Protein AF-A0A3Q3E4K5-F1 (afdb_monomer_lite)

Radius of gyration: 120.47 Å; chains: 1; bounding box: 247×140×348 Å

Sequence (757 aa):
MLLWFKDLPDFLISVVENVTEVPLPHFSDLNASEDTEDHDPLQEEEEFIVLDPEHPLVRRQQAALSRQLSNELERINERLKQKVEKTDDKHKLEVAVELFRVQEQLARLQSRLEERHQNKAQAEAKHRQIQDQLGVVKSQYSSTTNQNKKLQSEIDNLMQHLVFAQGVSEDLRSHVKALKNAKHKAGAEKTQAEEQKLKQDIYVERLMKDLERLTQQVAMYETQASAQAEETQAAKEALAEAEMEVESLAMARRQLMQQWSSSLMGMRRRDEAFSAMQDGILLDREIEGYKKSVAEEQEQNETLTMQLNWSQMDGNTSKKQISQKQAQQEALHAHYTTCLRTLRETERTLSRLTKVLRGHNVLLKHLEKESAVRLELEDKIMTNMQQKLTHNKAAKYSERLTSKIALLKKEKVSQLWQLENNIAVVELERSKVIQHLESLAVIQEALDEEISKKNKITTTIQANISSFVTLIAQKQSSIANYDKKIGQIVASTGRDDLSPMQIKIEALMSQSAEVTATMESVKKLWMKRQEILEEQSQEIEANSKDMFKLQKEYTGMQKERICLESQVEVEHRDKMELEKNAKTLRGDLLKLNTLISKNGQLSVALEQDNELMETDFLHRLKEAERDSIKMQMKHEKTQEEKERLLNSLLEAQSQIMLWEKKIQLVKETRSAVDIDLGQGDFQMMKTEIHRMEVRLNQLMKQQERLLRESEATVARRETIVLRREAMVHTSIKQNTKGELNRAIQCLQRKIQDTHKV

Foldseek 3Di:
DDDDDDDDDDYDDDDDDDDDDDDDDDDDDDDDDDDDDDDDDDDDDDDDDDDDDDDPPCVVVVVVVVVVVVVVVVVVVVVVVVPDDDDDPPPVVVVVVVVVVVVVVVVVVVVVVVVVVVVVVVVVVVVVVVVVVVVVVVVVVVVVVVVVVVVVVVVVVVVVVVVVVVVVVVVVVVVVVVVVVVVVVVVVVVVVVVVVVVVVVVVVVVVVVVVVVVVVVVVVVVVVVVVVVVVVVVVVVVVVVVVVVVVVVVVVVVVVVVVVVVVVVVVVVVVVVVVVVVVVVVVVVVVVVVVVVVVVVVVVVVVVVVVVVVVVVVVVVVVVVVVVVVVVVVVVVVVVVVVVVVVVVVCVVVVPDDDDDYYDDDDDDDDDDDDPDPPPPPVVVPPVPPDPPDDDVVCVVVVVVVVVVVVVVVVVVVVVVVVVVVVVVVVVVVVVVVVVVVVVVVVVVVVVVVVVVVVVVVVVVVVVVVVVVVVVVVVVVVVVVVVVVVVVVVVPDDDDDDDVVVVVVVVVVVVVVVVVVVVVVVVVVVVVVVVVVVVVVVVVVVVVVVVVVVVVVVVVVVVVVVVVVVVVVVVVVVVVVVVVVVVVVVVVVVVVVVVVVVVVVVVVVVVVVVVVVVVVVVVVVVVVVVVVVVVVVVVVVVVVVVVVVVVVVVVVVVVVVVVVVVVVVVVVVVCVVVPPPCPVVVVVVVVVVVVVVVVVVVVVVVVVVVVVVVVVVVVVVVVVVVVVPPDDDDDDDDDDDDPVVVVVVVPVVPPPVDDDD

InterPro domains:
  IPR037386 Coiled-coil domain-containing protein 40 [PTHR16275] (34-756)

Secondary structure (DSSP, 8-state):
-------------------------------------------------------TTTHHHHHHHHHHHHHHHHHHHHHHTTTSSS--TTHHHHHHHHHHHHHHHHHHHHHHHHHHHHHHHHHHHHHHHHHHHHHHHHHHHHHHHHHHHHHHHHHHHHHHHHHHHHHHHHHHHHHHHHHHHHHHHHHHHHHHHHHHHHHHHHHHHHHHHHHHHHHHHHHHHHHHHHHHHHHHHHHHHHHHHHHHHHHHHHHHHHHHHHHHHHHHHHHHHHHHHHHHHHHHHHHHHHHHHHHHHHHHHHHHHHHHHHHHHHHHHHHHHHHHHHHHHHHHHHHHHHHHHHHHHHHHHHHHHH-S-------------------STTSTTSHHHHGGGGSS----HHHHHHHHHHHHHHHHHHHHHHHHHHHHHHHHHHHHHHHHHHHHHHHHHHHHHHHHHHHHHHHHHHHHHHHHHHHHHHHHHHHHHHHHHHHHHHHHHHTT--PPP--HHHHHHHHHHHHHHHHHHHHHHHHHHHHHHHHHHHHHHHHHHHHHHHHHHHHHHHHHHHHHHHHHHHHHHHHHHHHHHHHHHHHHHHHHHHHHHHHHHHHHHHHHHHHHHHHHHHHHHHHHHHHHHHHHHHHHHHHHHHHHHHHHHHHHHHHHHHHHHHHHHHHHHHHHHHHHHHSSTTHHHHHHHHHHHHHHHHHHHHHHHHHHHHHHHHHHHHHHHHHHHTTTSS-SS--------STHHHHHHHHHTTTSSSS--

pLDDT: mean 76.87, std 20.94, range [28.16, 98.19]

Structure (mmCIF, N/CA/C/O backbone):
data_AF-A0A3Q3E4K5-F1
#
_entry.id   AF-A0A3Q3E4K5-F1
#
loop_
_atom_site.group_PDB
_atom_site.id
_atom_site.type_symbol
_atom_site.label_atom_id
_atom_site.label_alt_id
_atom_site.label_comp_id
_atom_site.label_asym_id
_atom_site.label_entity_id
_atom_site.label_seq_id
_atom_site.pdbx_PDB_ins_code
_atom_site.Cartn_x
_atom_site.Cartn_y
_atom_site.Cartn_z
_atom_site.occupancy
_atom_site.B_iso_or_equiv
_atom_site.auth_seq_id
_atom_site.auth_comp_id
_atom_site.auth_asym_id
_atom_site.auth_atom_id
_atom_site.pdbx_PDB_model_num
ATOM 1 N N . MET A 1 1 ? -2.848 30.850 -77.743 1.00 35.16 1 MET A N 1
ATOM 2 C CA . MET A 1 1 ? -1.514 31.373 -77.378 1.00 35.16 1 MET A CA 1
ATOM 3 C C . MET A 1 1 ? -0.620 30.143 -77.237 1.00 35.16 1 MET A C 1
ATOM 5 O O . MET A 1 1 ? -0.765 29.444 -76.252 1.00 35.16 1 MET A O 1
ATOM 9 N N . LEU A 1 2 ? -0.093 29.588 -78.332 1.00 35.44 2 LEU A N 1
ATOM 10 C CA . LEU A 1 2 ? 1.022 30.040 -79.192 1.00 35.44 2 LEU A CA 1
ATOM 11 C C . LEU A 1 2 ? 2.351 29.375 -78.756 1.00 35.44 2 LEU A C 1
ATOM 13 O O . LEU A 1 2 ? 2.910 29.826 -77.771 1.00 35.44 2 LEU A O 1
ATOM 17 N N . LEU A 1 3 ? 2.780 28.352 -79.529 1.00 40.25 3 LEU A N 1
ATOM 18 C CA . LEU A 1 3 ? 4.152 27.992 -79.997 1.00 40.25 3 LEU A CA 1
ATOM 19 C C . LEU A 1 3 ? 5.307 27.938 -78.953 1.00 40.25 3 LEU A C 1
ATOM 21 O O . LEU A 1 3 ? 5.426 28.849 -78.151 1.00 40.25 3 LEU A O 1
ATOM 25 N N . TRP A 1 4 ? 6.300 27.030 -78.926 1.00 33.78 4 TRP A N 1
ATOM 26 C CA . TRP A 1 4 ? 6.775 25.818 -79.660 1.00 33.78 4 TRP A CA 1
ATOM 27 C C . TRP A 1 4 ? 8.024 25.291 -78.855 1.00 33.78 4 TRP A C 1
ATOM 29 O O . TRP A 1 4 ? 8.402 25.974 -77.907 1.00 33.78 4 TRP A O 1
ATOM 39 N N . PHE A 1 5 ? 8.787 24.197 -79.061 1.00 32.47 5 PHE A N 1
ATOM 40 C CA . PHE A 1 5 ? 8.905 22.971 -79.905 1.00 32.47 5 PHE A CA 1
ATOM 41 C C . PHE A 1 5 ? 9.969 22.044 -79.187 1.00 32.47 5 PHE A C 1
ATOM 43 O O . PHE A 1 5 ? 10.516 22.487 -78.181 1.00 32.47 5 PHE A O 1
ATOM 50 N N . LYS A 1 6 ? 10.383 20.811 -79.564 1.00 32.38 6 LYS A N 1
ATOM 51 C CA . LYS A 1 6 ? 10.059 19.865 -80.660 1.00 32.38 6 LYS A CA 1
ATOM 52 C C . LYS A 1 6 ? 10.299 18.384 -80.247 1.00 32.38 6 LYS A C 1
ATOM 54 O O . LYS A 1 6 ? 11.229 18.085 -79.510 1.00 32.38 6 LYS A O 1
ATOM 59 N N . ASP A 1 7 ? 9.489 17.504 -80.830 1.00 30.19 7 ASP A N 1
ATOM 60 C CA . ASP A 1 7 ? 9.619 16.079 -81.231 1.00 30.19 7 ASP A CA 1
ATOM 61 C C . ASP A 1 7 ? 11.058 15.458 -81.306 1.00 30.19 7 ASP A C 1
ATOM 63 O O . ASP A 1 7 ? 11.921 16.101 -81.901 1.00 30.19 7 ASP A O 1
ATOM 67 N N . LEU A 1 8 ? 11.416 14.292 -80.699 1.00 30.91 8 LEU A N 1
ATOM 68 C CA . LEU A 1 8 ? 11.038 12.843 -80.903 1.00 30.91 8 LEU A CA 1
ATOM 69 C C . LEU A 1 8 ? 11.953 12.084 -81.939 1.00 30.91 8 LEU A C 1
ATOM 71 O O . LEU A 1 8 ? 12.612 12.767 -82.719 1.00 30.91 8 LEU A O 1
ATOM 75 N N . PRO A 1 9 ? 11.959 10.724 -82.069 1.00 50.19 9 PRO A N 1
ATOM 76 C CA . PRO A 1 9 ? 12.135 9.687 -81.027 1.00 50.19 9 PRO A CA 1
ATOM 77 C C . PRO A 1 9 ? 12.955 8.413 -81.455 1.00 50.19 9 PRO A C 1
ATOM 79 O O . PRO A 1 9 ? 13.570 8.345 -82.513 1.00 50.19 9 PRO A O 1
ATOM 82 N N . ASP A 1 10 ? 12.880 7.403 -80.580 1.00 31.73 10 ASP A N 1
ATOM 83 C CA . ASP A 1 10 ? 13.222 5.962 -80.576 1.00 31.73 10 ASP A CA 1
ATOM 84 C C . ASP A 1 10 ? 13.213 5.023 -81.828 1.00 31.73 10 ASP A C 1
ATOM 86 O O . ASP A 1 10 ? 12.411 5.151 -82.746 1.00 31.73 10 ASP A O 1
ATOM 90 N N . PHE A 1 11 ? 13.991 3.928 -81.661 1.00 30.45 11 PHE A N 1
ATOM 91 C CA . PHE A 1 11 ? 13.722 2.485 -81.949 1.00 30.45 11 PHE A CA 1
ATOM 92 C C . PHE A 1 11 ? 13.899 1.789 -83.339 1.00 30.45 11 PHE A C 1
ATOM 94 O O . PHE A 1 11 ? 13.257 2.098 -84.330 1.00 30.45 11 PHE A O 1
ATOM 101 N N . LEU A 1 12 ? 14.690 0.695 -83.280 1.00 29.06 12 LEU A N 1
ATOM 102 C CA . LEU A 1 12 ? 14.559 -0.679 -83.844 1.00 29.06 12 LEU A CA 1
ATOM 103 C C . LEU A 1 12 ? 14.239 -1.014 -85.337 1.00 29.06 12 LEU A C 1
ATOM 105 O O . LEU A 1 12 ? 13.172 -0.729 -85.857 1.00 29.06 12 LEU A O 1
ATOM 109 N N . ILE A 1 13 ? 15.092 -1.914 -85.872 1.00 31.22 13 ILE A N 1
ATOM 110 C CA . ILE A 1 13 ? 14.786 -3.160 -86.638 1.00 31.22 13 ILE A CA 1
ATOM 111 C C . ILE A 1 13 ? 14.254 -3.075 -88.101 1.00 31.22 13 ILE A C 1
ATOM 113 O O . ILE A 1 13 ? 13.061 -3.023 -88.356 1.00 31.22 13 ILE A O 1
ATOM 117 N N . SER A 1 14 ? 15.206 -3.253 -89.038 1.00 28.22 14 SER A N 1
ATOM 118 C CA . SER A 1 14 ? 15.252 -4.190 -90.200 1.00 28.22 14 SER A CA 1
ATOM 119 C C . SER A 1 14 ? 14.168 -4.269 -91.305 1.00 28.22 14 SER A C 1
ATOM 121 O O . SER A 1 14 ? 12.987 -4.324 -90.996 1.00 28.22 14 SER A O 1
ATOM 123 N N . VAL A 1 15 ? 14.635 -4.622 -92.529 1.00 28.92 15 VAL A N 1
ATOM 124 C CA . VAL A 1 15 ? 13.952 -5.477 -93.556 1.00 28.92 15 VAL A CA 1
ATOM 125 C C . VAL A 1 15 ? 12.758 -4.828 -94.306 1.00 28.92 15 VAL A C 1
ATOM 127 O O . VAL A 1 15 ? 11.894 -4.240 -93.677 1.00 28.92 15 VAL A O 1
ATOM 130 N N . VAL A 1 16 ? 12.590 -4.916 -95.641 1.00 30.16 16 VAL A N 1
ATOM 131 C CA . VAL A 1 16 ? 13.448 -5.338 -96.785 1.00 30.16 16 VAL A CA 1
ATOM 132 C C . VAL A 1 16 ? 12.782 -4.880 -98.116 1.00 30.16 16 VAL A C 1
ATOM 134 O O . VAL A 1 16 ? 11.579 -4.642 -98.093 1.00 30.16 16 VAL A O 1
ATOM 137 N N . GLU A 1 17 ? 13.515 -4.831 -99.251 1.00 31.00 17 GLU A N 1
ATOM 138 C CA . GLU A 1 17 ? 12.985 -4.646 -100.644 1.00 31.00 17 GLU A CA 1
ATOM 139 C C . GLU A 1 17 ? 12.268 -3.289 -100.947 1.00 31.00 17 GLU A C 1
ATOM 141 O O . GLU A 1 17 ? 11.921 -2.561 -100.026 1.00 31.00 17 GLU A O 1
ATOM 146 N N . ASN A 1 18 ? 12.018 -2.789 -102.177 1.00 30.41 18 ASN A N 1
ATOM 147 C CA . ASN A 1 18 ? 12.411 -3.033 -103.595 1.00 30.41 18 ASN A CA 1
ATOM 148 C C . ASN A 1 18 ? 11.989 -1.760 -104.416 1.00 30.41 18 ASN A C 1
ATOM 150 O O . ASN A 1 18 ? 11.144 -1.019 -103.920 1.00 30.41 18 ASN A O 1
ATOM 154 N N . VAL A 1 19 ? 12.391 -1.414 -105.658 1.00 32.19 19 VAL A N 1
ATOM 155 C CA . VAL A 1 19 ? 13.492 -1.751 -106.608 1.00 32.19 19 VAL A CA 1
ATOM 156 C C . VAL A 1 19 ? 13.419 -0.766 -107.823 1.00 32.19 19 VAL A C 1
ATOM 158 O O . VAL A 1 19 ? 12.430 -0.044 -107.922 1.00 32.19 19 VAL A O 1
ATOM 161 N N . THR A 1 20 ? 14.386 -0.781 -108.769 1.00 30.88 20 THR A N 1
ATOM 162 C CA . THR A 1 20 ? 14.404 -0.104 -110.119 1.00 30.88 20 THR A CA 1
ATOM 163 C C . THR A 1 20 ? 14.381 1.443 -110.161 1.00 30.88 20 THR A C 1
ATOM 165 O O . THR A 1 20 ? 13.785 2.064 -109.294 1.00 30.88 20 THR A O 1
ATOM 168 N N . GLU A 1 21 ? 15.008 2.185 -111.094 1.00 30.86 21 GLU A N 1
ATOM 169 C CA . GLU A 1 21 ? 15.858 1.973 -112.306 1.00 30.86 21 GLU A CA 1
ATOM 170 C C . GLU A 1 21 ? 17.127 2.889 -112.173 1.00 30.86 21 GLU A C 1
ATOM 172 O O . GLU A 1 21 ? 17.044 3.912 -111.501 1.00 30.86 21 GLU A O 1
ATOM 177 N N . VAL A 1 22 ? 18.376 2.569 -112.579 1.00 32.94 22 VAL A N 1
ATOM 178 C CA . VAL A 1 22 ? 18.962 2.240 -113.917 1.00 32.94 22 VAL A CA 1
ATOM 179 C C . VAL A 1 22 ? 18.991 3.479 -114.855 1.00 32.94 22 VAL A C 1
ATOM 181 O O . VAL A 1 22 ? 17.949 4.119 -114.958 1.00 32.94 22 VAL A O 1
ATOM 184 N N . PRO A 1 23 ? 20.117 3.864 -115.535 1.00 38.91 23 PRO A N 1
ATOM 185 C CA . PRO A 1 23 ? 21.222 3.019 -116.039 1.00 38.91 23 PRO A CA 1
ATOM 186 C C . PRO A 1 23 ? 22.703 3.419 -115.742 1.00 38.91 23 PRO A C 1
ATOM 188 O O . PRO A 1 23 ? 23.022 4.472 -115.200 1.00 38.91 23 PRO A O 1
ATOM 191 N N . LEU A 1 24 ? 23.584 2.490 -116.156 1.00 33.59 24 LEU A N 1
ATOM 192 C CA . LEU A 1 24 ? 25.071 2.434 -116.238 1.00 33.59 24 LEU A CA 1
ATOM 193 C C . LEU A 1 24 ? 25.611 3.092 -117.557 1.00 33.59 24 LEU A C 1
ATOM 195 O O . LEU A 1 24 ? 24.755 3.668 -118.234 1.00 33.59 24 LEU A O 1
ATOM 199 N N . PRO A 1 25 ? 26.916 3.069 -118.002 1.00 43.78 25 PRO A N 1
ATOM 200 C CA . PRO A 1 25 ? 28.100 2.186 -117.741 1.00 43.78 25 PRO A CA 1
ATOM 201 C C . PRO A 1 25 ? 29.389 2.898 -117.219 1.00 43.78 25 PRO A C 1
ATOM 203 O O . PRO A 1 25 ? 29.445 4.122 -117.209 1.00 43.78 25 PRO A O 1
ATOM 206 N N . HIS A 1 26 ? 30.402 2.243 -116.610 1.00 31.12 26 HIS A N 1
ATOM 207 C CA . HIS A 1 26 ? 31.350 1.170 -117.051 1.00 31.12 26 HIS A CA 1
ATOM 208 C C . HIS A 1 26 ? 32.362 1.620 -118.146 1.00 31.12 26 HIS A C 1
ATOM 210 O O . HIS A 1 26 ? 32.061 2.527 -118.910 1.00 31.12 26 HIS A O 1
ATOM 216 N N . PHE A 1 27 ? 33.611 1.121 -118.236 1.00 32.09 27 PHE A N 1
ATOM 217 C CA . PHE A 1 27 ? 34.092 -0.273 -118.105 1.00 32.09 27 PHE A CA 1
ATOM 218 C C . PHE A 1 27 ? 35.524 -0.464 -117.557 1.00 32.09 27 PHE A C 1
ATOM 220 O O . PHE A 1 27 ? 36.391 0.395 -117.703 1.00 32.09 27 PHE A O 1
ATOM 227 N N . SER A 1 28 ? 35.786 -1.675 -117.049 1.00 32.91 28 SER A N 1
ATOM 228 C CA . SER A 1 28 ? 37.040 -2.446 -117.182 1.00 32.91 28 SER A CA 1
ATOM 229 C C . SER A 1 28 ? 36.719 -3.894 -116.796 1.00 32.91 28 SER A C 1
ATOM 231 O O . SER A 1 28 ? 36.177 -4.090 -115.713 1.00 32.91 28 SER A O 1
ATOM 233 N N . ASP A 1 29 ? 36.984 -4.880 -117.661 1.00 28.97 29 ASP A N 1
ATOM 234 C CA . ASP A 1 29 ? 36.494 -6.258 -117.461 1.00 28.97 29 ASP A CA 1
ATOM 235 C C . ASP A 1 29 ? 37.407 -7.344 -118.073 1.00 28.97 29 ASP A C 1
ATOM 237 O O . ASP A 1 29 ? 38.402 -7.027 -118.731 1.00 28.97 29 ASP A O 1
ATOM 241 N N . LEU A 1 30 ? 37.091 -8.618 -117.812 1.00 34.75 30 LEU A N 1
ATOM 242 C CA . LEU A 1 30 ? 37.973 -9.784 -117.988 1.00 34.75 30 LEU A CA 1
ATOM 243 C C . LEU A 1 30 ? 37.449 -10.874 -118.955 1.00 34.75 30 LEU A C 1
ATOM 245 O O . LEU A 1 30 ? 36.268 -10.949 -119.268 1.00 34.75 30 LEU A O 1
ATOM 249 N N . ASN A 1 31 ? 38.363 -11.802 -119.277 1.00 32.06 31 ASN A N 1
ATOM 250 C CA . ASN A 1 31 ? 38.152 -13.209 -119.671 1.00 32.06 31 ASN A CA 1
ATOM 251 C C . ASN A 1 31 ? 37.693 -13.593 -121.100 1.00 32.06 31 ASN A C 1
ATOM 253 O O . ASN A 1 31 ? 36.525 -13.532 -121.458 1.00 32.06 31 ASN A O 1
ATOM 257 N N . ALA A 1 32 ? 38.655 -14.215 -121.796 1.00 32.22 32 ALA A N 1
ATOM 258 C CA . ALA A 1 32 ? 38.641 -15.619 -122.243 1.00 32.22 32 ALA A CA 1
ATOM 259 C C . ALA A 1 32 ? 37.686 -16.114 -123.353 1.00 32.22 32 ALA A C 1
ATOM 261 O O . ALA A 1 32 ? 36.464 -16.101 -123.247 1.00 32.22 32 ALA A O 1
ATOM 262 N N . SER A 1 33 ? 38.305 -16.766 -124.337 1.00 29.72 33 SER A N 1
ATOM 263 C CA . SER A 1 33 ? 37.846 -18.024 -124.943 1.00 29.72 33 SER A CA 1
ATOM 264 C C . SER A 1 33 ? 39.081 -18.896 -125.203 1.00 29.72 33 SER A C 1
ATOM 266 O O . SER A 1 33 ? 40.172 -18.368 -125.427 1.00 29.72 33 SER A O 1
ATOM 268 N N . GLU A 1 34 ? 38.921 -20.213 -125.115 1.00 34.34 34 GLU A N 1
ATOM 269 C CA . GLU A 1 34 ? 39.901 -21.193 -125.594 1.00 34.34 34 GLU A CA 1
ATOM 270 C C . GLU A 1 34 ? 39.545 -21.562 -127.038 1.00 34.34 34 GLU A C 1
ATOM 272 O O . GLU A 1 34 ? 38.364 -21.625 -127.363 1.00 34.34 34 GLU A O 1
ATOM 277 N N . ASP A 1 35 ? 40.548 -21.837 -127.870 1.00 30.98 35 ASP A N 1
ATOM 278 C CA . ASP A 1 35 ? 40.487 -22.904 -128.876 1.00 30.98 35 ASP A CA 1
ATOM 279 C C . ASP A 1 35 ? 41.914 -23.237 -129.345 1.00 30.98 35 ASP A C 1
ATOM 281 O O . ASP A 1 35 ? 42.823 -22.402 -129.291 1.00 30.98 35 ASP A O 1
ATOM 285 N N . THR A 1 36 ? 42.125 -24.485 -129.756 1.00 31.83 36 THR A N 1
ATOM 286 C CA . THR A 1 36 ? 43.424 -25.041 -130.171 1.00 31.83 36 THR A CA 1
ATOM 287 C C . THR A 1 36 ? 43.444 -25.349 -131.662 1.00 31.83 36 THR A C 1
ATOM 289 O O . THR A 1 36 ? 42.452 -25.874 -132.152 1.00 31.83 36 THR A O 1
ATOM 292 N N . GLU A 1 37 ? 44.584 -25.161 -132.336 1.00 31.88 37 GLU A N 1
ATOM 293 C CA . GLU A 1 37 ? 45.289 -26.234 -133.075 1.00 31.88 37 GLU A CA 1
ATOM 294 C C . GLU A 1 37 ? 46.598 -25.737 -133.725 1.00 31.88 37 GLU A C 1
ATOM 296 O O . GLU A 1 37 ? 46.904 -24.542 -133.730 1.00 31.88 37 GLU A O 1
ATOM 301 N N . ASP A 1 38 ? 47.416 -26.689 -134.179 1.00 29.39 38 ASP A N 1
ATOM 302 C CA . ASP A 1 38 ? 48.770 -26.491 -134.704 1.00 29.39 38 ASP A CA 1
ATOM 303 C C . ASP A 1 38 ? 48.816 -25.787 -136.076 1.00 29.39 38 ASP A C 1
ATOM 305 O O . ASP A 1 38 ? 47.921 -25.955 -136.901 1.00 29.39 38 ASP A O 1
ATOM 309 N N . HIS A 1 39 ? 49.923 -25.092 -136.377 1.00 29.11 39 HIS A N 1
ATOM 310 C CA . HIS A 1 39 ? 50.858 -25.536 -137.430 1.00 29.11 39 HIS A CA 1
ATOM 311 C C . HIS A 1 39 ? 52.099 -24.630 -137.573 1.00 29.11 39 HIS A C 1
ATOM 313 O O . HIS A 1 39 ? 52.021 -23.406 -137.551 1.00 29.11 39 HIS A O 1
ATOM 319 N N . ASP A 1 40 ? 53.241 -25.278 -137.797 1.00 29.41 40 ASP A N 1
ATOM 320 C CA . ASP A 1 40 ? 54.574 -24.735 -138.095 1.00 29.41 40 ASP A CA 1
ATOM 321 C C . ASP A 1 40 ? 55.251 -25.727 -139.074 1.00 29.41 40 ASP A C 1
ATOM 323 O O . ASP A 1 40 ? 54.867 -26.906 -139.064 1.00 29.41 40 ASP A O 1
ATOM 327 N N . PRO A 1 41 ? 56.293 -25.375 -139.852 1.00 46.97 41 PRO A N 1
ATOM 328 C CA . PRO A 1 41 ? 56.575 -24.155 -140.624 1.00 46.97 41 PRO A CA 1
ATOM 329 C C . PRO A 1 41 ? 56.595 -24.464 -142.150 1.00 46.97 41 PRO A C 1
ATOM 331 O O . PRO A 1 41 ? 56.253 -25.570 -142.564 1.00 46.97 41 PRO A O 1
ATOM 334 N N . LEU A 1 42 ? 57.098 -23.549 -142.999 1.00 30.39 42 LEU A N 1
ATOM 335 C CA . LEU A 1 42 ? 57.885 -23.919 -144.198 1.00 30.39 42 LEU A CA 1
ATOM 336 C C . LEU A 1 42 ? 58.802 -22.771 -144.685 1.00 30.39 42 LEU A C 1
ATOM 338 O O . LEU A 1 42 ? 58.665 -21.631 -144.244 1.00 30.39 42 LEU A O 1
ATOM 342 N N . GLN A 1 43 ? 59.772 -23.102 -145.546 1.00 31.27 43 GLN A N 1
ATOM 343 C CA . GLN A 1 43 ? 60.826 -22.218 -146.082 1.00 31.27 43 GLN A CA 1
ATOM 344 C C . GLN A 1 43 ? 60.634 -21.959 -147.598 1.00 31.27 43 GLN A C 1
ATOM 346 O O . GLN A 1 43 ? 59.573 -22.281 -148.122 1.00 31.27 43 GLN A O 1
ATOM 351 N N . GLU A 1 44 ? 61.689 -21.447 -148.262 1.00 30.33 44 GLU A N 1
ATOM 352 C CA . GLU A 1 44 ? 61.869 -21.193 -149.715 1.00 30.33 44 GLU A CA 1
ATOM 353 C C . GLU A 1 44 ? 61.419 -19.789 -150.200 1.00 30.33 44 GLU A C 1
ATOM 355 O O . GLU A 1 44 ? 60.403 -19.269 -149.751 1.00 30.33 44 GLU A O 1
ATOM 360 N N . GLU A 1 45 ? 62.126 -19.074 -151.092 1.00 31.22 45 GLU A N 1
ATOM 361 C CA . GLU A 1 45 ? 63.545 -19.133 -151.508 1.00 31.22 45 GLU A CA 1
ATOM 362 C C . GLU A 1 45 ? 63.975 -17.784 -152.161 1.00 31.22 45 GLU A C 1
ATOM 364 O O . GLU A 1 45 ? 63.272 -16.779 -152.076 1.00 31.22 45 GLU A O 1
ATOM 369 N N . GLU A 1 46 ? 65.173 -17.770 -152.743 1.00 30.25 46 GLU A N 1
ATOM 370 C CA . GLU A 1 46 ? 65.945 -16.700 -153.402 1.00 30.25 46 GLU A CA 1
ATOM 371 C C . GLU A 1 46 ? 65.214 -15.678 -154.314 1.00 30.25 46 GLU A C 1
ATOM 373 O O . GLU A 1 46 ? 64.356 -16.039 -155.111 1.00 30.25 46 GLU A O 1
ATOM 378 N N . GLU A 1 47 ? 65.723 -14.432 -154.364 1.00 32.25 47 GLU A N 1
ATOM 379 C CA . GLU A 1 47 ? 66.317 -13.906 -155.616 1.00 32.25 47 GLU A CA 1
ATOM 380 C C . GLU A 1 47 ? 67.305 -12.740 -155.365 1.00 32.25 47 GLU A C 1
ATOM 382 O O . GLU A 1 47 ? 67.253 -12.057 -154.339 1.00 32.25 47 GLU A O 1
ATOM 387 N N . PHE A 1 48 ? 68.243 -12.515 -156.297 1.00 31.58 48 PHE A N 1
ATOM 388 C CA . PHE A 1 48 ? 69.377 -11.588 -156.149 1.00 31.58 48 PHE A CA 1
ATOM 389 C C . PHE A 1 48 ? 69.649 -10.873 -157.486 1.00 31.58 48 PHE A C 1
ATOM 391 O O . PHE A 1 48 ? 70.053 -11.516 -158.451 1.00 31.58 48 PHE A O 1
ATOM 398 N N . ILE A 1 49 ? 69.459 -9.547 -157.571 1.00 37.75 49 ILE A N 1
ATOM 399 C CA . ILE A 1 49 ? 69.643 -8.786 -158.827 1.00 37.75 49 ILE A CA 1
ATOM 400 C C . ILE A 1 49 ? 70.606 -7.606 -158.637 1.00 37.75 49 ILE A C 1
ATOM 402 O O . ILE A 1 49 ? 70.503 -6.830 -157.687 1.00 37.75 49 ILE A O 1
ATOM 406 N N . VAL A 1 50 ? 71.542 -7.465 -159.580 1.00 34.62 50 VAL A N 1
ATOM 407 C CA . VAL A 1 50 ? 72.599 -6.445 -159.609 1.00 34.62 50 VAL A CA 1
ATOM 408 C C . VAL A 1 50 ? 72.514 -5.633 -160.909 1.00 34.62 50 VAL A C 1
ATOM 410 O O . VAL A 1 50 ? 72.449 -6.219 -161.979 1.00 34.62 50 VAL A O 1
ATOM 413 N N . LEU A 1 51 ? 72.541 -4.300 -160.762 1.00 35.19 51 LEU A N 1
ATOM 414 C CA . LEU A 1 51 ? 72.933 -3.222 -161.702 1.00 35.19 51 LEU A CA 1
ATOM 415 C C . LEU A 1 51 ? 72.949 -3.478 -163.230 1.00 35.19 51 LEU A C 1
ATOM 417 O O . LEU A 1 51 ? 73.676 -4.339 -163.712 1.00 35.19 51 LEU A O 1
ATOM 421 N N . ASP A 1 52 ? 72.393 -2.527 -163.996 1.00 39.94 52 ASP A N 1
ATOM 422 C CA . ASP A 1 52 ? 72.783 -2.280 -165.400 1.00 39.94 52 ASP A CA 1
ATOM 423 C C . ASP A 1 52 ? 73.085 -0.778 -165.658 1.00 39.94 52 ASP A C 1
ATOM 425 O O . ASP A 1 52 ? 72.203 0.064 -165.452 1.00 39.94 52 ASP A O 1
ATOM 429 N N . PRO A 1 53 ? 74.324 -0.408 -166.060 1.00 48.72 53 PRO A N 1
ATOM 430 C CA . PRO A 1 53 ? 74.726 0.971 -166.343 1.00 48.72 53 PRO A CA 1
ATOM 431 C C . PRO A 1 53 ? 75.129 1.268 -167.817 1.00 48.72 53 PRO A C 1
ATOM 433 O O . PRO A 1 53 ? 76.144 1.930 -168.046 1.00 48.72 53 PRO A O 1
ATOM 436 N N . GLU A 1 54 ? 74.353 0.867 -168.835 1.00 46.59 54 GLU A N 1
ATOM 437 C CA . GLU A 1 54 ? 74.586 1.264 -170.249 1.00 46.59 54 GLU A CA 1
ATOM 438 C C . GLU A 1 54 ? 73.634 2.376 -170.773 1.00 46.59 54 GLU A C 1
ATOM 440 O O . GLU A 1 54 ? 72.595 2.115 -171.377 1.00 46.59 54 GLU A O 1
ATOM 445 N N . HIS A 1 55 ? 74.029 3.655 -170.650 1.00 56.72 55 HIS A N 1
ATOM 446 C CA . HIS A 1 55 ? 73.400 4.788 -171.367 1.00 56.72 55 HIS A CA 1
ATOM 447 C C . HIS A 1 55 ? 74.365 5.364 -172.436 1.00 56.72 55 HIS A C 1
ATOM 449 O O . HIS A 1 55 ? 75.564 5.492 -172.163 1.00 56.72 55 HIS A O 1
ATOM 455 N N . PRO A 1 56 ? 73.918 5.717 -173.666 1.00 52.12 56 PRO A N 1
ATOM 456 C CA . PRO A 1 56 ? 74.782 5.734 -174.860 1.00 52.12 56 PRO A CA 1
ATOM 457 C C . PRO A 1 56 ? 75.708 6.961 -175.034 1.00 52.12 56 PRO A C 1
ATOM 459 O O . PRO A 1 56 ? 75.683 7.634 -176.064 1.00 52.12 56 PRO A O 1
ATOM 462 N N . LEU A 1 57 ? 76.612 7.201 -174.078 1.00 50.25 57 LEU A N 1
ATOM 463 C CA . LEU A 1 57 ? 77.771 8.101 -174.229 1.00 50.25 57 LEU A CA 1
ATOM 464 C C . LEU A 1 57 ? 79.134 7.383 -174.154 1.00 50.25 57 LEU A C 1
ATOM 466 O O . LEU A 1 57 ? 80.125 7.913 -174.657 1.00 50.25 57 LEU A O 1
ATOM 470 N N . VAL A 1 58 ? 79.196 6.143 -173.651 1.00 50.00 58 VAL A N 1
ATOM 471 C CA . VAL A 1 58 ? 80.447 5.348 -173.573 1.00 50.00 58 VAL A CA 1
ATOM 472 C C . VAL A 1 58 ? 80.863 4.750 -174.934 1.00 50.00 58 VAL A C 1
ATOM 474 O O . VAL A 1 58 ? 82.024 4.388 -175.140 1.00 50.00 58 VAL A O 1
ATOM 477 N N . ARG A 1 59 ? 79.961 4.757 -175.930 1.00 53.44 59 ARG A N 1
ATOM 478 C CA . ARG A 1 59 ? 80.145 4.168 -177.277 1.00 53.44 59 ARG A CA 1
ATOM 479 C C . ARG A 1 59 ? 81.376 4.663 -178.054 1.00 53.44 59 ARG A C 1
ATOM 481 O O . ARG A 1 59 ? 81.828 3.987 -178.975 1.00 53.44 59 ARG A O 1
ATOM 488 N N . ARG A 1 60 ? 81.935 5.831 -177.704 1.00 53.53 60 ARG A N 1
ATOM 489 C CA . ARG A 1 60 ? 83.183 6.371 -178.289 1.00 53.53 60 ARG A CA 1
ATOM 490 C C . ARG A 1 60 ? 84.462 5.997 -177.529 1.00 53.53 60 ARG A C 1
ATOM 492 O O . ARG A 1 60 ? 85.540 6.156 -178.089 1.00 53.53 60 ARG A O 1
ATOM 499 N N . GLN A 1 61 ? 84.357 5.494 -176.300 1.00 52.97 61 GLN A N 1
ATOM 500 C CA . GLN A 1 61 ? 85.491 5.036 -175.485 1.00 52.97 61 GLN A CA 1
ATOM 501 C C . GLN A 1 61 ? 85.634 3.506 -175.527 1.00 52.97 61 GLN A C 1
ATOM 503 O O . GLN A 1 61 ? 86.747 3.007 -175.688 1.00 52.97 61 GLN A O 1
ATOM 508 N N . GLN A 1 62 ? 84.519 2.763 -175.537 1.00 50.34 62 GLN A N 1
ATOM 509 C CA . GLN A 1 62 ? 84.505 1.310 -175.781 1.00 50.34 62 GLN A CA 1
ATOM 510 C C . GLN A 1 62 ? 85.252 0.930 -177.072 1.00 50.34 62 GLN A C 1
ATOM 512 O O . GLN A 1 62 ? 86.103 0.047 -177.053 1.00 50.34 62 GLN A O 1
ATOM 517 N N . ALA A 1 63 ? 85.029 1.663 -178.170 1.00 54.25 63 ALA A N 1
ATOM 518 C CA . ALA A 1 63 ? 85.667 1.399 -179.466 1.00 54.25 63 ALA A CA 1
ATOM 519 C C . ALA A 1 63 ? 87.206 1.560 -179.483 1.00 54.25 63 ALA A C 1
ATOM 521 O O . ALA A 1 63 ? 87.865 1.015 -180.371 1.00 54.25 63 ALA A O 1
ATOM 522 N N . ALA A 1 64 ? 87.788 2.288 -178.522 1.00 55.47 64 ALA A N 1
ATOM 523 C CA . ALA A 1 64 ? 89.237 2.340 -178.323 1.00 55.47 64 ALA A CA 1
ATOM 524 C C . ALA A 1 64 ? 89.719 1.148 -177.477 1.00 55.47 64 ALA A C 1
ATOM 526 O O . ALA A 1 64 ? 90.696 0.489 -177.832 1.00 55.47 64 ALA A O 1
ATOM 527 N N . LEU A 1 65 ? 88.979 0.824 -176.410 1.00 56.03 65 LEU A N 1
ATOM 528 C CA . LEU A 1 65 ? 89.285 -0.276 -175.494 1.00 56.03 65 LEU A CA 1
ATOM 529 C C . LEU A 1 65 ? 89.268 -1.645 -176.200 1.00 56.03 65 LEU A C 1
ATOM 531 O O . LEU A 1 65 ? 90.194 -2.440 -176.033 1.00 56.03 65 LEU A O 1
ATOM 535 N N . SER A 1 66 ? 88.274 -1.898 -177.061 1.00 54.47 66 SER A N 1
ATOM 536 C CA . SER A 1 66 ? 88.123 -3.166 -177.794 1.00 54.47 66 SER A CA 1
ATOM 537 C C . SER A 1 66 ? 89.313 -3.511 -178.699 1.00 54.47 66 SER A C 1
ATOM 539 O O . SER A 1 66 ? 89.553 -4.689 -178.937 1.00 54.47 66 SER A O 1
ATOM 541 N N . ARG A 1 67 ? 90.075 -2.515 -179.182 1.00 64.94 67 ARG A N 1
ATOM 542 C CA . ARG A 1 67 ? 91.282 -2.725 -180.010 1.00 64.94 67 ARG A CA 1
ATOM 543 C C . ARG A 1 67 ? 92.572 -2.931 -179.215 1.00 64.94 67 ARG A C 1
ATOM 545 O O . ARG A 1 67 ? 93.577 -3.315 -179.804 1.00 64.94 67 ARG A O 1
ATOM 552 N N . GLN A 1 68 ? 92.568 -2.667 -177.908 1.00 61.25 68 GLN A N 1
ATOM 553 C CA . GLN A 1 68 ? 93.690 -3.007 -177.027 1.00 61.25 68 GLN A CA 1
ATOM 554 C C . GLN A 1 68 ? 93.448 -4.348 -176.323 1.00 61.25 68 GLN A C 1
ATOM 556 O O . GLN A 1 68 ? 94.362 -5.165 -176.240 1.00 61.25 68 GLN A O 1
ATOM 561 N N . LEU A 1 69 ? 92.210 -4.614 -175.892 1.00 58.44 69 LEU A N 1
ATOM 562 C CA . LEU A 1 69 ? 91.844 -5.862 -175.216 1.00 58.44 69 LEU A CA 1
ATOM 563 C C . LEU A 1 69 ? 91.923 -7.096 -176.131 1.00 58.44 69 LEU A C 1
ATOM 565 O O . LEU A 1 69 ? 92.307 -8.162 -175.656 1.00 58.44 69 LEU A O 1
ATOM 569 N N . SER A 1 70 ? 91.641 -6.963 -177.434 1.00 59.91 70 SER A N 1
ATOM 570 C CA . SER A 1 70 ? 91.792 -8.064 -178.401 1.00 59.91 70 SER A CA 1
ATOM 571 C C . SER A 1 70 ? 93.214 -8.636 -178.424 1.00 59.91 70 SER A C 1
ATOM 573 O O . SER A 1 70 ? 93.395 -9.850 -178.415 1.00 59.91 70 SER A O 1
ATOM 575 N N . ASN A 1 71 ? 94.223 -7.763 -178.387 1.00 60.69 71 ASN A N 1
ATOM 576 C CA . ASN A 1 71 ? 95.623 -8.144 -178.586 1.00 60.69 71 ASN A CA 1
ATOM 577 C C . ASN A 1 71 ? 96.282 -8.690 -177.303 1.00 60.69 71 ASN A C 1
ATOM 579 O O . ASN A 1 71 ? 97.286 -9.396 -177.377 1.00 60.69 71 ASN A O 1
ATOM 583 N N . GLU A 1 72 ? 95.725 -8.388 -176.126 1.00 59.59 72 GLU A N 1
ATOM 584 C CA . GLU A 1 72 ? 96.150 -9.003 -174.859 1.00 59.59 72 GLU A CA 1
ATOM 585 C C . GLU A 1 72 ? 95.394 -10.311 -174.558 1.00 59.59 72 GLU A C 1
ATOM 587 O O . GLU A 1 72 ? 95.955 -11.203 -173.921 1.00 59.59 72 GLU A O 1
ATOM 592 N N . LEU A 1 73 ? 94.168 -10.497 -175.068 1.00 57.91 73 LEU A N 1
ATOM 593 C CA . LEU A 1 73 ? 93.431 -11.759 -174.910 1.00 57.91 73 LEU A CA 1
ATOM 594 C C . LEU A 1 73 ? 94.116 -12.944 -175.606 1.00 57.91 73 LEU A C 1
ATOM 596 O O . LEU A 1 73 ? 94.178 -14.026 -175.021 1.00 57.91 73 LEU A O 1
ATOM 600 N N . GLU A 1 74 ? 94.693 -12.757 -176.797 1.00 65.00 74 GLU A N 1
ATOM 601 C CA . GLU A 1 74 ? 95.473 -13.813 -177.467 1.00 65.00 74 GLU A CA 1
ATOM 602 C C . GLU A 1 74 ? 96.693 -14.232 -176.622 1.00 65.00 74 GLU A C 1
ATOM 604 O O . GLU A 1 74 ? 96.891 -15.421 -176.360 1.00 65.00 74 GLU A O 1
ATOM 609 N N . ARG A 1 75 ? 97.428 -13.257 -176.064 1.00 64.88 75 ARG A N 1
ATOM 610 C CA . ARG A 1 75 ? 98.572 -13.484 -175.155 1.00 64.88 75 ARG A CA 1
ATOM 611 C C . ARG A 1 75 ? 98.202 -14.192 -173.849 1.00 64.88 75 ARG A C 1
ATOM 613 O O . ARG A 1 75 ? 99.049 -14.862 -173.254 1.00 64.88 75 ARG A O 1
ATOM 620 N N . ILE A 1 76 ? 96.972 -14.029 -173.365 1.00 63.06 76 ILE A N 1
ATOM 621 C CA . ILE A 1 76 ? 96.484 -14.700 -172.151 1.00 63.06 76 ILE A CA 1
ATOM 622 C C . ILE A 1 76 ? 96.007 -16.126 -172.466 1.00 63.06 76 ILE A C 1
ATOM 624 O O . ILE A 1 76 ? 96.281 -17.039 -171.684 1.00 63.06 76 ILE A O 1
ATOM 628 N N . ASN A 1 77 ? 95.386 -16.356 -173.627 1.00 55.56 77 ASN A N 1
ATOM 629 C CA . ASN A 1 77 ? 94.937 -17.688 -174.049 1.00 55.56 77 ASN A CA 1
ATOM 630 C C . ASN A 1 77 ? 96.099 -18.683 -174.227 1.00 55.56 77 ASN A C 1
ATOM 632 O O . ASN A 1 77 ? 95.987 -19.840 -173.813 1.00 55.56 77 ASN A O 1
ATOM 636 N N . GLU A 1 78 ? 97.241 -18.240 -174.763 1.00 58.22 78 GLU A N 1
ATOM 637 C CA . GLU A 1 78 ? 98.450 -19.078 -174.846 1.00 58.22 78 GLU A CA 1
ATOM 638 C C . GLU A 1 78 ? 98.999 -19.469 -173.462 1.00 58.22 78 GLU A C 1
ATOM 640 O O . GLU A 1 78 ? 99.477 -20.588 -173.273 1.00 58.22 78 GLU A O 1
ATOM 645 N N . ARG A 1 79 ? 98.878 -18.582 -172.462 1.00 53.31 79 ARG A N 1
ATOM 646 C CA . ARG A 1 79 ? 99.326 -18.841 -171.081 1.00 53.31 79 ARG A CA 1
ATOM 647 C C . ARG A 1 79 ? 98.385 -19.771 -170.314 1.00 53.31 79 ARG A C 1
ATOM 649 O O . ARG A 1 79 ? 98.857 -20.566 -169.503 1.00 53.31 79 ARG A O 1
ATOM 656 N N . LEU A 1 80 ? 97.074 -19.695 -170.558 1.00 53.81 80 LEU A N 1
ATOM 657 C CA . LEU A 1 80 ? 96.088 -20.549 -169.883 1.00 53.81 80 LEU A CA 1
ATOM 658 C C . LEU A 1 80 ? 96.252 -22.030 -170.250 1.00 53.81 80 LEU A C 1
ATOM 660 O O . LEU A 1 80 ? 96.207 -22.885 -169.365 1.00 53.81 80 LEU A O 1
ATOM 664 N N . LYS A 1 81 ? 96.559 -22.341 -171.518 1.00 50.66 81 LYS A N 1
ATOM 665 C CA . LYS A 1 81 ? 96.805 -23.723 -171.973 1.00 50.66 81 LYS A CA 1
ATOM 666 C C . LYS A 1 81 ? 98.017 -24.413 -171.327 1.00 50.66 81 LYS A C 1
ATOM 668 O O . LYS A 1 81 ? 98.138 -25.624 -171.456 1.00 50.66 81 LYS A O 1
ATOM 673 N N . GLN A 1 82 ? 98.892 -23.690 -170.622 1.00 50.84 82 GLN A N 1
ATOM 674 C CA . GLN A 1 82 ? 100.094 -24.257 -169.988 1.00 50.84 82 GLN A CA 1
ATOM 675 C C . GLN A 1 82 ? 99.955 -24.545 -168.480 1.00 50.84 82 GLN A C 1
ATOM 677 O O . GLN A 1 82 ? 100.922 -24.998 -167.870 1.00 50.84 82 GLN A O 1
ATOM 682 N N . LYS A 1 83 ? 98.797 -24.277 -167.848 1.00 52.03 83 LYS A N 1
ATOM 683 C CA . LYS A 1 83 ? 98.656 -24.347 -166.374 1.00 52.03 83 LYS A CA 1
ATOM 684 C C . LYS A 1 83 ? 97.610 -25.310 -165.803 1.00 52.03 83 LYS A C 1
ATOM 686 O O . LYS A 1 83 ? 97.601 -25.498 -164.593 1.00 52.03 83 LYS A O 1
ATOM 691 N N . VAL A 1 84 ? 9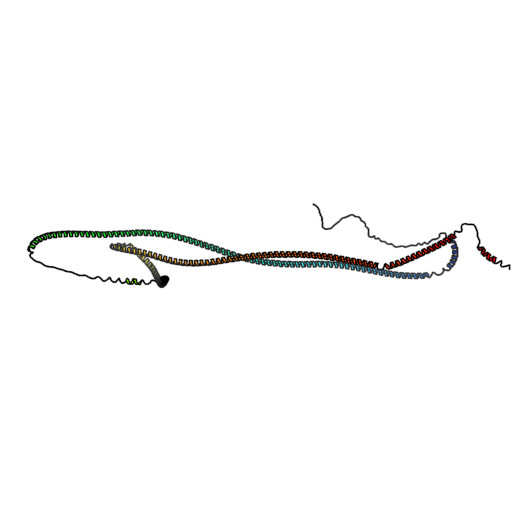6.749 -25.914 -166.621 1.00 51.59 84 VAL A N 1
ATOM 692 C CA . VAL A 1 84 ? 95.543 -26.618 -166.128 1.00 51.59 84 VAL A CA 1
ATOM 693 C C . VAL A 1 84 ? 95.786 -28.090 -165.735 1.00 51.59 84 VAL A C 1
ATOM 695 O O . VAL A 1 84 ? 94.968 -28.685 -165.050 1.00 51.59 84 VAL A O 1
ATOM 698 N N . GLU A 1 85 ? 96.913 -28.700 -166.110 1.00 51.16 85 GLU A N 1
ATOM 699 C CA . GLU A 1 85 ? 97.019 -30.172 -166.136 1.00 51.16 85 GLU A CA 1
ATOM 700 C C . GLU A 1 85 ? 97.544 -30.855 -164.846 1.00 51.16 85 GLU A C 1
ATOM 702 O O . GLU A 1 85 ? 97.757 -32.067 -164.853 1.00 51.16 85 GLU A O 1
ATOM 707 N N . LYS A 1 86 ? 97.789 -30.128 -163.736 1.00 54.16 86 LYS A N 1
ATOM 708 C CA . LYS A 1 86 ? 98.293 -30.717 -162.466 1.00 54.16 86 LYS A CA 1
ATOM 709 C C . LYS A 1 86 ? 97.887 -29.946 -161.191 1.00 54.16 86 LYS A C 1
ATOM 711 O O . LYS A 1 86 ? 98.623 -29.036 -160.829 1.00 54.16 86 LYS A O 1
ATOM 716 N N . THR A 1 87 ? 96.820 -30.377 -160.492 1.00 56.81 87 THR A N 1
ATOM 717 C CA . THR A 1 87 ? 96.726 -30.650 -159.019 1.00 56.81 87 THR A CA 1
ATOM 718 C C . THR A 1 87 ? 95.276 -30.604 -158.476 1.00 56.81 87 THR A C 1
ATOM 720 O O . THR A 1 87 ? 94.872 -29.565 -157.966 1.00 56.81 87 THR A O 1
ATOM 723 N N . ASP A 1 88 ? 94.526 -31.720 -158.475 1.00 58.12 88 ASP A N 1
ATOM 724 C CA . ASP A 1 88 ? 93.149 -31.753 -157.906 1.00 58.12 88 ASP A CA 1
ATOM 725 C C . ASP A 1 88 ? 92.843 -32.889 -156.900 1.00 58.12 88 ASP A C 1
ATOM 727 O O . ASP A 1 88 ? 91.959 -32.744 -156.054 1.00 58.12 88 ASP A O 1
ATOM 731 N N . ASP A 1 89 ? 93.563 -34.017 -156.919 1.00 59.72 89 ASP A N 1
ATOM 732 C CA . ASP A 1 89 ? 93.146 -35.210 -156.150 1.00 59.72 89 ASP A CA 1
ATOM 733 C C . ASP A 1 89 ? 93.427 -35.165 -154.636 1.00 59.72 89 ASP A C 1
ATOM 735 O O . ASP A 1 89 ? 92.936 -36.015 -153.893 1.00 59.72 89 ASP A O 1
ATOM 739 N N . LYS A 1 90 ? 94.213 -34.197 -154.141 1.00 61.88 90 LYS A N 1
ATOM 740 C CA . LYS A 1 90 ? 94.638 -34.171 -152.726 1.00 61.88 90 LYS A CA 1
ATOM 741 C C . LYS A 1 90 ? 93.624 -33.525 -151.779 1.00 61.88 90 LYS A C 1
ATOM 743 O O . LYS A 1 90 ? 93.301 -34.118 -150.753 1.00 61.88 90 LYS A O 1
ATOM 748 N N . HIS A 1 91 ? 93.081 -32.357 -152.125 1.00 61.97 91 HIS A N 1
ATOM 749 C CA . HIS A 1 91 ? 92.249 -31.579 -151.195 1.00 61.97 91 HIS A CA 1
ATOM 750 C C . HIS A 1 91 ? 90.912 -32.248 -150.835 1.00 61.97 91 HIS A C 1
ATOM 752 O O . HIS A 1 91 ? 90.384 -32.026 -149.747 1.00 61.97 91 HIS A O 1
ATOM 758 N N . LYS A 1 92 ? 90.385 -33.130 -151.696 1.00 64.25 92 LYS A N 1
ATOM 759 C CA . LYS A 1 92 ? 89.135 -33.869 -151.431 1.00 64.25 92 LYS A CA 1
ATOM 760 C C . LYS A 1 92 ? 89.239 -34.823 -150.231 1.00 64.25 92 LYS A C 1
ATOM 762 O O . LYS A 1 92 ? 88.232 -35.070 -149.574 1.00 64.25 92 LYS A O 1
ATOM 767 N N . LEU A 1 93 ? 90.434 -35.339 -149.928 1.00 65.19 93 LEU A N 1
ATOM 768 C CA . LEU A 1 93 ? 90.660 -36.236 -148.787 1.00 65.19 93 LEU A CA 1
ATOM 769 C C . LEU A 1 93 ? 90.809 -35.483 -147.459 1.00 65.19 93 LEU A C 1
ATOM 771 O O . LEU A 1 93 ? 90.385 -35.990 -146.424 1.00 65.19 93 LEU A O 1
ATOM 775 N N . GLU A 1 94 ? 91.376 -34.276 -147.479 1.00 68.88 94 GLU A N 1
ATOM 776 C CA . GLU A 1 94 ? 91.604 -33.467 -146.274 1.00 68.88 94 GLU A CA 1
ATOM 777 C C . GLU A 1 94 ? 90.268 -32.999 -145.669 1.00 68.88 94 GLU A C 1
ATOM 779 O O . GLU A 1 94 ? 90.005 -33.237 -144.488 1.00 68.88 94 GLU A O 1
ATOM 784 N N . VAL A 1 95 ? 89.370 -32.459 -146.504 1.00 70.88 95 VAL A N 1
ATOM 785 C CA . VAL A 1 95 ? 88.035 -31.980 -146.092 1.00 70.88 95 VAL A CA 1
ATOM 786 C C . VAL A 1 95 ? 87.185 -33.090 -145.455 1.00 70.88 95 VAL A C 1
ATOM 788 O O . VAL A 1 95 ? 86.492 -32.853 -144.465 1.00 70.88 95 VAL A O 1
ATOM 791 N N . ALA A 1 96 ? 87.264 -34.323 -145.968 1.00 73.88 96 ALA A N 1
ATOM 792 C CA . ALA A 1 96 ? 86.499 -35.456 -145.440 1.00 73.88 96 ALA A CA 1
ATOM 793 C C . ALA A 1 96 ? 86.891 -35.830 -143.994 1.00 73.88 96 ALA A C 1
ATOM 795 O O . ALA A 1 96 ? 86.037 -36.235 -143.203 1.00 73.88 96 ALA A O 1
ATOM 796 N N . VAL A 1 97 ? 88.169 -35.667 -143.626 1.00 77.50 97 VAL A N 1
ATOM 797 C CA . VAL A 1 97 ? 88.673 -35.978 -142.275 1.00 77.50 97 VAL A CA 1
ATOM 798 C C . VAL A 1 97 ? 88.265 -34.906 -141.259 1.00 77.50 97 VAL A C 1
ATOM 800 O O . VAL A 1 97 ? 87.984 -35.230 -140.102 1.00 77.50 97 VAL A O 1
ATOM 803 N N . GLU A 1 98 ? 88.192 -33.638 -141.668 1.00 74.56 98 GLU A N 1
ATOM 804 C CA . GLU A 1 98 ? 87.715 -32.563 -140.789 1.00 74.56 98 GLU A CA 1
ATOM 805 C C . GLU A 1 98 ? 86.211 -32.674 -140.510 1.00 74.56 98 GLU A C 1
ATOM 807 O O . GLU A 1 98 ? 85.790 -32.533 -139.360 1.00 74.56 98 GLU A O 1
ATOM 812 N N . LEU A 1 99 ? 85.411 -33.032 -141.519 1.00 76.56 99 LEU A N 1
ATOM 813 C CA . LEU A 1 99 ? 83.959 -33.196 -141.387 1.00 76.56 99 LEU A CA 1
ATOM 814 C C . LEU A 1 99 ? 83.599 -34.271 -140.338 1.00 76.56 99 LEU A C 1
ATOM 816 O O . LEU A 1 99 ? 82.761 -34.034 -139.465 1.00 76.56 99 LEU A O 1
ATOM 820 N N . PHE A 1 100 ? 84.312 -35.405 -140.332 1.00 79.31 100 PHE A N 1
ATOM 821 C CA . PHE A 1 100 ? 84.129 -36.459 -139.324 1.00 79.31 100 PHE A CA 1
ATOM 822 C C . PHE A 1 100 ? 84.497 -35.994 -137.900 1.00 79.31 100 PHE A C 1
ATOM 824 O O . PHE A 1 100 ? 83.801 -36.318 -136.936 1.00 79.31 100 PHE A O 1
ATOM 831 N N . ARG A 1 101 ? 85.553 -35.178 -137.745 1.00 76.00 101 ARG A N 1
ATOM 832 C CA . ARG A 1 101 ? 85.929 -34.592 -136.441 1.00 76.00 101 ARG A CA 1
ATOM 833 C C . ARG A 1 101 ? 84.865 -33.634 -135.904 1.00 76.00 101 ARG A C 1
ATOM 835 O O . ARG A 1 101 ? 84.621 -33.625 -134.699 1.00 76.00 101 ARG A O 1
ATOM 842 N N . VAL A 1 102 ? 84.228 -32.848 -136.774 1.00 77.94 102 VAL A N 1
ATOM 843 C CA . VAL A 1 102 ? 83.124 -31.955 -136.384 1.00 77.94 102 VAL A CA 1
ATOM 844 C C . VAL A 1 102 ? 81.903 -32.766 -135.938 1.00 77.94 102 VAL A C 1
ATOM 846 O O . VAL A 1 102 ? 81.327 -32.459 -134.895 1.00 77.94 102 VAL A O 1
ATOM 849 N N . GLN A 1 103 ? 81.557 -33.850 -136.643 1.00 75.25 103 GLN A N 1
ATOM 850 C CA . GLN A 1 103 ? 80.478 -34.757 -136.225 1.00 75.25 103 GLN A CA 1
ATOM 851 C C . GLN A 1 103 ? 80.748 -35.394 -134.850 1.00 75.25 103 GLN A C 1
ATOM 853 O O . GLN A 1 103 ? 79.851 -35.423 -134.005 1.00 75.25 103 GLN A O 1
ATOM 858 N N . GLU A 1 104 ? 81.982 -35.832 -134.573 1.00 80.12 104 GLU A N 1
ATOM 859 C CA . GLU A 1 104 ? 82.336 -36.393 -133.261 1.00 80.12 104 GLU A CA 1
ATOM 860 C C . GLU A 1 104 ? 82.225 -35.353 -132.127 1.00 80.12 104 GLU A C 1
ATOM 862 O O . GLU A 1 104 ? 81.773 -35.667 -131.023 1.00 80.12 104 GLU A O 1
ATOM 867 N N . GLN A 1 105 ? 82.595 -34.093 -132.383 1.00 79.50 105 GLN A N 1
ATOM 868 C CA . GLN A 1 105 ? 82.418 -33.007 -131.411 1.00 79.50 105 GLN A CA 1
ATOM 869 C C . GLN A 1 105 ? 80.939 -32.684 -131.160 1.00 79.50 105 GLN A C 1
ATOM 871 O O . GLN A 1 105 ? 80.558 -32.457 -130.010 1.00 79.50 105 GLN A O 1
ATOM 876 N N . LEU A 1 106 ? 80.105 -32.703 -132.202 1.00 79.75 106 LEU A N 1
ATOM 877 C CA . LEU A 1 106 ? 78.673 -32.411 -132.111 1.00 79.75 106 LEU A CA 1
ATOM 878 C C . LEU A 1 106 ? 77.948 -33.463 -131.251 1.00 79.75 106 LEU A C 1
ATOM 880 O O . LEU A 1 106 ? 77.251 -33.097 -130.303 1.00 79.75 106 LEU A O 1
ATOM 884 N N . ALA A 1 107 ? 78.217 -34.754 -131.473 1.00 82.31 107 ALA A N 1
ATOM 885 C CA . ALA A 1 107 ? 77.675 -35.840 -130.647 1.00 82.31 107 ALA A CA 1
ATOM 886 C C . ALA A 1 107 ? 78.055 -35.695 -129.157 1.00 82.31 107 ALA A C 1
ATOM 888 O O . ALA A 1 107 ? 77.208 -35.809 -128.269 1.00 82.31 107 ALA A O 1
ATOM 889 N N . ARG A 1 108 ? 79.318 -35.343 -128.863 1.00 82.50 108 ARG A N 1
ATOM 890 C CA . ARG A 1 108 ? 79.794 -35.086 -127.487 1.00 82.50 108 ARG A CA 1
ATOM 891 C C . ARG A 1 108 ? 79.113 -33.879 -126.822 1.00 82.50 108 ARG A C 1
ATOM 893 O O . ARG A 1 108 ? 79.066 -33.817 -125.592 1.00 82.50 108 ARG A O 1
ATOM 900 N N . LEU A 1 109 ? 78.609 -32.914 -127.596 1.00 83.31 109 LEU A N 1
ATOM 901 C CA . LEU A 1 109 ? 77.821 -31.787 -127.083 1.00 83.31 109 LEU A CA 1
ATOM 902 C C . LEU A 1 109 ? 76.353 -32.173 -126.852 1.00 83.31 109 LEU A C 1
ATOM 904 O O . LEU A 1 109 ? 75.793 -31.767 -125.836 1.00 83.31 109 LEU A O 1
ATOM 908 N N . GLN A 1 110 ? 75.762 -33.000 -127.721 1.00 80.62 110 GLN A N 1
ATOM 909 C CA . GLN A 1 110 ? 74.396 -33.512 -127.553 1.00 80.62 110 GLN A CA 1
ATOM 910 C C . GLN A 1 110 ? 74.249 -34.319 -126.255 1.00 80.62 110 GLN A C 1
ATOM 912 O O . GLN A 1 110 ? 73.426 -33.956 -125.417 1.00 80.62 110 GLN A O 1
ATOM 917 N N . SER A 1 111 ? 75.116 -35.305 -125.993 1.00 83.94 111 SER A N 1
ATOM 918 C CA . SER A 1 111 ? 75.035 -36.094 -124.747 1.00 83.94 111 SER A CA 1
ATOM 919 C C . SER A 1 111 ? 75.243 -35.254 -123.476 1.00 83.94 111 SER A C 1
ATOM 921 O O . SER A 1 111 ? 74.625 -35.512 -122.445 1.00 83.94 111 SER A O 1
ATOM 923 N N . ARG A 1 112 ? 76.067 -34.196 -123.539 1.00 85.00 112 ARG A N 1
ATOM 924 C CA . ARG A 1 112 ? 76.220 -33.226 -122.435 1.00 85.00 112 ARG A CA 1
ATOM 925 C C . ARG A 1 112 ? 74.970 -32.374 -122.216 1.00 85.00 112 ARG A C 1
ATOM 927 O O . ARG A 1 112 ? 74.711 -31.952 -121.090 1.00 85.00 112 ARG A O 1
ATOM 934 N N . LEU A 1 113 ? 74.215 -32.086 -123.273 1.00 85.62 113 LEU A N 1
ATOM 935 C CA . LEU A 1 113 ? 72.954 -31.357 -123.185 1.00 85.62 113 LEU A CA 1
ATOM 936 C C . LEU A 1 113 ? 71.862 -32.259 -122.588 1.00 85.62 113 LEU A C 1
ATOM 938 O O . LEU A 1 113 ? 71.201 -31.852 -121.635 1.00 85.62 113 LEU A O 1
ATOM 942 N N . GLU A 1 114 ? 71.756 -33.510 -123.035 1.00 87.06 114 GLU A N 1
ATOM 943 C CA . GLU A 1 114 ? 70.866 -34.529 -122.455 1.00 87.06 114 GLU A CA 1
ATOM 944 C C . GLU A 1 114 ? 71.122 -34.736 -120.952 1.00 87.06 114 GLU A C 1
ATOM 946 O O . GLU A 1 114 ? 70.188 -34.673 -120.148 1.00 87.06 114 GLU A O 1
ATOM 951 N N . GLU A 1 115 ? 72.389 -34.876 -120.543 1.00 88.50 115 GLU A N 1
ATOM 952 C CA . GLU A 1 115 ? 72.798 -34.953 -119.134 1.00 88.50 115 GLU A CA 1
ATOM 953 C C . GLU A 1 115 ? 72.314 -33.726 -118.333 1.00 88.50 115 GLU A C 1
ATOM 955 O O . GLU A 1 115 ? 71.809 -33.854 -117.212 1.00 88.50 115 GLU A O 1
ATOM 960 N N . ARG A 1 116 ? 72.407 -32.517 -118.902 1.00 86.25 116 ARG A N 1
ATOM 961 C CA . ARG A 1 116 ? 71.914 -31.283 -118.263 1.00 86.25 116 ARG A CA 1
ATOM 962 C C . ARG A 1 116 ? 70.389 -31.246 -118.160 1.00 86.25 116 ARG A C 1
ATOM 964 O O . ARG A 1 116 ? 69.879 -30.817 -117.124 1.00 86.25 116 ARG A O 1
ATOM 971 N N . HIS A 1 117 ? 69.665 -31.734 -119.168 1.00 87.00 117 HIS A N 1
ATOM 972 C CA . HIS A 1 117 ? 68.204 -31.848 -119.124 1.00 87.00 117 HIS A CA 1
ATOM 973 C C . HIS A 1 117 ? 67.735 -32.859 -118.065 1.00 87.00 117 HIS A C 1
ATOM 975 O O . HIS A 1 117 ? 66.837 -32.536 -117.284 1.00 87.00 117 HIS A O 1
ATOM 981 N N . GLN A 1 118 ? 68.381 -34.026 -117.954 1.00 89.25 118 GLN A N 1
ATOM 982 C CA . GLN A 1 118 ? 68.082 -34.999 -116.894 1.00 89.25 118 GLN A CA 1
ATOM 983 C C . GLN A 1 118 ? 68.331 -34.414 -115.495 1.00 89.25 118 GLN A C 1
ATOM 985 O O . GLN A 1 118 ? 67.475 -34.526 -114.615 1.00 89.25 118 GLN A O 1
ATOM 990 N N . ASN A 1 119 ? 69.459 -33.724 -115.294 1.00 88.56 119 ASN A N 1
ATOM 991 C CA . ASN A 1 119 ? 69.763 -33.052 -114.027 1.00 88.56 119 ASN A CA 1
ATOM 992 C C . ASN A 1 119 ? 68.727 -31.965 -113.671 1.00 88.56 119 ASN A C 1
ATOM 994 O O . ASN A 1 119 ? 68.309 -31.878 -112.514 1.00 88.56 119 ASN A O 1
ATOM 998 N N . LYS A 1 120 ? 68.258 -31.174 -114.651 1.00 87.25 120 LYS A N 1
ATOM 999 C CA . LYS A 1 120 ? 67.177 -30.192 -114.446 1.00 87.25 120 LYS A CA 1
ATOM 1000 C C . LYS A 1 120 ? 65.869 -30.873 -114.022 1.00 87.25 120 LYS A C 1
ATOM 1002 O O . LYS A 1 120 ? 65.278 -30.472 -113.021 1.00 87.25 120 LYS A O 1
ATOM 1007 N N . ALA A 1 121 ? 65.447 -31.926 -114.724 1.00 88.94 121 ALA A N 1
ATOM 1008 C CA . ALA A 1 121 ? 64.216 -32.654 -114.406 1.00 88.94 121 ALA A CA 1
ATOM 1009 C C . ALA A 1 121 ? 64.240 -33.260 -112.987 1.00 88.94 121 ALA A C 1
ATOM 1011 O O . ALA A 1 121 ? 63.255 -33.168 -112.252 1.00 88.94 121 ALA A O 1
ATOM 1012 N N . GLN A 1 122 ? 65.384 -33.807 -112.556 1.00 89.19 122 GLN A N 1
ATOM 1013 C CA . GLN A 1 122 ? 65.561 -34.301 -111.185 1.00 89.19 122 GLN A CA 1
ATOM 1014 C C . GLN A 1 122 ? 65.487 -33.188 -110.125 1.00 89.19 122 GLN A C 1
ATOM 1016 O O . GLN A 1 122 ? 64.994 -33.431 -109.022 1.00 89.19 122 GLN A O 1
ATOM 1021 N N . ALA A 1 123 ? 65.974 -31.980 -110.428 1.00 84.56 123 ALA A N 1
ATOM 1022 C CA . ALA A 1 123 ? 65.881 -30.837 -109.521 1.00 84.56 123 ALA A CA 1
ATOM 1023 C C . ALA A 1 123 ? 64.431 -30.340 -109.374 1.00 84.56 123 ALA A C 1
ATOM 1025 O O . ALA A 1 123 ? 63.971 -30.119 -108.254 1.00 84.56 123 ALA A O 1
ATOM 1026 N N . GLU A 1 124 ? 63.682 -30.243 -110.477 1.00 83.69 124 GLU A N 1
ATOM 1027 C CA . GLU A 1 124 ? 62.261 -29.867 -110.449 1.00 83.69 124 GLU A CA 1
ATOM 1028 C C . GLU A 1 124 ? 61.394 -30.890 -109.703 1.00 83.69 124 GLU A C 1
ATOM 1030 O O . GLU A 1 124 ? 60.529 -30.505 -108.916 1.00 83.69 124 GLU A O 1
ATOM 1035 N N . ALA A 1 125 ? 61.648 -32.191 -109.887 1.00 87.56 125 ALA A N 1
ATOM 1036 C CA . ALA A 1 125 ? 60.950 -33.246 -109.151 1.00 87.56 125 ALA A CA 1
ATOM 1037 C C . ALA A 1 125 ? 61.163 -33.125 -107.629 1.00 87.56 125 ALA A C 1
ATOM 1039 O O . ALA A 1 125 ? 60.201 -33.178 -106.862 1.00 87.56 125 ALA A O 1
ATOM 1040 N N . LYS A 1 126 ? 62.408 -32.877 -107.192 1.00 88.38 126 LYS A N 1
ATOM 1041 C CA . LYS A 1 126 ? 62.743 -32.629 -105.778 1.00 88.38 126 LYS A CA 1
ATOM 1042 C C . LYS A 1 126 ? 62.085 -31.352 -105.245 1.00 88.38 126 LYS A C 1
ATOM 1044 O O . LYS A 1 126 ? 61.610 -31.350 -104.112 1.00 88.38 126 LYS A O 1
ATOM 1049 N N . HIS A 1 127 ? 62.008 -30.289 -106.051 1.00 85.12 127 HIS A N 1
ATOM 1050 C CA . HIS A 1 127 ? 61.327 -29.052 -105.657 1.00 85.12 127 HIS A CA 1
ATOM 1051 C C . HIS A 1 127 ? 59.827 -29.276 -105.417 1.00 85.12 127 HIS A C 1
ATOM 1053 O O . HIS A 1 127 ? 59.321 -28.869 -104.373 1.00 85.12 127 HIS A O 1
ATOM 1059 N N . ARG A 1 128 ? 59.126 -29.961 -106.337 1.00 85.38 128 ARG A N 1
ATOM 1060 C CA . ARG A 1 128 ? 57.701 -30.310 -106.164 1.00 85.38 128 ARG A CA 1
ATOM 1061 C C . ARG A 1 128 ? 57.488 -31.130 -104.886 1.00 85.38 128 ARG A C 1
ATOM 1063 O O . ARG A 1 128 ? 56.712 -30.721 -104.033 1.00 85.38 128 ARG A O 1
ATOM 1070 N N . GLN A 1 129 ? 58.285 -32.182 -104.677 1.00 88.31 129 GLN A N 1
ATOM 1071 C CA . GLN A 1 129 ? 58.198 -33.031 -103.481 1.00 88.31 129 GLN A CA 1
ATOM 1072 C C . GLN A 1 129 ? 58.343 -32.245 -102.160 1.00 88.31 129 GLN A C 1
ATOM 1074 O O . GLN A 1 129 ? 57.595 -32.490 -101.213 1.00 88.31 129 GLN A O 1
ATOM 1079 N N . ILE A 1 130 ? 59.278 -31.290 -102.086 1.00 87.50 130 ILE A N 1
ATOM 1080 C CA . ILE A 1 130 ? 59.467 -30.433 -100.900 1.00 87.50 130 ILE A CA 1
ATOM 1081 C C . ILE A 1 130 ? 58.301 -29.443 -100.740 1.00 87.50 130 ILE A C 1
ATOM 1083 O O . ILE A 1 130 ? 57.861 -29.176 -99.620 1.00 87.50 130 ILE A O 1
ATOM 1087 N N . GLN A 1 131 ? 57.776 -28.909 -101.844 1.00 82.88 131 GLN A N 1
ATOM 1088 C CA . GLN A 1 131 ? 56.642 -27.986 -101.846 1.00 82.88 131 GLN A CA 1
ATOM 1089 C C . GLN A 1 131 ? 55.345 -28.664 -101.369 1.00 82.88 131 GLN A C 1
ATOM 1091 O O . GLN A 1 131 ? 54.622 -28.083 -100.556 1.00 82.88 131 GLN A O 1
ATOM 1096 N N . ASP A 1 132 ? 55.102 -29.910 -101.781 1.00 88.00 132 ASP A N 1
ATOM 1097 C CA . ASP A 1 132 ? 53.968 -30.726 -101.330 1.00 88.00 132 ASP A CA 1
ATOM 1098 C C . ASP A 1 132 ? 54.085 -31.065 -99.834 1.00 88.00 132 ASP A C 1
ATOM 1100 O O . ASP A 1 132 ? 53.137 -30.875 -99.067 1.00 88.00 132 ASP A O 1
ATOM 1104 N N . GLN A 1 133 ? 55.277 -31.477 -99.379 1.00 87.50 133 GLN A N 1
ATOM 1105 C CA . GLN A 1 133 ? 55.566 -31.708 -97.956 1.00 87.50 133 GLN A CA 1
ATOM 1106 C C . GLN A 1 133 ? 55.339 -30.443 -97.113 1.00 87.50 133 GLN A C 1
ATOM 1108 O O . GLN A 1 133 ? 54.721 -30.511 -96.048 1.00 87.50 133 GLN A O 1
ATOM 1113 N N . LEU A 1 134 ? 55.769 -29.274 -97.598 1.00 85.56 134 LEU A N 1
ATOM 1114 C CA . LEU A 1 134 ? 55.523 -27.990 -96.939 1.00 85.56 134 LEU A CA 1
ATOM 1115 C C . LEU A 1 134 ? 54.024 -27.640 -96.894 1.00 85.56 134 LEU A C 1
ATOM 1117 O O . LEU A 1 134 ? 53.568 -27.049 -95.914 1.00 85.56 134 LEU A O 1
ATOM 1121 N N . GLY A 1 135 ? 53.251 -28.017 -97.917 1.00 85.69 135 GLY A N 1
ATOM 1122 C CA . GLY A 1 135 ? 51.790 -27.905 -97.925 1.00 85.69 135 GLY A CA 1
ATOM 1123 C C . GLY A 1 135 ? 51.133 -28.742 -96.823 1.00 85.69 135 GLY A C 1
ATOM 1124 O O . GLY A 1 135 ? 50.322 -28.219 -96.056 1.00 85.69 135 GLY A O 1
ATOM 1125 N N . VAL A 1 136 ? 51.541 -30.008 -96.684 1.00 87.88 136 VAL A N 1
ATOM 1126 C CA . VAL A 1 136 ? 51.054 -30.923 -95.634 1.00 87.88 136 VAL A CA 1
ATOM 1127 C C . VAL A 1 136 ? 51.427 -30.431 -94.231 1.00 87.88 136 VAL A C 1
ATOM 1129 O O . VAL A 1 136 ? 50.578 -30.409 -93.342 1.00 87.88 136 VAL A O 1
ATOM 1132 N N . VAL A 1 137 ? 52.661 -29.964 -94.016 1.00 85.00 137 VAL A N 1
ATOM 1133 C CA . VAL A 1 137 ? 53.077 -29.418 -92.709 1.00 85.00 137 VAL A CA 1
ATOM 1134 C C . VAL A 1 137 ? 52.298 -28.141 -92.363 1.00 85.00 137 VAL A C 1
ATOM 1136 O O . VAL A 1 137 ? 51.899 -27.960 -91.213 1.00 85.00 137 VAL A O 1
ATOM 1139 N N . LYS A 1 138 ? 52.006 -27.274 -93.343 1.00 84.31 138 LYS A N 1
ATOM 1140 C CA . LYS A 1 138 ? 51.184 -26.068 -93.130 1.00 84.31 138 LYS A CA 1
ATOM 1141 C C . LYS A 1 138 ? 49.731 -26.393 -92.770 1.00 84.31 138 LYS A C 1
ATOM 1143 O O . LYS A 1 138 ? 49.183 -25.730 -91.889 1.00 84.31 138 LYS A O 1
ATOM 1148 N N . SER A 1 139 ? 49.108 -27.390 -93.404 1.00 82.50 139 SER A N 1
ATOM 1149 C CA . SER A 1 139 ? 47.728 -27.790 -93.082 1.00 82.50 139 SER A CA 1
ATOM 1150 C C . SER A 1 139 ? 47.628 -28.523 -91.738 1.00 82.50 139 SER A C 1
ATOM 1152 O O . SER A 1 139 ? 46.684 -28.294 -90.982 1.00 82.50 139 SER A O 1
ATOM 1154 N N . GLN A 1 140 ? 48.636 -29.321 -91.376 1.00 85.00 140 GLN A N 1
ATOM 1155 C CA . GLN A 1 140 ? 48.751 -29.892 -90.032 1.00 85.00 140 GLN A CA 1
ATOM 1156 C C . GLN A 1 140 ? 48.915 -28.795 -88.973 1.00 85.00 140 GLN A C 1
ATOM 1158 O O . GLN A 1 140 ? 48.162 -28.769 -88.002 1.00 85.00 140 GLN A O 1
ATOM 1163 N N . TYR A 1 141 ? 49.830 -27.840 -89.176 1.00 80.06 141 TYR A N 1
ATOM 1164 C CA . TYR A 1 141 ? 50.050 -26.748 -88.226 1.00 80.06 141 TYR A CA 1
ATOM 1165 C C . TYR A 1 141 ? 48.809 -25.858 -88.051 1.00 80.06 141 TYR A C 1
ATOM 1167 O O . TYR A 1 141 ? 48.485 -25.484 -86.922 1.00 80.06 141 TYR A O 1
ATOM 1175 N N . SER A 1 142 ? 48.067 -25.550 -89.124 1.00 82.44 142 SER A N 1
ATOM 1176 C CA . SER A 1 142 ? 46.818 -24.781 -89.013 1.00 82.44 142 SER A CA 1
ATOM 1177 C C . SER A 1 142 ? 45.713 -25.565 -88.292 1.00 82.44 142 SER A C 1
ATOM 1179 O O . SER A 1 142 ? 45.001 -24.983 -87.472 1.00 82.44 142 SER A O 1
ATOM 1181 N N . SER A 1 143 ? 45.624 -26.883 -88.502 1.00 81.69 143 SER A N 1
ATOM 1182 C CA . SER A 1 143 ? 44.727 -27.773 -87.753 1.00 81.69 143 SER A CA 1
ATOM 1183 C C . SER A 1 143 ? 45.047 -27.774 -86.252 1.00 81.69 143 SER A C 1
ATOM 1185 O O . SER A 1 143 ? 44.181 -27.432 -85.445 1.00 81.69 143 SER A O 1
ATOM 1187 N N . THR A 1 144 ? 46.303 -28.031 -85.868 1.00 78.25 144 THR A N 1
ATOM 1188 C CA . THR A 1 144 ? 46.753 -28.001 -84.463 1.00 78.25 144 THR A CA 1
ATOM 1189 C C . THR A 1 144 ? 46.566 -26.618 -83.833 1.00 78.25 144 THR A C 1
ATOM 1191 O O . THR A 1 144 ? 46.130 -26.510 -82.690 1.00 78.25 144 THR A O 1
ATOM 1194 N N . THR A 1 145 ? 46.813 -25.537 -84.579 1.00 80.56 145 THR A N 1
ATOM 1195 C CA . THR A 1 145 ? 46.557 -24.165 -84.102 1.00 80.56 145 THR A CA 1
ATOM 1196 C C . THR A 1 145 ? 45.070 -23.932 -83.824 1.00 80.56 145 THR A C 1
ATOM 1198 O O . THR A 1 145 ? 44.718 -23.312 -82.821 1.00 80.56 145 THR A O 1
ATOM 1201 N N . ASN A 1 146 ? 44.177 -24.450 -84.671 1.00 83.62 146 ASN A N 1
ATOM 1202 C CA . ASN A 1 146 ? 42.733 -24.342 -84.468 1.00 83.62 146 ASN A CA 1
ATOM 1203 C C . ASN A 1 146 ? 42.224 -25.251 -83.335 1.00 83.62 146 ASN A C 1
ATOM 1205 O O . ASN A 1 146 ? 41.294 -24.865 -82.630 1.00 83.62 146 ASN A O 1
ATOM 1209 N N . GLN A 1 147 ? 42.842 -26.415 -83.111 1.00 83.62 147 GLN A N 1
ATOM 1210 C CA . GLN A 1 147 ? 42.577 -27.257 -81.938 1.00 83.62 147 GLN A CA 1
ATOM 1211 C C . GLN A 1 147 ? 43.022 -26.568 -80.641 1.00 83.62 147 GLN A C 1
ATOM 1213 O O . GLN A 1 147 ? 42.231 -26.481 -79.707 1.00 83.62 147 GLN A O 1
ATOM 1218 N N . ASN A 1 148 ? 44.225 -25.986 -80.605 1.00 79.56 148 ASN A N 1
ATOM 1219 C CA . ASN A 1 148 ? 44.708 -25.229 -79.448 1.00 79.56 148 ASN A CA 1
ATOM 1220 C C . ASN A 1 148 ? 43.795 -24.039 -79.120 1.00 79.56 148 ASN A C 1
ATOM 1222 O O . ASN A 1 148 ? 43.460 -23.849 -77.957 1.00 79.56 148 ASN A O 1
ATOM 1226 N N . LYS A 1 149 ? 43.311 -23.294 -80.125 1.00 82.19 149 LYS A N 1
ATOM 1227 C CA . LYS A 1 149 ? 42.327 -22.214 -79.916 1.00 82.19 149 LYS A CA 1
ATOM 1228 C C . LYS A 1 149 ? 41.007 -22.712 -79.318 1.00 82.19 149 LYS A C 1
ATOM 1230 O O . LYS A 1 149 ? 40.452 -22.037 -78.456 1.00 82.19 149 LYS A O 1
ATOM 1235 N N . LYS A 1 150 ? 40.513 -23.883 -79.743 1.00 85.50 150 LYS A N 1
ATOM 1236 C CA . LYS A 1 150 ? 39.320 -24.507 -79.144 1.00 85.50 150 LYS A CA 1
ATOM 1237 C C . LYS A 1 150 ? 39.569 -24.883 -77.686 1.00 85.50 150 LYS A C 1
ATOM 1239 O O . LYS A 1 150 ? 38.829 -24.421 -76.827 1.00 85.50 150 LYS A O 1
ATOM 1244 N N . LEU A 1 151 ? 40.661 -25.595 -77.404 1.00 85.69 151 LEU A N 1
ATOM 1245 C CA . LEU A 1 151 ? 41.051 -25.972 -76.042 1.00 85.69 151 LEU A CA 1
ATOM 1246 C C . LEU A 1 151 ? 41.264 -24.750 -75.135 1.00 85.69 151 LEU A C 1
ATOM 1248 O O . LEU A 1 151 ? 40.861 -24.783 -73.980 1.00 85.69 151 LEU A O 1
ATOM 1252 N N . GLN A 1 152 ? 41.824 -23.651 -75.651 1.00 85.25 152 GLN A N 1
ATOM 1253 C CA . GLN A 1 152 ? 41.906 -22.380 -74.924 1.00 85.25 152 GLN A CA 1
ATOM 1254 C C . GLN A 1 152 ? 40.511 -21.829 -74.609 1.00 85.25 152 GLN A C 1
ATOM 1256 O O . GLN A 1 152 ? 40.226 -21.584 -73.444 1.00 85.25 152 GLN A O 1
ATOM 1261 N N . SER A 1 153 ? 39.602 -21.746 -75.589 1.00 87.00 153 SER A N 1
ATOM 1262 C CA . SER A 1 153 ? 38.223 -21.301 -75.325 1.00 87.00 153 SER A CA 1
ATOM 1263 C C . SER A 1 153 ? 37.447 -22.229 -74.377 1.00 87.00 153 SER A C 1
ATOM 1265 O O . SER A 1 153 ? 36.629 -21.764 -73.591 1.00 87.00 153 SER A O 1
ATOM 1267 N N . GLU A 1 154 ? 37.720 -23.536 -74.395 1.00 90.94 154 GLU A N 1
ATOM 1268 C CA . GLU A 1 154 ? 37.145 -24.509 -73.460 1.00 90.94 154 GLU A CA 1
ATOM 1269 C C . GLU A 1 154 ? 37.697 -24.309 -72.039 1.00 90.94 154 GLU A C 1
ATOM 1271 O O . GLU A 1 154 ? 36.922 -24.314 -71.084 1.00 90.94 154 GLU A O 1
ATOM 1276 N N . ILE A 1 155 ? 39.000 -24.044 -71.889 1.00 88.38 155 ILE A N 1
ATOM 1277 C CA . ILE A 1 155 ? 39.631 -23.682 -70.608 1.00 88.38 155 ILE A CA 1
ATOM 1278 C C . ILE A 1 155 ? 39.090 -22.343 -70.087 1.00 88.38 155 ILE A C 1
ATOM 1280 O O . ILE A 1 155 ? 38.728 -22.265 -68.916 1.00 88.38 155 ILE A O 1
ATOM 1284 N N . ASP A 1 156 ? 38.968 -21.321 -70.936 1.00 89.06 156 ASP A N 1
ATOM 1285 C CA . ASP A 1 156 ? 38.433 -20.006 -70.565 1.00 89.06 156 ASP A CA 1
ATOM 1286 C C . ASP A 1 156 ? 36.960 -20.101 -70.131 1.00 89.06 156 ASP A C 1
ATOM 1288 O O . ASP A 1 156 ? 36.553 -19.467 -69.153 1.00 89.06 156 ASP A O 1
ATOM 1292 N N . ASN A 1 157 ? 36.154 -20.927 -70.807 1.00 92.31 157 ASN A N 1
ATOM 1293 C CA . ASN A 1 157 ? 34.770 -21.211 -70.416 1.00 92.31 157 ASN A CA 1
ATOM 1294 C C . ASN A 1 157 ? 34.706 -21.984 -69.087 1.00 92.31 157 ASN A C 1
ATOM 1296 O O . ASN A 1 157 ? 33.915 -21.641 -68.208 1.00 92.31 157 ASN A O 1
ATOM 1300 N N . LEU A 1 158 ? 35.558 -22.997 -68.892 1.00 91.25 158 LEU A N 1
ATOM 1301 C CA . LEU A 1 158 ? 35.640 -23.745 -67.632 1.00 91.25 158 LEU A CA 1
ATOM 1302 C C . LEU A 1 158 ? 36.131 -22.869 -66.469 1.00 91.25 158 LEU A C 1
ATOM 1304 O O . LEU A 1 158 ? 35.621 -23.005 -65.358 1.00 91.25 158 LEU A O 1
ATOM 1308 N N . MET A 1 159 ? 37.049 -21.928 -66.713 1.00 90.44 159 MET A N 1
ATOM 1309 C CA . MET A 1 159 ? 37.457 -20.910 -65.741 1.00 90.44 159 MET A CA 1
ATOM 1310 C C . MET A 1 159 ? 36.300 -19.974 -65.380 1.00 90.44 159 MET A C 1
ATOM 1312 O O . MET A 1 159 ? 36.071 -19.738 -64.197 1.00 90.44 159 MET A O 1
ATOM 1316 N N . GLN A 1 160 ? 35.530 -19.489 -66.359 1.00 91.44 160 GLN A N 1
ATOM 1317 C CA . GLN A 1 160 ? 34.334 -18.675 -66.100 1.00 91.44 160 GLN A CA 1
ATOM 1318 C C . GLN A 1 160 ? 33.291 -19.444 -65.275 1.00 91.44 160 GLN A C 1
ATOM 1320 O O . GLN A 1 160 ? 32.782 -18.917 -64.285 1.00 91.44 160 GLN A O 1
ATOM 1325 N N . HIS A 1 161 ? 33.020 -20.710 -65.614 1.00 91.81 161 HIS A N 1
ATOM 1326 C CA . HIS A 1 161 ? 32.129 -21.571 -64.831 1.00 91.81 161 HIS A CA 1
ATOM 1327 C C . HIS A 1 161 ? 32.654 -21.831 -63.411 1.00 91.81 161 HIS A C 1
ATOM 1329 O O . HIS A 1 161 ? 31.862 -21.837 -62.469 1.00 91.81 161 HIS A O 1
ATOM 1335 N N . LEU A 1 162 ? 33.967 -22.005 -63.233 1.00 92.25 162 LEU A N 1
ATOM 1336 C CA . LEU A 1 162 ? 34.596 -22.198 -61.925 1.00 92.25 162 LEU A CA 1
ATOM 1337 C C . LEU A 1 162 ? 34.513 -20.933 -61.062 1.00 92.25 162 LEU A C 1
ATOM 1339 O O . LEU A 1 162 ? 34.142 -21.033 -59.896 1.00 92.25 162 LEU A O 1
ATOM 1343 N N . VAL A 1 163 ? 34.791 -19.752 -61.622 1.00 92.75 163 VAL A N 1
ATOM 1344 C CA . VAL A 1 163 ? 34.666 -18.462 -60.917 1.00 92.75 163 VAL A CA 1
ATOM 1345 C C . VAL A 1 163 ? 33.207 -18.182 -60.545 1.00 92.75 163 VAL A C 1
ATOM 1347 O O . VAL A 1 163 ? 32.929 -17.800 -59.410 1.00 92.75 163 VAL A O 1
ATOM 1350 N N . PHE A 1 164 ? 32.259 -18.449 -61.450 1.00 92.12 164 PHE A N 1
ATOM 1351 C CA . PHE A 1 164 ? 30.827 -18.342 -61.160 1.00 92.12 164 PHE A CA 1
ATOM 1352 C C . PHE A 1 164 ? 30.396 -19.299 -60.036 1.00 92.12 164 PHE A C 1
ATOM 1354 O O . PHE A 1 164 ? 29.742 -18.880 -59.082 1.00 92.12 164 PHE A O 1
ATOM 1361 N N . ALA A 1 165 ? 30.807 -20.570 -60.098 1.00 91.75 165 ALA A N 1
ATOM 1362 C CA . ALA A 1 165 ? 30.507 -21.556 -59.062 1.00 91.75 165 ALA A CA 1
ATOM 1363 C C . ALA A 1 165 ? 31.151 -21.202 -57.710 1.00 91.75 165 ALA A C 1
ATOM 1365 O O . ALA A 1 165 ? 30.531 -21.414 -56.667 1.00 91.75 165 ALA A O 1
ATOM 1366 N N . GLN A 1 166 ? 32.360 -20.629 -57.711 1.00 91.31 166 GLN A N 1
ATOM 1367 C CA . GLN A 1 166 ? 33.007 -20.112 -56.506 1.00 91.31 166 GLN A CA 1
ATOM 1368 C C . GLN A 1 166 ? 32.214 -18.948 -55.908 1.00 91.31 166 GLN A C 1
ATOM 1370 O O . GLN A 1 166 ? 31.839 -19.050 -54.741 1.00 91.31 166 GLN A O 1
ATOM 1375 N N . GLY A 1 167 ? 31.868 -17.923 -56.695 1.00 92.44 167 GLY A N 1
ATOM 1376 C CA . GLY A 1 167 ? 31.043 -16.795 -56.242 1.00 92.44 167 GLY A CA 1
ATOM 1377 C C . GLY A 1 167 ? 29.714 -17.253 -55.635 1.00 92.44 167 GLY A C 1
ATOM 1378 O O . GLY A 1 167 ? 29.435 -16.966 -54.474 1.00 92.44 167 GLY A O 1
ATOM 1379 N N . VAL A 1 168 ? 28.964 -18.101 -56.349 1.00 92.31 168 VAL A N 1
ATOM 1380 C CA . VAL A 1 168 ? 27.718 -18.702 -55.838 1.00 92.31 168 VAL A CA 1
ATOM 1381 C C . VAL A 1 168 ? 27.955 -19.512 -54.555 1.00 92.31 168 VAL A C 1
ATOM 1383 O O . VAL A 1 168 ? 27.116 -19.491 -53.655 1.00 92.31 168 VAL A O 1
ATOM 1386 N N . SER A 1 169 ? 29.091 -20.205 -54.410 1.00 92.06 169 SER A N 1
ATOM 1387 C CA . SER A 1 169 ? 29.419 -20.928 -53.171 1.00 92.06 169 SER A CA 1
ATOM 1388 C C . SER A 1 169 ? 29.745 -19.995 -51.997 1.00 92.06 169 SER A C 1
ATOM 1390 O O . SER A 1 169 ? 29.397 -20.310 -50.855 1.00 92.06 169 SER A O 1
ATOM 1392 N N . GLU A 1 170 ? 30.363 -18.839 -52.251 1.00 93.69 170 GLU A N 1
ATOM 1393 C CA . GLU A 1 170 ? 30.652 -17.829 -51.231 1.00 93.69 170 GLU A CA 1
ATOM 1394 C C . GLU A 1 170 ? 29.392 -17.059 -50.826 1.00 93.69 170 GLU A C 1
ATOM 1396 O O . GLU A 1 170 ? 29.176 -16.862 -49.628 1.00 93.69 170 GLU A O 1
ATOM 1401 N N . ASP A 1 171 ? 28.506 -16.752 -51.774 1.00 93.62 171 ASP A N 1
ATOM 1402 C CA . ASP A 1 171 ? 27.178 -16.190 -51.518 1.00 93.62 171 ASP A CA 1
ATOM 1403 C C . ASP A 1 171 ? 26.297 -17.168 -50.738 1.00 93.62 171 ASP A C 1
ATOM 1405 O O . ASP A 1 171 ? 25.742 -16.811 -49.701 1.00 93.62 171 ASP A O 1
ATOM 1409 N N . LEU A 1 172 ? 26.232 -18.445 -51.126 1.00 92.62 172 LEU A N 1
ATOM 1410 C CA . LEU A 1 172 ? 25.537 -19.466 -50.334 1.00 92.62 172 LEU A CA 1
ATOM 1411 C C . LEU A 1 172 ? 26.141 -19.595 -48.926 1.00 92.62 172 LEU A C 1
ATOM 1413 O O . LEU A 1 172 ? 25.408 -19.752 -47.948 1.00 92.62 172 LEU A O 1
ATOM 1417 N N . ARG A 1 173 ? 27.465 -19.470 -48.776 1.00 94.25 173 ARG A N 1
ATOM 1418 C CA . ARG A 1 173 ? 28.138 -19.469 -47.467 1.00 94.25 173 ARG A CA 1
ATOM 1419 C C . ARG A 1 173 ? 27.847 -18.197 -46.662 1.00 94.25 173 ARG A C 1
ATOM 1421 O O . ARG A 1 173 ? 27.764 -18.283 -45.434 1.00 94.25 173 ARG A O 1
ATOM 1428 N N . SER A 1 174 ? 27.674 -17.043 -47.307 1.00 92.50 174 SER A N 1
ATOM 1429 C CA . SER A 1 174 ? 27.307 -15.774 -46.669 1.00 92.50 174 SER A CA 1
ATOM 1430 C C . SER A 1 174 ? 25.835 -15.792 -46.237 1.00 92.50 174 SER A C 1
ATOM 1432 O O . SER A 1 174 ? 25.546 -15.544 -45.065 1.00 92.50 174 SER A O 1
ATOM 1434 N N . HIS A 1 175 ? 24.924 -16.250 -47.099 1.00 92.88 175 HIS A N 1
ATOM 1435 C CA . HIS A 1 175 ? 23.515 -16.483 -46.793 1.00 92.88 175 HIS A CA 1
ATOM 1436 C C . HIS A 1 175 ? 23.329 -17.524 -45.683 1.00 92.88 175 HIS A C 1
ATOM 1438 O O . HIS A 1 175 ? 22.555 -17.289 -44.761 1.00 92.88 175 HIS A O 1
ATOM 1444 N N . VAL A 1 176 ? 24.073 -18.638 -45.678 1.00 93.38 176 VAL A N 1
ATOM 1445 C CA . VAL A 1 176 ? 24.015 -19.626 -44.581 1.00 93.38 176 VAL A CA 1
ATOM 1446 C C . VAL A 1 176 ? 24.550 -19.050 -43.264 1.00 93.38 176 VAL A C 1
ATOM 1448 O O . VAL A 1 176 ? 24.005 -19.370 -42.206 1.00 93.38 176 VAL A O 1
ATOM 1451 N N . LYS A 1 177 ? 25.565 -18.171 -43.282 1.00 94.00 177 LYS A N 1
ATOM 1452 C CA . LYS A 1 177 ? 25.974 -17.408 -42.085 1.00 94.00 177 LYS A CA 1
ATOM 1453 C C . LYS A 1 177 ? 24.867 -16.447 -41.636 1.00 94.00 177 LYS A C 1
ATOM 1455 O O . LYS A 1 177 ? 24.533 -16.440 -40.457 1.00 94.00 177 LYS A O 1
ATOM 1460 N N . ALA A 1 178 ? 24.265 -15.690 -42.553 1.00 94.44 178 ALA A N 1
ATOM 1461 C CA . ALA A 1 178 ? 23.186 -14.749 -42.254 1.00 94.44 178 ALA A CA 1
ATOM 1462 C C . ALA A 1 178 ? 21.946 -15.458 -41.679 1.00 94.44 178 ALA A C 1
ATOM 1464 O O . ALA A 1 178 ? 21.445 -15.051 -40.635 1.00 94.44 178 ALA A O 1
ATOM 1465 N N . LEU A 1 179 ? 21.517 -16.573 -42.277 1.00 93.00 179 LEU A N 1
ATOM 1466 C CA . LEU A 1 179 ? 20.426 -17.422 -41.786 1.00 93.00 179 LEU A CA 1
ATOM 1467 C C . LEU A 1 179 ? 20.746 -18.046 -40.423 1.00 93.00 179 LEU A C 1
ATOM 1469 O O . LEU A 1 179 ? 19.873 -18.102 -39.558 1.00 93.00 179 LEU A O 1
ATOM 1473 N N . LYS A 1 180 ? 21.995 -18.473 -40.182 1.00 93.94 180 LYS A N 1
ATOM 1474 C CA . LYS A 1 180 ? 22.424 -18.912 -38.845 1.00 93.94 180 LYS A CA 1
ATOM 1475 C C . LYS A 1 180 ? 22.355 -17.764 -37.840 1.00 93.94 180 LYS A C 1
ATOM 1477 O O . LYS A 1 180 ? 21.825 -17.971 -36.755 1.00 93.94 180 LYS A O 1
ATOM 1482 N N . ASN A 1 181 ? 22.836 -16.571 -38.175 1.00 93.94 181 ASN A N 1
ATOM 1483 C CA . ASN A 1 181 ? 22.799 -15.416 -37.274 1.00 93.94 181 ASN A CA 1
ATOM 1484 C C . ASN A 1 181 ? 21.354 -14.978 -36.983 1.00 93.94 181 ASN A C 1
ATOM 1486 O O . ASN A 1 181 ? 21.009 -14.768 -35.824 1.00 93.94 181 ASN A O 1
ATOM 1490 N N . ALA A 1 182 ? 20.487 -14.943 -38.000 1.00 94.25 182 ALA A N 1
ATOM 1491 C CA . ALA A 1 182 ? 19.057 -14.688 -37.852 1.00 94.25 182 ALA A CA 1
ATOM 1492 C C . ALA A 1 182 ? 18.372 -15.748 -36.973 1.00 94.25 182 ALA A C 1
ATOM 1494 O O . ALA A 1 182 ? 17.610 -15.392 -36.080 1.00 94.25 182 ALA A O 1
ATOM 1495 N N . LYS A 1 183 ? 18.698 -17.040 -37.144 1.00 95.00 183 LYS A N 1
ATOM 1496 C CA . LYS A 1 183 ? 18.191 -18.120 -36.280 1.00 95.00 183 LYS A CA 1
ATOM 1497 C C . LYS A 1 183 ? 18.641 -17.962 -34.824 1.00 95.00 183 LYS A C 1
ATOM 1499 O O . LYS A 1 183 ? 17.828 -18.173 -33.930 1.00 95.00 183 LYS A O 1
ATOM 1504 N N . HIS A 1 184 ? 19.901 -17.605 -34.566 1.00 95.00 184 HIS A N 1
ATOM 1505 C CA . HIS A 1 184 ? 20.374 -17.370 -33.195 1.00 95.00 184 HIS A CA 1
ATOM 1506 C C . HIS A 1 184 ? 19.731 -16.120 -32.583 1.00 95.00 184 HIS A C 1
ATOM 1508 O O . HIS A 1 184 ? 19.330 -16.170 -31.425 1.00 95.00 184 HIS A O 1
ATOM 1514 N N . LYS A 1 185 ? 19.560 -15.038 -33.358 1.00 96.06 185 LYS A N 1
ATOM 1515 C CA . LYS A 1 185 ? 18.860 -13.826 -32.910 1.00 96.06 185 LYS A CA 1
ATOM 1516 C C . LYS A 1 185 ? 17.393 -14.116 -32.571 1.00 96.06 185 LYS A C 1
ATOM 1518 O O . LYS A 1 185 ? 16.993 -13.867 -31.442 1.00 96.06 185 LYS A O 1
ATOM 1523 N N . ALA A 1 186 ? 16.640 -14.735 -33.481 1.00 94.94 186 ALA A N 1
ATOM 1524 C CA . ALA A 1 186 ? 15.252 -15.132 -33.235 1.00 94.94 186 ALA A CA 1
ATOM 1525 C C . ALA A 1 186 ? 15.127 -16.152 -32.085 1.00 94.94 186 ALA A C 1
ATOM 1527 O O . ALA A 1 186 ? 14.139 -16.152 -31.358 1.00 94.94 186 ALA A O 1
ATOM 1528 N N . GLY A 1 187 ? 16.139 -17.005 -31.886 1.00 95.94 187 GLY A N 1
ATOM 1529 C CA . GLY A 1 187 ? 16.242 -17.885 -30.721 1.00 95.94 187 GLY A CA 1
ATOM 1530 C C . GLY A 1 187 ? 16.414 -17.115 -29.409 1.00 95.94 187 GLY A C 1
ATOM 1531 O O . GLY A 1 187 ? 15.705 -17.406 -28.452 1.00 95.94 187 GLY A O 1
ATOM 1532 N N . ALA A 1 188 ? 17.296 -16.112 -29.380 1.00 95.31 188 ALA A N 1
ATOM 1533 C CA . ALA A 1 188 ? 17.524 -15.256 -28.216 1.00 95.31 188 ALA A CA 1
ATOM 1534 C C . ALA A 1 188 ? 16.301 -14.379 -27.887 1.00 95.31 188 ALA A C 1
ATOM 1536 O O . ALA A 1 188 ? 15.884 -14.310 -26.732 1.00 95.31 188 ALA A O 1
ATOM 1537 N N . GLU A 1 189 ? 15.683 -13.774 -28.907 1.00 95.06 189 GLU A N 1
ATOM 1538 C CA . GLU A 1 189 ? 14.427 -13.016 -28.798 1.00 95.06 189 GLU A CA 1
ATOM 1539 C C . GLU A 1 189 ? 13.290 -13.912 -28.285 1.00 95.06 189 GLU A C 1
ATOM 1541 O O . GLU A 1 189 ? 12.549 -13.515 -27.386 1.00 95.06 189 GLU A O 1
ATOM 1546 N N . LYS A 1 190 ? 13.203 -15.159 -28.774 1.00 96.62 190 LYS A N 1
ATOM 1547 C CA . LYS A 1 190 ? 12.269 -16.155 -28.247 1.00 96.62 190 LYS A CA 1
ATOM 1548 C C . LYS A 1 190 ? 12.539 -16.453 -26.765 1.00 96.62 190 LYS A C 1
ATOM 1550 O O . LYS A 1 190 ? 11.601 -16.386 -25.979 1.00 96.62 190 LYS A O 1
ATOM 1555 N N . THR A 1 191 ? 13.777 -16.755 -26.362 1.00 95.19 191 THR A N 1
ATOM 1556 C CA . THR A 1 191 ? 14.077 -17.049 -24.946 1.00 95.19 191 THR A CA 1
ATOM 1557 C C . THR A 1 191 ? 13.820 -15.846 -24.038 1.00 95.19 191 THR A C 1
ATOM 1559 O O . THR A 1 191 ? 13.321 -16.013 -22.929 1.00 95.19 191 THR A O 1
ATOM 1562 N N . GLN A 1 192 ? 14.065 -14.623 -24.521 1.00 96.25 192 GLN A N 1
ATOM 1563 C CA . GLN A 1 192 ? 13.735 -13.393 -23.800 1.00 96.25 192 GLN A CA 1
ATOM 1564 C C . GLN A 1 192 ? 12.214 -13.225 -23.633 1.00 96.25 192 GLN A C 1
ATOM 1566 O O . GLN A 1 192 ? 11.757 -12.832 -22.559 1.00 96.25 192 GLN A O 1
ATOM 1571 N N . ALA A 1 193 ? 11.424 -13.557 -24.659 1.00 94.25 193 ALA A N 1
ATOM 1572 C CA . ALA A 1 193 ? 9.965 -13.567 -24.577 1.00 94.25 193 ALA A CA 1
ATOM 1573 C C . ALA A 1 193 ? 9.438 -14.675 -23.644 1.00 94.25 193 ALA A C 1
ATOM 1575 O O . ALA A 1 193 ? 8.507 -14.430 -22.880 1.00 94.25 193 ALA A O 1
ATOM 1576 N N . GLU A 1 194 ? 10.049 -15.864 -23.640 1.00 95.12 194 GLU A N 1
ATOM 1577 C CA . GLU A 1 194 ? 9.722 -16.953 -22.705 1.00 95.12 194 GLU A CA 1
ATOM 1578 C C . GLU A 1 194 ? 10.052 -16.568 -21.249 1.00 95.12 194 GLU A C 1
ATOM 1580 O O . GLU A 1 194 ? 9.230 -16.785 -20.360 1.00 95.12 194 GLU A O 1
ATOM 1585 N N . GLU A 1 195 ? 11.181 -15.898 -20.996 1.00 96.50 195 GLU A N 1
ATOM 1586 C CA . GLU A 1 195 ? 11.503 -15.318 -19.684 1.00 96.50 195 GLU A CA 1
ATOM 1587 C C . GLU A 1 195 ? 10.519 -14.224 -19.245 1.00 96.50 195 GLU A C 1
ATOM 1589 O O . GLU A 1 195 ? 10.149 -14.154 -18.071 1.00 96.50 195 GLU A O 1
ATOM 1594 N N . GLN A 1 196 ? 10.136 -13.323 -20.155 1.00 96.38 196 GLN A N 1
ATOM 1595 C CA . GLN A 1 196 ? 9.162 -12.267 -19.865 1.00 96.38 196 GLN A CA 1
ATOM 1596 C C . GLN A 1 196 ? 7.784 -12.862 -19.574 1.00 96.38 196 GLN A C 1
ATOM 1598 O O . GLN A 1 196 ? 7.145 -12.449 -18.606 1.00 96.38 196 GLN A O 1
ATOM 1603 N N . LYS A 1 197 ? 7.364 -13.878 -20.339 1.00 97.38 197 LYS A N 1
ATOM 1604 C CA . LYS A 1 197 ? 6.132 -14.619 -20.071 1.00 97.38 197 LYS A CA 1
ATOM 1605 C C . LYS A 1 197 ? 6.197 -15.320 -18.716 1.00 97.38 197 LYS A C 1
ATOM 1607 O O . LYS A 1 197 ? 5.269 -15.161 -17.942 1.00 97.38 197 LYS A O 1
ATOM 1612 N N . LEU A 1 198 ? 7.294 -15.996 -18.368 1.00 96.75 198 LEU A N 1
ATOM 1613 C CA . LEU A 1 198 ? 7.444 -16.631 -17.051 1.00 96.75 198 LEU A CA 1
ATOM 1614 C C . LEU A 1 198 ? 7.325 -15.612 -15.901 1.00 96.75 198 LEU A C 1
ATOM 1616 O O . LEU A 1 198 ? 6.671 -15.883 -14.897 1.00 96.75 198 LEU A O 1
ATOM 1620 N N . LYS A 1 199 ? 7.899 -14.411 -16.059 1.00 96.50 199 LYS A N 1
ATOM 1621 C CA . LYS A 1 199 ? 7.759 -13.305 -15.090 1.00 96.50 199 LYS A CA 1
ATOM 1622 C C . LYS A 1 199 ? 6.305 -12.810 -14.987 1.00 96.50 199 LYS A C 1
ATOM 1624 O O . LYS A 1 199 ? 5.863 -12.483 -13.887 1.00 96.50 199 LYS A O 1
ATOM 1629 N N . GLN A 1 200 ? 5.554 -12.792 -16.092 1.00 97.00 200 GLN A N 1
ATOM 1630 C CA . GLN A 1 200 ? 4.117 -12.483 -16.104 1.00 97.00 200 GLN A CA 1
ATOM 1631 C C . GLN A 1 200 ? 3.276 -13.607 -15.482 1.00 97.00 200 GLN A C 1
ATOM 1633 O O . GLN A 1 200 ? 2.440 -13.318 -14.633 1.00 97.00 200 GLN A O 1
ATOM 1638 N N . ASP A 1 201 ? 3.523 -14.870 -15.835 1.00 97.81 201 ASP A N 1
ATOM 1639 C CA . ASP A 1 201 ? 2.812 -16.043 -15.316 1.00 97.81 201 ASP A CA 1
ATOM 1640 C C . ASP A 1 201 ? 2.948 -16.123 -13.778 1.00 97.81 201 ASP A C 1
ATOM 1642 O O . ASP A 1 201 ? 1.948 -16.276 -13.082 1.00 97.81 201 ASP A O 1
ATOM 1646 N N . ILE A 1 202 ? 4.155 -15.906 -13.230 1.00 97.25 202 ILE A N 1
ATOM 1647 C CA . ILE A 1 202 ? 4.408 -15.841 -11.773 1.00 97.25 202 ILE A CA 1
ATOM 1648 C C . ILE A 1 202 ? 3.691 -14.645 -11.118 1.00 97.25 202 ILE A C 1
ATOM 1650 O O . ILE A 1 202 ? 3.189 -14.748 -9.996 1.00 97.25 202 ILE A O 1
ATOM 1654 N N . TYR A 1 203 ? 3.627 -13.494 -11.795 1.00 97.44 203 TYR A N 1
ATOM 1655 C CA . TYR A 1 203 ? 2.905 -12.323 -11.289 1.00 97.44 203 TYR A CA 1
ATOM 1656 C C . TYR A 1 203 ? 1.384 -12.549 -11.272 1.00 97.44 203 TYR A C 1
ATOM 1658 O O . TYR A 1 203 ? 0.726 -12.194 -10.294 1.00 97.44 203 TYR A O 1
ATOM 1666 N N . VAL A 1 204 ? 0.836 -13.204 -12.300 1.00 98.12 204 VAL A N 1
ATOM 1667 C CA . VAL A 1 204 ? -0.571 -13.624 -12.357 1.00 98.12 204 VAL A CA 1
ATOM 1668 C C . VAL A 1 204 ? -0.870 -14.665 -11.279 1.00 98.12 204 VAL A C 1
ATOM 1670 O O . VAL A 1 204 ? -1.850 -14.503 -10.561 1.00 98.12 204 VAL A O 1
ATOM 1673 N N . GLU A 1 205 ? -0.012 -15.670 -11.079 1.00 97.75 205 GLU A N 1
ATOM 1674 C CA . GLU A 1 205 ? -0.170 -16.663 -10.005 1.00 97.75 205 GLU A CA 1
ATOM 1675 C C . GLU A 1 205 ? -0.198 -15.996 -8.618 1.00 97.75 205 GLU A C 1
ATOM 1677 O O . GLU A 1 205 ? -1.017 -16.350 -7.765 1.00 97.75 205 GLU A O 1
ATOM 1682 N N . ARG A 1 206 ? 0.649 -14.982 -8.390 1.00 97.75 206 ARG A N 1
ATOM 1683 C CA . ARG A 1 206 ? 0.597 -14.174 -7.166 1.00 97.75 206 ARG A CA 1
ATOM 1684 C C . ARG A 1 206 ? -0.724 -13.414 -7.041 1.00 97.75 206 ARG A C 1
ATOM 1686 O O . ARG A 1 206 ? -1.335 -13.477 -5.979 1.00 97.75 206 ARG A O 1
ATOM 1693 N N . LEU A 1 207 ? -1.162 -12.710 -8.088 1.00 97.31 207 LEU A N 1
ATOM 1694 C CA . LEU A 1 207 ? -2.429 -11.969 -8.067 1.00 97.31 207 LEU A CA 1
ATOM 1695 C C . LEU A 1 207 ? -3.635 -12.891 -7.847 1.00 97.31 207 LEU A C 1
ATOM 1697 O O . LEU A 1 207 ? -4.552 -12.508 -7.128 1.00 97.31 207 LEU A O 1
ATOM 1701 N N . MET A 1 208 ? -3.622 -14.105 -8.404 1.00 96.94 208 MET A N 1
ATOM 1702 C CA . MET A 1 208 ? -4.654 -15.115 -8.161 1.00 96.94 208 MET A CA 1
ATOM 1703 C C . MET A 1 208 ? -4.674 -15.555 -6.696 1.00 96.94 208 MET A C 1
ATOM 1705 O O . MET A 1 208 ? -5.732 -15.519 -6.083 1.00 96.94 208 MET A O 1
ATOM 1709 N N . LYS A 1 209 ? -3.519 -15.863 -6.091 1.00 97.19 209 LYS A N 1
ATOM 1710 C CA . LYS A 1 209 ? -3.436 -16.216 -4.659 1.00 97.19 209 LYS A CA 1
ATOM 1711 C C . LYS A 1 209 ? -3.825 -15.059 -3.736 1.00 97.19 209 LYS A C 1
ATOM 1713 O O . LYS A 1 209 ? -4.449 -15.279 -2.700 1.00 97.19 209 LYS A O 1
ATOM 1718 N N . ASP A 1 210 ? -3.474 -13.825 -4.098 1.00 97.50 210 ASP A N 1
ATOM 1719 C CA . ASP A 1 210 ? -3.902 -12.625 -3.374 1.00 97.50 210 ASP A CA 1
ATOM 1720 C C . ASP A 1 210 ? -5.427 -12.403 -3.504 1.00 97.50 210 ASP A C 1
ATOM 1722 O O . ASP A 1 210 ? -6.068 -12.056 -2.512 1.00 97.50 210 ASP A O 1
ATOM 1726 N N . LEU A 1 211 ? -6.026 -12.686 -4.668 1.00 97.50 211 LEU A N 1
ATOM 1727 C CA . LEU A 1 211 ? -7.477 -12.649 -4.893 1.00 97.50 211 LEU A CA 1
ATOM 1728 C C . LEU A 1 211 ? -8.204 -13.759 -4.122 1.00 97.50 211 LEU A C 1
ATOM 1730 O O . LEU A 1 211 ? -9.139 -13.457 -3.391 1.00 97.50 211 LEU A O 1
ATOM 1734 N N . GLU A 1 212 ? -7.756 -15.013 -4.214 1.00 97.06 212 GLU A N 1
ATOM 1735 C CA . GLU A 1 212 ? -8.309 -16.157 -3.471 1.00 97.06 212 GLU A CA 1
ATOM 1736 C C . GLU A 1 212 ? -8.308 -15.892 -1.959 1.00 97.06 212 GLU A C 1
ATOM 1738 O O . GLU A 1 212 ? -9.324 -16.086 -1.290 1.00 97.06 212 GLU A O 1
ATOM 1743 N N . ARG A 1 213 ? -7.193 -15.372 -1.429 1.00 98.19 213 ARG A N 1
ATOM 1744 C CA . ARG A 1 213 ? -7.054 -14.958 -0.026 1.00 98.19 213 ARG A CA 1
ATOM 1745 C C . ARG A 1 213 ? -8.050 -13.862 0.358 1.00 98.19 213 ARG A C 1
ATOM 1747 O O . ARG A 1 213 ? -8.638 -13.935 1.434 1.00 98.19 213 ARG A O 1
ATOM 1754 N N . LEU A 1 214 ? -8.250 -12.860 -0.499 1.00 97.56 214 LEU A N 1
ATOM 1755 C CA . LEU A 1 214 ? -9.222 -11.789 -0.258 1.00 97.56 214 LEU A CA 1
ATOM 1756 C C . LEU A 1 214 ? -10.668 -12.299 -0.336 1.00 97.56 214 LEU A C 1
ATOM 1758 O O . LEU A 1 214 ? -11.469 -11.949 0.523 1.00 97.56 214 LEU A O 1
ATOM 1762 N N . THR A 1 215 ? -11.004 -13.172 -1.289 1.00 97.00 215 THR A N 1
ATOM 1763 C CA . THR A 1 215 ? -12.333 -13.800 -1.384 1.00 97.00 215 THR A CA 1
ATOM 1764 C C . THR A 1 215 ? -12.633 -14.677 -0.165 1.00 97.00 215 THR A C 1
ATOM 1766 O O . THR A 1 215 ? -13.735 -14.612 0.373 1.00 97.00 215 THR A O 1
ATOM 1769 N N . GLN A 1 216 ? -11.650 -15.436 0.332 1.00 97.12 216 GLN A N 1
ATOM 1770 C CA . GLN A 1 216 ? -11.777 -16.190 1.586 1.00 97.12 216 GLN A CA 1
ATOM 1771 C C . GLN A 1 216 ? -11.994 -15.262 2.791 1.00 97.12 216 GLN A C 1
ATOM 1773 O O . GLN A 1 216 ? -12.844 -15.546 3.630 1.00 97.12 216 GLN A O 1
ATOM 1778 N N . GLN A 1 217 ? -11.277 -14.135 2.871 1.00 97.50 217 GLN A N 1
ATOM 1779 C CA . GLN A 1 217 ? -11.488 -13.139 3.928 1.00 97.50 217 GLN A CA 1
ATOM 1780 C C . GLN A 1 217 ? -12.879 -12.497 3.856 1.00 97.50 217 GLN A C 1
ATOM 1782 O O . GLN A 1 217 ? -13.529 -12.371 4.889 1.00 97.50 217 GLN A O 1
ATOM 1787 N N . VAL A 1 218 ? -13.369 -12.149 2.661 1.00 96.88 218 VAL A N 1
ATOM 1788 C CA . VAL A 1 218 ? -14.732 -11.623 2.472 1.00 96.88 218 VAL A CA 1
ATOM 1789 C C . VAL A 1 218 ? -15.776 -12.640 2.941 1.00 96.88 218 VAL A C 1
ATOM 1791 O O . VAL A 1 218 ? -16.587 -12.291 3.789 1.00 96.88 218 VAL A O 1
ATOM 1794 N N . ALA A 1 219 ? -15.697 -13.904 2.513 1.00 96.38 219 ALA A N 1
ATOM 1795 C CA . ALA A 1 219 ? -16.639 -14.945 2.941 1.00 96.38 219 ALA A CA 1
ATOM 1796 C C . ALA A 1 219 ? -16.609 -15.205 4.466 1.00 96.38 219 ALA A C 1
ATOM 1798 O O . ALA A 1 219 ? -17.649 -15.442 5.087 1.00 96.38 219 ALA A O 1
ATOM 1799 N N . MET A 1 220 ? -15.432 -15.119 5.099 1.00 97.50 220 MET A N 1
ATOM 1800 C CA . MET A 1 220 ? -15.306 -15.184 6.562 1.00 97.50 220 MET A CA 1
ATOM 1801 C C . MET A 1 220 ? -15.964 -13.982 7.258 1.00 97.50 220 MET A C 1
ATOM 1803 O O . MET A 1 220 ? -16.618 -14.158 8.283 1.00 97.50 220 MET A O 1
ATOM 1807 N N . TYR A 1 221 ? -15.837 -12.769 6.712 1.00 97.31 221 TYR A N 1
ATOM 1808 C CA . TYR A 1 221 ? -16.500 -11.589 7.277 1.00 97.31 221 TYR A CA 1
ATOM 1809 C C . TYR A 1 221 ? -18.011 -11.568 7.008 1.00 97.31 221 TYR A C 1
ATOM 1811 O O . TYR A 1 221 ? -18.762 -11.125 7.870 1.00 97.31 221 TYR A O 1
ATOM 1819 N N . GLU A 1 222 ? -18.475 -12.085 5.869 1.00 97.62 222 GLU A N 1
ATOM 1820 C CA . GLU A 1 222 ? -19.903 -12.243 5.560 1.00 97.62 222 GLU A CA 1
ATOM 1821 C C . GLU A 1 222 ? -20.575 -13.244 6.512 1.00 97.62 222 GLU A C 1
ATOM 1823 O O . GLU A 1 222 ? -21.620 -12.935 7.082 1.00 97.62 222 GLU A O 1
ATOM 1828 N N . THR A 1 223 ? -19.947 -14.399 6.761 1.00 95.69 223 THR A N 1
ATOM 1829 C CA . THR A 1 223 ? -20.452 -15.394 7.729 1.00 95.69 223 THR A CA 1
ATOM 1830 C C . THR A 1 223 ? -20.378 -14.906 9.178 1.00 95.69 223 THR A C 1
ATOM 1832 O O . THR A 1 223 ? -21.287 -15.174 9.964 1.00 95.69 223 THR A O 1
ATOM 1835 N N . GLN A 1 224 ? -19.352 -14.126 9.542 1.00 96.31 224 GLN A N 1
ATOM 1836 C CA . GLN A 1 224 ? -19.314 -13.446 10.839 1.00 96.31 224 GLN A CA 1
ATOM 1837 C C . GLN A 1 224 ? -20.439 -12.403 10.966 1.00 96.31 224 GLN A C 1
ATOM 1839 O O . GLN A 1 224 ? -21.083 -12.325 12.011 1.00 96.31 224 GLN A O 1
ATOM 1844 N N . ALA A 1 225 ? -20.700 -11.619 9.917 1.00 95.75 225 ALA A N 1
ATOM 1845 C CA . ALA A 1 225 ? -21.748 -10.604 9.917 1.00 95.75 225 ALA A CA 1
ATOM 1846 C C . ALA A 1 225 ? -23.157 -11.215 9.986 1.00 95.75 225 ALA A C 1
ATOM 1848 O O . ALA A 1 225 ? -24.009 -10.665 10.682 1.00 95.75 225 ALA A O 1
ATOM 1849 N N . SER A 1 226 ? -23.409 -12.358 9.331 1.00 96.31 226 SER A N 1
ATOM 1850 C CA . SER A 1 226 ? -24.691 -13.064 9.461 1.00 96.31 226 SER A CA 1
ATOM 1851 C C . SER A 1 226 ? -24.888 -13.630 10.869 1.00 96.31 226 SER A C 1
ATOM 1853 O O . SER A 1 226 ? -25.942 -13.408 11.457 1.00 96.31 226 SER A O 1
ATOM 1855 N N . ALA A 1 227 ? -23.863 -14.257 11.458 1.00 95.31 227 ALA A N 1
ATOM 1856 C CA . ALA A 1 227 ? -23.932 -14.749 12.837 1.00 95.31 227 ALA A CA 1
ATOM 1857 C C . ALA A 1 227 ? -24.190 -13.610 13.843 1.00 95.31 227 ALA A C 1
ATOM 1859 O O . ALA A 1 227 ? -25.066 -13.720 14.695 1.00 95.31 227 ALA A O 1
ATOM 1860 N N . GLN A 1 228 ? -23.508 -12.468 13.697 1.00 95.00 228 GLN A N 1
ATOM 1861 C CA . GLN A 1 228 ? -23.744 -11.289 14.540 1.00 95.00 228 GLN A CA 1
ATOM 1862 C C . GLN A 1 228 ? -25.128 -10.653 14.309 1.00 95.00 228 GLN A C 1
ATOM 1864 O O . GLN A 1 228 ? -25.716 -10.095 15.239 1.00 95.00 228 GLN A O 1
ATOM 1869 N N . ALA A 1 229 ? -25.687 -10.736 13.098 1.00 95.88 229 ALA A N 1
ATOM 1870 C CA . ALA A 1 229 ? -27.058 -10.304 12.832 1.00 95.88 229 ALA A CA 1
ATOM 1871 C C . ALA A 1 229 ? -28.088 -11.212 13.530 1.00 95.88 229 ALA A C 1
ATOM 1873 O O . ALA A 1 229 ? -29.044 -10.699 14.107 1.00 95.88 229 ALA A O 1
ATOM 1874 N N . GLU A 1 230 ? -27.866 -12.529 13.539 1.00 96.44 230 GLU A N 1
ATOM 1875 C CA . GLU A 1 230 ? -28.702 -13.506 14.249 1.00 96.44 230 GLU A CA 1
ATOM 1876 C C . GLU A 1 230 ? -28.594 -13.344 15.777 1.00 96.44 230 GLU A C 1
ATOM 1878 O O . GLU A 1 230 ? -29.616 -13.193 16.448 1.00 96.44 230 GLU A O 1
ATOM 1883 N N . GLU A 1 231 ? -27.380 -13.250 16.333 1.00 94.38 231 GLU A N 1
ATOM 1884 C CA . GLU A 1 231 ? -27.145 -12.991 17.765 1.00 94.38 231 GLU A CA 1
ATOM 1885 C C . GLU A 1 231 ? -27.798 -11.678 18.227 1.00 94.38 231 GLU A C 1
ATOM 1887 O O . GLU A 1 231 ? -28.496 -11.641 19.243 1.00 94.38 231 GLU A O 1
ATOM 1892 N N . THR A 1 232 ? -27.625 -10.587 17.470 1.00 95.25 232 THR A N 1
ATOM 1893 C CA . THR A 1 232 ? -28.241 -9.291 17.810 1.00 95.25 232 THR A CA 1
ATOM 1894 C C . THR A 1 232 ? -29.737 -9.227 17.512 1.00 95.25 232 THR A C 1
ATOM 1896 O O . THR A 1 232 ? -30.387 -8.279 17.952 1.00 95.25 232 THR A O 1
ATOM 1899 N N . GLN A 1 233 ? -30.309 -10.180 16.775 1.00 96.69 233 GLN A N 1
ATOM 1900 C CA . GLN A 1 233 ? -31.758 -10.320 16.638 1.00 96.69 233 GLN A CA 1
ATOM 1901 C C . GLN A 1 233 ? -32.336 -11.091 17.830 1.00 96.69 233 GLN A C 1
ATOM 1903 O O . GLN A 1 233 ? -33.227 -10.571 18.498 1.00 96.69 233 GLN A O 1
ATOM 1908 N N . ALA A 1 234 ? -31.751 -12.238 18.187 1.00 96.19 234 ALA A N 1
ATOM 1909 C CA . ALA A 1 234 ? -32.136 -13.002 19.375 1.00 96.19 234 ALA A CA 1
ATOM 1910 C C . ALA A 1 234 ? -32.026 -12.165 20.667 1.00 96.19 234 ALA A C 1
ATOM 1912 O O . ALA A 1 234 ? -32.913 -12.205 21.518 1.00 96.19 234 ALA A O 1
ATOM 1913 N N . ALA A 1 235 ? -30.989 -11.327 20.788 1.00 95.31 235 ALA A N 1
ATOM 1914 C CA . ALA A 1 235 ? -30.838 -10.406 21.916 1.00 95.31 235 ALA A CA 1
ATOM 1915 C C . ALA A 1 235 ? -31.934 -9.319 21.980 1.00 95.31 235 ALA A C 1
ATOM 1917 O O . ALA A 1 235 ? -32.314 -8.911 23.075 1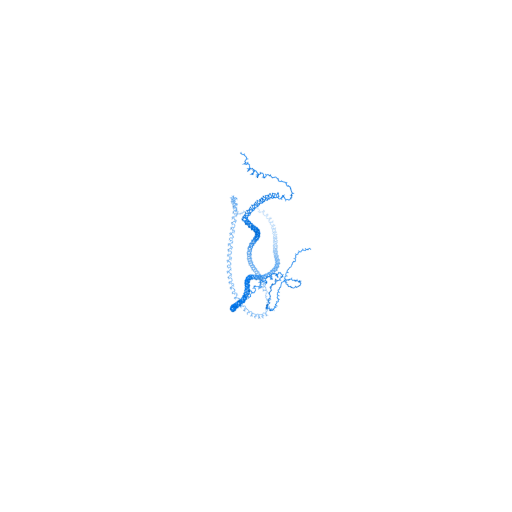.00 95.31 235 ALA A O 1
ATOM 1918 N N . LYS A 1 236 ? -32.464 -8.855 20.836 1.00 95.75 236 LYS A N 1
ATOM 1919 C CA . LYS A 1 236 ? -33.607 -7.916 20.803 1.00 95.75 236 LYS A CA 1
ATOM 1920 C C . LYS A 1 236 ? -34.913 -8.610 21.162 1.00 95.75 236 LYS A C 1
ATOM 1922 O O . LYS A 1 236 ? -35.740 -8.005 21.828 1.00 95.75 236 LYS A O 1
ATOM 1927 N N . GLU A 1 237 ? -35.098 -9.852 20.725 1.00 96.81 237 GLU A N 1
ATOM 1928 C CA . GLU A 1 237 ? -36.295 -10.642 21.029 1.00 96.81 237 GLU A CA 1
ATOM 1929 C C . GLU A 1 237 ? -36.370 -10.956 22.530 1.00 96.81 237 GLU A C 1
ATOM 1931 O O . GLU A 1 237 ? -37.390 -10.672 23.154 1.00 96.81 237 GLU A O 1
ATOM 1936 N N . ALA A 1 238 ? -35.260 -11.387 23.140 1.00 95.94 238 ALA A N 1
ATOM 1937 C CA . ALA A 1 238 ? -35.161 -11.569 24.590 1.00 95.94 238 ALA A CA 1
ATOM 1938 C C . ALA A 1 238 ? -35.317 -10.250 25.380 1.00 95.94 238 ALA A C 1
ATOM 1940 O O . ALA A 1 238 ? -35.889 -10.242 26.470 1.00 95.94 238 ALA A O 1
ATOM 1941 N N . LEU A 1 239 ? -34.838 -9.120 24.841 1.00 96.06 239 LEU A N 1
ATOM 1942 C CA . LEU A 1 239 ? -35.051 -7.802 25.451 1.00 96.06 239 LEU A CA 1
ATOM 1943 C C . LEU A 1 239 ? -36.523 -7.373 25.373 1.00 96.06 239 LEU A C 1
ATOM 1945 O O . LEU A 1 239 ? -37.051 -6.887 26.366 1.00 96.06 239 LEU A O 1
ATOM 1949 N N . ALA A 1 240 ? -37.201 -7.599 24.246 1.00 95.44 240 ALA A N 1
ATOM 1950 C CA . ALA A 1 240 ? -38.625 -7.305 24.096 1.00 95.44 240 ALA A CA 1
ATOM 1951 C C . ALA A 1 240 ? -39.496 -8.195 25.004 1.00 95.44 240 ALA A C 1
ATOM 1953 O O . ALA A 1 240 ? -40.460 -7.710 25.592 1.00 95.44 240 ALA A O 1
ATOM 1954 N N . GLU A 1 241 ? -39.142 -9.473 25.177 1.00 96.25 241 GLU A N 1
ATOM 1955 C CA . GLU A 1 241 ? -39.780 -10.364 26.157 1.00 96.25 241 GLU A CA 1
ATOM 1956 C C . GLU A 1 241 ? -39.595 -9.839 27.593 1.00 96.25 241 GLU A C 1
ATOM 1958 O O . GLU A 1 241 ? -40.564 -9.731 28.347 1.00 96.25 241 GLU A O 1
ATOM 1963 N N . ALA A 1 242 ? -38.380 -9.408 27.952 1.00 96.62 242 ALA A N 1
ATOM 1964 C CA . ALA A 1 242 ? -38.099 -8.809 29.256 1.00 96.62 242 ALA A CA 1
ATOM 1965 C C . ALA A 1 242 ? -38.825 -7.464 29.478 1.00 96.62 242 ALA A C 1
ATOM 1967 O O . ALA A 1 242 ? -39.297 -7.206 30.586 1.00 96.62 242 ALA A O 1
ATOM 1968 N N . GLU A 1 243 ? -38.957 -6.616 28.453 1.00 95.12 243 GLU A N 1
ATOM 1969 C CA . GLU A 1 243 ? -39.751 -5.381 28.517 1.00 95.12 243 GLU A CA 1
ATOM 1970 C C . GLU A 1 243 ? -41.240 -5.687 28.743 1.00 95.12 243 GLU A C 1
ATOM 1972 O O . GLU A 1 243 ? -41.854 -5.100 29.637 1.00 95.12 243 GLU A O 1
ATOM 1977 N N . MET A 1 244 ? -41.801 -6.661 28.017 1.00 94.94 244 MET A N 1
ATOM 1978 C CA . MET A 1 244 ? -43.185 -7.115 28.199 1.00 94.94 244 MET A CA 1
ATOM 1979 C C . MET A 1 244 ? -43.436 -7.679 29.606 1.00 94.94 244 MET A C 1
ATOM 1981 O O . MET A 1 244 ? -44.475 -7.383 30.201 1.00 94.94 244 MET A O 1
ATOM 1985 N N . GLU A 1 245 ? -42.494 -8.434 30.180 1.00 96.50 245 GLU A N 1
ATOM 1986 C CA . GLU A 1 245 ? -42.606 -8.912 31.566 1.00 96.50 245 GLU A CA 1
ATOM 1987 C C . GLU A 1 245 ? -42.468 -7.788 32.601 1.00 96.50 245 GLU A C 1
ATOM 1989 O O . GLU A 1 245 ? -43.208 -7.746 33.586 1.00 96.50 245 GLU A O 1
ATOM 1994 N N . VAL A 1 246 ? -41.592 -6.805 32.373 1.00 95.69 246 VAL A N 1
ATOM 1995 C CA . VAL A 1 246 ? -41.511 -5.611 33.231 1.00 95.69 246 VAL A CA 1
ATOM 1996 C C . VAL A 1 246 ? -42.810 -4.797 33.171 1.00 95.69 246 VAL A C 1
ATOM 1998 O O . VAL A 1 246 ? -43.266 -4.304 34.210 1.00 95.69 246 VAL A O 1
ATOM 2001 N N . GLU A 1 247 ? -43.465 -4.697 32.010 1.00 96.56 247 GLU A N 1
ATOM 2002 C CA . GLU A 1 247 ? -44.807 -4.114 31.915 1.00 96.56 247 GLU A CA 1
ATOM 2003 C C . GLU A 1 247 ? -45.862 -4.953 32.655 1.00 96.56 247 GLU A C 1
ATOM 2005 O O . GLU A 1 247 ? -46.675 -4.379 33.389 1.00 96.56 247 GLU A O 1
ATOM 2010 N N . SER A 1 248 ? -45.823 -6.287 32.533 1.00 96.38 248 SER A N 1
ATOM 2011 C CA . SER A 1 248 ? -46.715 -7.228 33.237 1.00 96.38 248 SER A CA 1
ATOM 2012 C C . SER A 1 248 ? -46.642 -7.016 34.760 1.00 96.38 248 SER A C 1
ATOM 2014 O O . SER A 1 248 ? -47.653 -6.728 35.417 1.00 96.38 248 SER A O 1
ATOM 2016 N N . LEU A 1 249 ? -45.422 -6.998 35.306 1.00 95.38 249 LEU A N 1
ATOM 2017 C CA . LEU A 1 249 ? -45.129 -6.743 36.716 1.00 95.38 249 LEU A CA 1
ATOM 2018 C C . LEU A 1 249 ? -45.533 -5.325 37.140 1.00 95.38 249 LEU A C 1
ATOM 2020 O O . LEU A 1 249 ? -46.058 -5.126 38.240 1.00 95.38 249 LEU A O 1
ATOM 2024 N N . ALA A 1 250 ? -45.357 -4.323 36.273 1.00 96.00 250 ALA A N 1
ATOM 2025 C CA . ALA A 1 250 ? -45.804 -2.961 36.544 1.00 96.00 250 ALA A CA 1
ATOM 2026 C C . ALA A 1 250 ? -47.339 -2.846 36.600 1.00 96.00 250 ALA A C 1
ATOM 2028 O O . ALA A 1 250 ? -47.857 -2.080 37.419 1.00 96.00 250 ALA A O 1
ATOM 2029 N N . MET A 1 251 ? -48.083 -3.606 35.786 1.00 96.19 251 MET A N 1
ATOM 2030 C CA . MET A 1 251 ? -49.546 -3.686 35.886 1.00 96.19 251 MET A CA 1
ATOM 2031 C C . MET A 1 251 ? -49.982 -4.412 37.164 1.00 96.19 251 MET A C 1
ATOM 2033 O O . MET A 1 251 ? -50.811 -3.876 37.904 1.00 96.19 251 MET A O 1
ATOM 2037 N N . ALA A 1 252 ? -49.379 -5.561 37.482 1.00 96.12 252 ALA A N 1
ATOM 2038 C CA . ALA A 1 252 ? -49.651 -6.305 38.714 1.00 96.12 252 ALA A CA 1
ATOM 2039 C C . ALA A 1 252 ? -49.386 -5.452 39.971 1.00 96.12 252 ALA A C 1
ATOM 2041 O O . ALA A 1 252 ? -50.221 -5.386 40.875 1.00 96.12 252 ALA A O 1
ATOM 2042 N N . ARG A 1 253 ? -48.282 -4.691 39.996 1.00 96.25 253 ARG A N 1
ATOM 2043 C CA . ARG A 1 253 ? -47.964 -3.744 41.078 1.00 96.25 253 ARG A CA 1
ATOM 2044 C C . ARG A 1 253 ? -49.011 -2.635 41.218 1.00 96.25 253 ARG A C 1
ATOM 2046 O O . ARG A 1 253 ? -49.380 -2.300 42.343 1.00 96.25 253 ARG A O 1
ATOM 2053 N N . ARG A 1 254 ? -49.512 -2.064 40.112 1.00 96.69 254 ARG A N 1
ATOM 2054 C CA . ARG A 1 254 ? -50.597 -1.059 40.149 1.00 96.69 254 ARG A CA 1
ATOM 2055 C C . ARG A 1 254 ? -51.881 -1.652 40.735 1.00 96.69 254 ARG A C 1
ATOM 2057 O O . ARG A 1 254 ? -52.493 -1.023 41.597 1.00 96.69 254 ARG A O 1
ATOM 2064 N N . GLN A 1 255 ? -52.250 -2.867 40.325 1.00 96.50 255 GLN A N 1
ATOM 2065 C CA . GLN A 1 255 ? -53.411 -3.581 40.864 1.00 96.50 255 GLN A CA 1
ATOM 2066 C C . GLN A 1 255 ? -53.253 -3.857 42.368 1.00 96.50 255 GLN A C 1
ATOM 2068 O O . GLN A 1 255 ? -54.154 -3.540 43.141 1.00 96.50 255 GLN A O 1
ATOM 2073 N N . LEU A 1 256 ? -52.095 -4.361 42.810 1.00 97.25 256 LEU A N 1
ATOM 2074 C CA . LEU A 1 256 ? -51.821 -4.627 44.226 1.00 97.25 256 LEU A CA 1
ATOM 2075 C C . LEU A 1 256 ? -51.887 -3.348 45.078 1.00 97.25 256 LEU A C 1
ATOM 2077 O O . LEU A 1 256 ? -52.524 -3.345 46.129 1.00 97.25 256 LEU A O 1
ATOM 2081 N N . MET A 1 257 ? -51.315 -2.236 44.600 1.00 95.94 257 MET A N 1
ATOM 2082 C CA . MET A 1 257 ? -51.421 -0.931 45.268 1.00 95.94 257 MET A CA 1
ATOM 2083 C C . MET A 1 257 ? -52.873 -0.445 45.379 1.00 95.94 257 MET A C 1
ATOM 2085 O O . MET A 1 257 ? -53.247 0.141 46.398 1.00 95.94 257 MET A O 1
ATOM 2089 N N . GLN A 1 258 ? -53.709 -0.705 44.368 1.00 96.12 258 GLN A N 1
ATOM 2090 C CA . GLN A 1 258 ? -55.135 -0.377 44.398 1.00 96.12 258 GLN A CA 1
ATOM 2091 C C . GLN A 1 258 ? -55.891 -1.239 45.424 1.00 96.12 258 GLN A C 1
ATOM 2093 O O . GLN A 1 258 ? -56.632 -0.688 46.238 1.00 96.12 258 GLN A O 1
ATOM 2098 N N . GLN A 1 259 ? -55.652 -2.556 45.445 1.00 96.69 259 GLN A N 1
ATOM 2099 C CA . GLN A 1 259 ? -56.253 -3.491 46.409 1.00 96.69 259 GLN A CA 1
ATOM 2100 C C . GLN A 1 259 ? -55.827 -3.197 47.856 1.00 96.69 259 GLN A C 1
ATOM 2102 O O . GLN A 1 259 ? -56.646 -3.242 48.780 1.00 96.69 259 GLN A O 1
ATOM 2107 N N . TRP A 1 260 ? -54.557 -2.839 48.067 1.00 96.62 260 TRP A N 1
ATOM 2108 C CA . TRP A 1 260 ? -54.047 -2.398 49.364 1.00 96.62 260 TRP A CA 1
ATOM 2109 C C . TRP A 1 260 ? -54.700 -1.082 49.801 1.00 96.62 260 TRP A C 1
ATOM 2111 O O . TRP A 1 260 ? -55.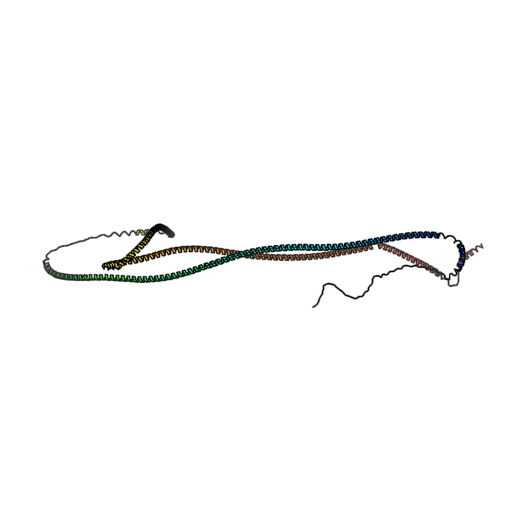171 -0.978 50.931 1.00 96.62 260 TRP A O 1
ATOM 2121 N N . SER A 1 261 ? -54.843 -0.115 48.888 1.00 96.19 261 SER A N 1
ATOM 2122 C CA . SER A 1 261 ? -55.517 1.162 49.164 1.00 96.19 261 SER A CA 1
ATOM 2123 C C . SER A 1 261 ? -56.995 0.978 49.533 1.00 96.19 261 SER A C 1
ATOM 2125 O O . SER A 1 261 ? -57.468 1.589 50.494 1.00 96.19 261 SER A O 1
ATOM 2127 N N . SER A 1 262 ? -57.734 0.103 48.838 1.00 95.62 262 SER A N 1
ATOM 2128 C CA . SER A 1 262 ? -59.117 -0.230 49.216 1.00 95.62 262 SER A CA 1
ATOM 2129 C C . SER A 1 262 ? -59.194 -0.984 50.544 1.00 95.62 262 SER A C 1
ATOM 2131 O O . SER A 1 262 ? -60.106 -0.731 51.331 1.00 95.62 262 SER A O 1
ATOM 2133 N N . SER A 1 263 ? -58.221 -1.851 50.838 1.00 95.25 263 SER A N 1
ATOM 2134 C CA . SER A 1 263 ? -58.130 -2.565 52.119 1.00 95.25 263 SER A CA 1
ATOM 2135 C C . SER A 1 263 ? -57.846 -1.613 53.284 1.00 95.25 263 SER A C 1
ATOM 2137 O O . SER A 1 263 ? -58.485 -1.720 54.328 1.00 95.25 263 SER A O 1
ATOM 2139 N N . LEU A 1 264 ? -56.959 -0.631 53.090 1.00 94.50 264 LEU A N 1
ATOM 2140 C CA . LEU A 1 264 ? -56.644 0.414 54.065 1.00 94.50 264 LEU A CA 1
ATOM 2141 C C . LEU A 1 264 ? -57.859 1.315 54.334 1.00 94.50 264 LEU A C 1
ATOM 2143 O O . LEU A 1 264 ? -58.193 1.567 55.489 1.00 94.50 264 LEU A O 1
ATOM 2147 N N . MET A 1 265 ? -58.588 1.724 53.290 1.00 94.12 265 MET A N 1
ATOM 2148 C CA . MET A 1 265 ? -59.859 2.453 53.433 1.00 94.12 265 MET A CA 1
ATOM 2149 C C . MET A 1 265 ? -60.942 1.615 54.135 1.00 94.12 265 MET A C 1
ATOM 2151 O O . MET A 1 265 ? -61.708 2.141 54.943 1.00 94.12 265 MET A O 1
ATOM 2155 N N . GLY A 1 266 ? -60.996 0.308 53.865 1.00 94.44 266 GLY A N 1
ATOM 2156 C CA . GLY A 1 266 ? -61.880 -0.641 54.547 1.00 94.44 266 GLY A CA 1
ATOM 2157 C C . GLY A 1 266 ? -61.464 -0.960 55.989 1.00 94.44 266 GLY A C 1
ATOM 2158 O O . GLY A 1 266 ? -62.298 -1.391 56.783 1.00 94.44 266 GLY A O 1
ATOM 2159 N N . MET A 1 267 ? -60.198 -0.752 56.356 1.00 90.94 267 MET A N 1
ATOM 2160 C CA . MET A 1 267 ? -59.733 -0.769 57.745 1.00 90.94 267 MET A CA 1
ATOM 2161 C C . MET A 1 267 ? -60.147 0.522 58.449 1.00 90.94 267 MET A C 1
ATOM 2163 O O . MET A 1 267 ? -60.915 0.451 59.400 1.00 90.94 267 MET A O 1
ATOM 2167 N N . ARG A 1 268 ? -59.808 1.687 57.879 1.00 93.31 268 ARG A N 1
ATOM 2168 C CA . ARG A 1 268 ? -60.133 3.001 58.450 1.00 93.31 268 ARG A CA 1
ATOM 2169 C C . ARG A 1 268 ? -61.616 3.159 58.790 1.00 93.31 268 ARG A C 1
ATOM 2171 O O . ARG A 1 268 ? -61.939 3.587 59.886 1.00 93.31 268 ARG A O 1
ATOM 2178 N N . ARG A 1 269 ? -62.521 2.730 57.900 1.00 92.06 269 ARG A N 1
ATOM 2179 C CA . ARG A 1 269 ? -63.978 2.749 58.153 1.00 92.06 269 ARG A CA 1
ATOM 2180 C C . ARG A 1 269 ? -64.424 1.845 59.308 1.00 92.06 269 ARG A C 1
ATOM 2182 O O . ARG A 1 269 ? -65.435 2.130 59.942 1.00 92.06 269 ARG A O 1
ATOM 2189 N N . ARG A 1 270 ? -63.710 0.744 59.570 1.00 91.88 270 ARG A N 1
ATOM 2190 C CA . ARG A 1 270 ? -63.956 -0.123 60.735 1.00 91.88 270 ARG A CA 1
ATOM 2191 C C . ARG A 1 270 ? -63.381 0.489 62.008 1.00 91.88 270 ARG A C 1
ATOM 2193 O O . ARG A 1 270 ? -64.036 0.396 63.036 1.00 91.88 270 ARG A O 1
ATOM 2200 N N . ASP A 1 271 ? -62.230 1.149 61.925 1.00 91.19 271 ASP A N 1
ATOM 2201 C CA . ASP A 1 271 ? -61.617 1.858 63.054 1.00 91.19 271 ASP A CA 1
ATOM 2202 C C . ASP A 1 271 ? -62.469 3.078 63.468 1.00 91.19 271 ASP A C 1
ATOM 2204 O O . ASP A 1 271 ? -62.739 3.275 64.649 1.00 91.19 271 ASP A O 1
ATOM 2208 N N . GLU A 1 272 ? -62.986 3.837 62.494 1.00 91.75 272 GLU A N 1
ATOM 2209 C CA . GLU A 1 272 ? -63.960 4.926 62.678 1.00 91.75 272 GLU A CA 1
ATOM 2210 C C . GLU A 1 272 ? -65.248 4.420 63.359 1.00 91.75 272 GLU A C 1
ATOM 2212 O O . GLU A 1 272 ? -65.710 5.008 64.338 1.00 91.75 272 GLU A O 1
ATOM 2217 N N . ALA A 1 273 ? -65.802 3.291 62.896 1.00 90.38 273 ALA A N 1
ATOM 2218 C CA . ALA A 1 273 ? -66.982 2.672 63.503 1.00 90.38 273 ALA A CA 1
ATOM 2219 C C . ALA A 1 273 ? -66.708 2.101 64.910 1.00 90.38 273 ALA A C 1
ATOM 2221 O O . ALA A 1 273 ? -67.574 2.167 65.782 1.00 90.38 273 ALA A O 1
ATOM 2222 N N . PHE A 1 274 ? -65.508 1.562 65.148 1.00 86.06 274 PHE A N 1
ATOM 2223 C CA . PHE A 1 274 ? -65.090 1.061 66.457 1.00 86.06 274 PHE A CA 1
ATOM 2224 C C . PHE A 1 274 ? -64.906 2.201 67.465 1.00 86.06 274 PHE A C 1
ATOM 2226 O O . PHE A 1 274 ? -65.384 2.077 68.590 1.00 86.06 274 PHE A O 1
ATOM 2233 N N . SER A 1 275 ? -64.301 3.326 67.059 1.00 88.88 275 SER A N 1
ATOM 2234 C CA . SER A 1 275 ? -64.200 4.527 67.899 1.00 88.88 275 SER A CA 1
ATOM 2235 C C . SER A 1 275 ? -65.586 5.021 68.301 1.00 88.88 275 SER A C 1
ATOM 2237 O O . SER A 1 275 ? -65.858 5.136 69.488 1.00 88.88 275 SER A O 1
ATOM 2239 N N . ALA A 1 276 ? -66.505 5.186 67.343 1.00 88.38 276 ALA A N 1
ATOM 2240 C CA . ALA A 1 276 ? -67.872 5.625 67.633 1.00 88.38 276 ALA A CA 1
ATOM 2241 C C . ALA A 1 276 ? -68.626 4.674 68.590 1.00 88.38 276 ALA A C 1
ATOM 2243 O O . ALA A 1 276 ? -69.410 5.123 69.425 1.00 88.38 276 ALA A O 1
ATOM 2244 N N . MET A 1 277 ? -68.372 3.361 68.506 1.00 84.38 277 MET A N 1
ATOM 2245 C CA . MET A 1 277 ? -68.908 2.381 69.458 1.00 84.38 277 MET A CA 1
ATOM 2246 C C . MET A 1 277 ? -68.260 2.510 70.848 1.00 84.38 277 MET A C 1
ATOM 2248 O O . MET A 1 277 ? -68.955 2.420 71.859 1.00 84.38 277 MET A O 1
ATOM 2252 N N . GLN A 1 278 ? -66.946 2.738 70.914 1.00 82.94 278 GLN A N 1
ATOM 2253 C CA . GLN A 1 278 ? -66.215 2.933 72.167 1.00 82.94 278 GLN A CA 1
ATOM 2254 C C . GLN A 1 278 ? -66.620 4.238 72.872 1.00 82.94 278 GLN A C 1
ATOM 2256 O O . GLN A 1 278 ? -66.804 4.230 74.088 1.00 82.94 278 GLN A O 1
ATOM 2261 N N . ASP A 1 279 ? -66.828 5.321 72.123 1.00 82.69 279 ASP A N 1
ATOM 2262 C CA . ASP A 1 279 ? -67.320 6.603 72.635 1.00 82.69 279 ASP A CA 1
ATOM 2263 C C . ASP A 1 279 ? -68.738 6.456 73.218 1.00 82.69 279 ASP A C 1
ATOM 2265 O O . ASP A 1 279 ? -69.019 6.964 74.303 1.00 82.69 279 ASP A O 1
ATOM 2269 N N . GLY A 1 280 ? -69.609 5.667 72.574 1.00 80.12 280 GLY A N 1
ATOM 2270 C CA . GLY A 1 280 ? -70.916 5.291 73.129 1.00 80.12 280 GLY A CA 1
ATOM 2271 C C . GLY A 1 280 ? -70.813 4.549 74.470 1.00 80.12 280 GLY A C 1
ATOM 2272 O O . GLY A 1 280 ? -71.500 4.904 75.424 1.00 80.12 280 GLY A O 1
ATOM 2273 N N . ILE A 1 281 ? -69.897 3.581 74.582 1.00 80.88 281 ILE A N 1
ATOM 2274 C CA . ILE A 1 281 ? -69.651 2.827 75.828 1.00 80.88 281 ILE A CA 1
ATOM 2275 C C . ILE A 1 281 ? -69.083 3.730 76.941 1.00 80.88 281 ILE A C 1
ATOM 2277 O O . ILE A 1 281 ? -69.370 3.514 78.122 1.00 80.88 281 ILE A O 1
ATOM 2281 N N . LEU A 1 282 ? -68.287 4.749 76.595 1.00 79.50 282 LEU A N 1
ATOM 2282 C CA . LEU A 1 282 ? -67.817 5.753 77.553 1.00 79.50 282 LEU A CA 1
ATOM 2283 C C . LEU A 1 282 ? -68.973 6.628 78.056 1.00 79.50 282 LEU A C 1
ATOM 2285 O O . LEU A 1 282 ? -69.111 6.785 79.268 1.00 79.50 282 LEU A O 1
ATOM 2289 N N . LEU A 1 283 ? -69.844 7.104 77.163 1.00 79.75 283 LEU A N 1
ATOM 2290 C CA . LEU A 1 283 ? -71.035 7.880 77.527 1.00 79.75 283 LEU A CA 1
ATOM 2291 C C . LEU A 1 283 ? -72.004 7.076 78.411 1.00 79.75 283 LEU A C 1
ATOM 2293 O O . LEU A 1 283 ? -72.461 7.592 79.429 1.00 79.75 283 LEU A O 1
ATOM 2297 N N . ASP A 1 284 ? -72.260 5.801 78.102 1.00 80.31 284 ASP A N 1
ATOM 2298 C CA . ASP A 1 284 ? -73.068 4.915 78.956 1.00 80.31 284 ASP A CA 1
ATOM 2299 C C . ASP A 1 284 ? -72.453 4.750 80.358 1.00 80.31 284 ASP A C 1
ATOM 2301 O O . ASP A 1 284 ? -73.163 4.753 81.370 1.00 80.31 284 ASP A O 1
ATOM 2305 N N . ARG A 1 285 ? -71.119 4.653 80.446 1.00 80.81 285 ARG A N 1
ATOM 2306 C CA . ARG A 1 285 ? -70.396 4.568 81.723 1.00 80.81 285 ARG A CA 1
ATOM 2307 C C . ARG A 1 285 ? -70.455 5.875 82.518 1.00 80.81 285 ARG A C 1
ATOM 2309 O O . ARG A 1 285 ? -70.569 5.818 83.742 1.00 80.81 285 ARG A O 1
ATOM 2316 N N . GLU A 1 286 ? -70.379 7.027 81.857 1.00 81.69 286 GLU A N 1
ATOM 2317 C CA . GLU A 1 286 ? -70.554 8.339 82.490 1.00 81.69 286 GLU A CA 1
ATOM 2318 C C . GLU A 1 286 ? -71.987 8.509 83.006 1.00 81.69 286 GLU A C 1
ATOM 2320 O O . GLU A 1 286 ? -72.178 8.844 84.174 1.00 81.69 286 GLU A O 1
ATOM 2325 N N . ILE A 1 287 ? -72.992 8.167 82.193 1.00 81.44 287 ILE A N 1
ATOM 2326 C CA . ILE A 1 287 ? -74.412 8.145 82.575 1.00 81.44 287 ILE A CA 1
ATOM 2327 C C . ILE A 1 287 ? -74.641 7.262 83.812 1.00 81.44 287 ILE A C 1
ATOM 2329 O O . ILE A 1 287 ? -75.328 7.674 84.747 1.00 81.44 287 ILE A O 1
ATOM 2333 N N . GLU A 1 288 ? -74.052 6.065 83.862 1.00 82.19 288 GLU A N 1
ATOM 2334 C CA . GLU A 1 288 ? -74.166 5.165 85.016 1.00 82.19 288 GLU A CA 1
ATOM 2335 C C . GLU A 1 288 ? -73.410 5.682 86.257 1.00 82.19 288 GLU A C 1
ATOM 2337 O O . GLU A 1 288 ? -73.839 5.447 87.388 1.00 82.19 288 GLU A O 1
ATOM 2342 N N . GLY A 1 289 ? -72.320 6.434 86.067 1.00 85.38 289 GLY A N 1
ATOM 2343 C CA . GLY A 1 289 ? -71.641 7.171 87.135 1.00 85.38 289 GLY A CA 1
ATOM 2344 C C . GLY A 1 289 ? -72.509 8.293 87.713 1.00 85.38 289 GLY A C 1
ATOM 2345 O O . GLY A 1 289 ? -72.675 8.379 88.931 1.00 85.38 289 GLY A O 1
ATOM 2346 N N . TYR A 1 290 ? -73.136 9.098 86.851 1.00 82.12 290 TYR A N 1
ATOM 2347 C CA . TYR A 1 290 ? -74.055 10.158 87.268 1.00 82.12 290 TYR A CA 1
ATOM 2348 C C . TYR A 1 290 ? -75.283 9.606 88.005 1.00 82.12 290 TYR A C 1
ATOM 2350 O O . TYR A 1 290 ? -75.651 10.159 89.039 1.00 82.12 290 TYR A O 1
ATOM 2358 N N . LYS A 1 291 ? -75.878 8.486 87.560 1.00 86.00 291 LYS A N 1
ATOM 2359 C CA . LYS A 1 291 ? -76.979 7.824 88.295 1.00 86.00 291 LYS A CA 1
ATOM 2360 C C . LYS A 1 291 ? -76.586 7.447 89.725 1.00 86.00 291 LYS A C 1
ATOM 2362 O O . LYS A 1 291 ? -77.390 7.630 90.634 1.00 86.00 291 LYS A O 1
ATOM 2367 N N . LYS A 1 292 ? -75.369 6.929 89.929 1.00 85.81 292 LYS A N 1
ATOM 2368 C CA . LYS A 1 292 ? -74.876 6.534 91.259 1.00 85.81 292 LYS A CA 1
ATOM 2369 C C . LYS A 1 292 ? -74.659 7.739 92.163 1.00 85.81 292 LYS A C 1
ATOM 2371 O O . LYS A 1 292 ? -75.189 7.745 93.264 1.00 85.81 292 LYS A O 1
ATOM 2376 N N . SER A 1 293 ? -74.013 8.789 91.658 1.00 82.88 293 SER A N 1
ATOM 2377 C CA . SER A 1 293 ? -73.869 10.048 92.399 1.00 82.88 293 SER A CA 1
ATOM 2378 C C . SER A 1 293 ? -75.229 10.665 92.763 1.00 82.88 293 SER A C 1
ATOM 2380 O O . SER A 1 293 ? -75.404 11.119 93.887 1.00 82.88 293 SER A O 1
ATOM 2382 N N . VAL A 1 294 ? -76.227 10.616 91.871 1.00 83.69 294 VAL A N 1
ATOM 2383 C CA . VAL A 1 294 ? -77.598 11.073 92.176 1.00 83.69 294 VAL A CA 1
ATOM 2384 C C . VAL A 1 294 ? -78.264 10.218 93.263 1.00 83.69 294 VAL A C 1
ATOM 2386 O O . VAL A 1 294 ? -78.954 10.768 94.118 1.00 83.69 294 VAL A O 1
ATOM 2389 N N . ALA A 1 295 ? -78.048 8.899 93.274 1.00 86.69 295 ALA A N 1
ATOM 2390 C CA . ALA A 1 295 ? -78.562 8.021 94.327 1.00 86.69 295 ALA A CA 1
ATOM 2391 C C . ALA A 1 295 ? -77.876 8.270 95.686 1.00 86.69 295 ALA A C 1
ATOM 2393 O O . ALA A 1 295 ? -78.559 8.357 96.703 1.00 86.69 295 ALA A O 1
ATOM 2394 N N . GLU A 1 296 ? -76.552 8.450 95.699 1.00 87.50 296 GLU A N 1
ATOM 2395 C CA . GLU A 1 296 ? -75.756 8.770 96.895 1.00 87.50 296 GLU A CA 1
ATOM 2396 C C . GLU A 1 296 ? -76.138 10.141 97.489 1.00 87.50 296 GLU A C 1
ATOM 2398 O O . GLU A 1 296 ? -76.279 10.281 98.705 1.00 87.50 296 GLU A O 1
ATOM 2403 N N . GLU A 1 297 ? -76.369 11.157 96.653 1.00 83.75 297 GLU A N 1
ATOM 2404 C CA . GLU A 1 297 ? -76.887 12.464 97.086 1.00 83.75 297 GLU A CA 1
ATOM 2405 C C . GLU A 1 297 ? -78.341 12.378 97.583 1.00 83.75 297 GLU A C 1
ATOM 2407 O O . GLU A 1 297 ? -78.720 13.083 98.523 1.00 83.75 297 GLU A O 1
ATOM 2412 N N . GLN A 1 298 ? -79.169 11.494 97.012 1.00 81.25 298 GLN A N 1
ATOM 2413 C CA . GLN A 1 298 ? -80.533 11.291 97.498 1.00 81.25 298 GLN A CA 1
ATOM 2414 C C . GLN A 1 298 ? -80.564 10.566 98.857 1.00 81.25 298 GLN A C 1
ATOM 2416 O O . GLN A 1 298 ? -81.303 10.997 99.742 1.00 81.25 298 GLN A O 1
ATOM 2421 N N . GLU A 1 299 ? -79.729 9.546 99.081 1.00 87.44 299 GLU A N 1
ATOM 2422 C CA . GLU A 1 299 ? -79.590 8.891 100.395 1.00 87.44 299 GLU A CA 1
ATOM 2423 C C . GLU A 1 299 ? -79.063 9.873 101.463 1.00 87.44 299 GLU A C 1
ATOM 2425 O O . GLU A 1 299 ? -79.571 9.924 102.590 1.00 87.44 299 GLU A O 1
ATOM 2430 N N . GLN A 1 300 ? -78.106 10.737 101.104 1.00 87.94 300 GLN A N 1
ATOM 2431 C CA . GLN A 1 300 ? -77.671 11.838 101.969 1.00 87.94 300 GLN A CA 1
ATOM 2432 C C . GLN A 1 300 ? -78.821 12.806 102.296 1.00 87.94 300 GLN A C 1
ATOM 2434 O O . GLN A 1 300 ? -78.988 13.198 103.450 1.00 87.94 300 GLN A O 1
ATOM 2439 N N . ASN A 1 301 ? -79.662 13.162 101.323 1.00 87.06 301 ASN A N 1
ATOM 2440 C CA . ASN A 1 301 ? -80.815 14.038 101.547 1.00 87.06 301 ASN A CA 1
ATOM 2441 C C . ASN A 1 301 ? -81.880 13.381 102.454 1.00 87.06 301 ASN A C 1
ATOM 2443 O O . ASN A 1 301 ? -82.406 14.021 103.369 1.00 87.06 301 ASN A O 1
ATOM 2447 N N . GLU A 1 302 ? -82.151 12.086 102.278 1.00 90.19 302 GLU A N 1
ATOM 2448 C CA . GLU A 1 302 ? -83.070 11.321 103.132 1.00 90.19 302 GLU A CA 1
ATOM 2449 C C . GLU A 1 302 ? -82.544 11.204 104.578 1.00 90.19 302 GLU A C 1
ATOM 2451 O O . GLU A 1 302 ? -83.288 11.456 105.534 1.00 90.19 302 GLU A O 1
ATOM 2456 N N . THR A 1 303 ? -81.247 10.933 104.769 1.00 88.94 303 THR A N 1
ATOM 2457 C CA . THR A 1 303 ? -80.634 10.889 106.111 1.00 88.94 303 THR A CA 1
ATOM 2458 C C . THR A 1 303 ? -80.576 12.265 106.784 1.00 88.94 303 THR A C 1
ATOM 2460 O O . THR A 1 303 ? -80.905 12.368 107.970 1.00 88.94 303 THR A O 1
ATOM 2463 N N . LEU A 1 304 ? -80.258 13.340 106.053 1.00 89.06 304 LEU A N 1
ATOM 2464 C CA . LEU A 1 304 ? -80.331 14.720 106.556 1.00 89.06 304 LEU A CA 1
ATOM 2465 C C . LEU A 1 304 ? -81.768 15.122 106.914 1.00 89.06 304 LEU A C 1
ATOM 2467 O O . LEU A 1 304 ? -81.994 15.747 107.951 1.00 89.06 304 LEU A O 1
ATOM 2471 N N . THR A 1 305 ? -82.757 14.708 106.119 1.00 89.31 305 THR A N 1
ATOM 2472 C CA . THR A 1 305 ? -84.182 14.928 106.408 1.00 89.31 305 THR A CA 1
ATOM 2473 C C . THR A 1 305 ? -84.612 14.197 107.686 1.00 89.31 305 THR A C 1
ATOM 2475 O O . THR A 1 305 ? -85.330 14.766 108.514 1.00 89.31 305 THR A O 1
ATOM 2478 N N . MET A 1 306 ? -84.130 12.971 107.921 1.00 89.12 306 MET A N 1
ATOM 2479 C CA . MET A 1 306 ? -84.365 12.252 109.179 1.00 89.12 306 MET A CA 1
ATOM 2480 C C . MET A 1 306 ? -83.714 12.960 110.381 1.00 89.12 306 MET A C 1
ATOM 2482 O O . MET A 1 306 ? -84.382 13.172 111.396 1.00 89.12 306 MET A O 1
ATOM 2486 N N . GLN A 1 307 ? -82.453 13.391 110.261 1.00 88.06 307 GLN A N 1
ATOM 2487 C CA . GLN A 1 307 ? -81.748 14.139 111.314 1.00 88.06 307 GLN A CA 1
ATOM 2488 C C . GLN A 1 307 ? -82.425 15.480 111.633 1.00 88.06 307 GLN A C 1
ATOM 2490 O O . GLN A 1 307 ? -82.536 15.856 112.804 1.00 88.06 307 GLN A O 1
ATOM 2495 N N . LEU A 1 308 ? -82.928 16.187 110.616 1.00 88.69 308 LEU A N 1
ATOM 2496 C CA . LEU A 1 308 ? -83.701 17.417 110.777 1.00 88.69 308 LEU A CA 1
ATOM 2497 C C . LEU A 1 308 ? -85.004 17.155 111.544 1.00 88.69 308 LEU A C 1
ATOM 2499 O O . LEU A 1 308 ? -85.316 17.892 112.479 1.00 88.69 308 LEU A O 1
ATOM 2503 N N . ASN A 1 309 ? -85.735 16.092 111.203 1.00 90.75 309 ASN A N 1
ATOM 2504 C CA . ASN A 1 309 ? -86.967 15.712 111.898 1.00 90.75 309 ASN A CA 1
ATOM 2505 C C . ASN A 1 309 ? -86.714 15.340 113.370 1.00 90.75 309 ASN A C 1
ATOM 2507 O O . ASN A 1 309 ? -87.451 15.801 114.244 1.00 90.75 309 ASN A O 1
ATOM 2511 N N . TRP A 1 310 ? -85.653 14.582 113.675 1.00 89.31 310 TRP A N 1
ATOM 2512 C CA . TRP A 1 310 ? -85.242 14.311 115.061 1.00 89.31 310 TRP A CA 1
ATOM 2513 C C . TRP A 1 310 ? -84.872 15.600 115.806 1.00 89.31 310 TRP A C 1
ATOM 2515 O O . TRP A 1 310 ? -85.421 15.868 116.872 1.00 89.31 310 TRP A O 1
ATOM 2525 N N . SER A 1 311 ? -84.050 16.461 115.201 1.00 83.31 311 SER A N 1
ATOM 2526 C CA . SER A 1 311 ? -83.645 17.751 115.785 1.00 83.31 311 SER A CA 1
ATOM 2527 C C . SER A 1 311 ? -84.838 18.678 116.056 1.00 83.31 311 SER A C 1
ATOM 2529 O O . SER A 1 311 ? -84.869 19.392 117.060 1.00 83.31 311 SER A O 1
ATOM 2531 N N . GLN A 1 312 ? -85.861 18.657 115.194 1.00 88.88 312 GLN A N 1
ATOM 2532 C CA . GLN A 1 312 ? -87.115 19.377 115.423 1.00 88.88 312 GLN A CA 1
ATOM 2533 C C . GLN A 1 312 ? -87.940 18.765 116.562 1.00 88.88 312 GLN A C 1
ATOM 2535 O O . GLN A 1 312 ? -88.518 19.512 117.356 1.00 88.88 312 GLN A O 1
ATOM 2540 N N . MET A 1 313 ? -87.995 17.434 116.684 1.00 87.94 313 MET A N 1
ATOM 2541 C CA . MET A 1 313 ? -88.666 16.779 117.812 1.00 87.94 313 MET A CA 1
ATOM 2542 C C . MET A 1 313 ? -87.969 17.082 119.140 1.00 87.94 313 MET A C 1
ATOM 2544 O O . MET A 1 313 ? -88.652 17.491 120.078 1.00 87.94 313 MET A O 1
ATOM 2548 N N . ASP A 1 314 ? -86.640 17.010 119.205 1.00 86.62 314 ASP A N 1
ATOM 2549 C CA . ASP A 1 314 ? -85.868 17.351 120.407 1.00 86.62 314 ASP A CA 1
ATOM 2550 C C . ASP A 1 314 ? -85.933 18.845 120.747 1.00 86.62 314 ASP A C 1
ATOM 2552 O O . ASP A 1 314 ? -86.057 19.227 121.914 1.00 86.62 314 ASP A O 1
ATOM 2556 N N . GLY A 1 315 ? -85.973 19.719 119.739 1.00 87.38 315 GLY A N 1
ATOM 2557 C CA . GLY A 1 315 ? -86.286 21.134 119.933 1.00 87.38 315 GLY A CA 1
ATOM 2558 C C . GLY A 1 315 ? -87.690 21.352 120.518 1.00 87.38 315 GLY A C 1
ATOM 2559 O O . GLY A 1 315 ? -87.888 22.232 121.358 1.00 87.38 315 GLY A O 1
ATOM 2560 N N . ASN A 1 316 ? -88.672 20.537 120.124 1.00 89.94 316 ASN A N 1
ATOM 2561 C CA . ASN A 1 316 ? -90.050 20.622 120.611 1.00 89.94 316 ASN A CA 1
ATOM 2562 C C . ASN A 1 316 ? -90.244 19.995 122.004 1.00 89.94 316 ASN A C 1
ATOM 2564 O O . ASN A 1 316 ? -91.017 20.535 122.801 1.00 89.94 316 ASN A O 1
ATOM 2568 N N . THR A 1 317 ? -89.544 18.908 122.348 1.00 88.25 317 THR A N 1
ATOM 2569 C CA . THR A 1 317 ? -89.526 18.363 123.719 1.00 88.25 317 THR A CA 1
ATOM 2570 C C . THR A 1 317 ? -88.799 19.318 124.665 1.00 88.25 317 THR A C 1
ATOM 2572 O O . THR A 1 317 ? -89.336 19.629 125.729 1.00 88.25 317 THR A O 1
ATOM 2575 N N . SER A 1 318 ? -87.665 19.888 124.244 1.00 84.81 318 SER A N 1
ATOM 2576 C CA . SER A 1 318 ? -86.925 20.909 124.998 1.00 84.81 318 SER A CA 1
ATOM 2577 C C . SER A 1 318 ? -87.778 22.150 125.270 1.00 84.81 318 SER A C 1
ATOM 2579 O O . SER A 1 318 ? -87.877 22.584 126.415 1.00 84.81 318 SER A O 1
ATOM 2581 N N . LYS A 1 319 ? -88.489 22.686 124.263 1.00 88.75 319 LYS A N 1
ATOM 2582 C CA . LYS A 1 319 ? -89.445 23.799 124.453 1.00 88.75 319 LYS A CA 1
ATOM 2583 C C . LYS A 1 319 ? -90.536 23.468 125.477 1.00 88.75 319 LYS A C 1
ATOM 2585 O O . LYS A 1 319 ? -90.828 24.295 126.341 1.00 88.75 319 LYS A O 1
ATOM 2590 N N . LYS A 1 320 ? -91.109 22.257 125.431 1.00 88.94 320 LYS A N 1
ATOM 2591 C CA . LYS A 1 320 ? -92.095 21.798 126.429 1.00 88.94 320 LYS A CA 1
ATOM 2592 C C . LYS A 1 320 ? -91.484 21.746 127.833 1.00 88.94 320 LYS A C 1
ATOM 2594 O O . LYS A 1 320 ? -92.063 22.318 128.755 1.00 88.94 320 LYS A O 1
ATOM 2599 N N . GLN A 1 321 ? -90.301 21.152 127.998 1.00 87.44 321 GLN A N 1
ATOM 2600 C CA . GLN A 1 321 ? -89.601 21.109 129.289 1.00 87.44 321 GLN A CA 1
ATOM 2601 C C . GLN A 1 321 ? -89.275 22.512 129.827 1.00 87.44 321 GLN A C 1
ATOM 2603 O O . GLN A 1 321 ? -89.490 22.770 131.010 1.00 87.44 321 GLN A O 1
ATOM 2608 N N . ILE A 1 322 ? -88.834 23.438 128.968 1.00 86.25 322 ILE A N 1
ATOM 2609 C CA . ILE A 1 322 ? -88.586 24.841 129.332 1.00 86.25 322 ILE A CA 1
ATOM 2610 C C . ILE A 1 322 ? -89.875 25.503 129.833 1.00 86.25 322 ILE A C 1
ATOM 2612 O O . ILE A 1 322 ? -89.864 26.053 130.931 1.00 86.25 322 ILE A O 1
ATOM 2616 N N . SER A 1 323 ? -91.000 25.375 129.117 1.00 88.25 323 SER A N 1
ATOM 2617 C CA . SER A 1 323 ? -92.287 25.937 129.572 1.00 88.25 323 SER A CA 1
ATOM 2618 C C . SER A 1 323 ? -92.760 25.350 130.912 1.00 88.25 323 SER A C 1
ATOM 2620 O O . SER A 1 323 ? -93.239 26.078 131.780 1.00 88.25 323 SER A O 1
ATOM 2622 N N . GLN A 1 324 ? -92.541 24.049 131.141 1.00 89.88 324 GLN A N 1
ATOM 2623 C CA . GLN A 1 324 ? -92.846 23.399 132.417 1.00 89.88 324 GLN A CA 1
ATOM 2624 C C . GLN A 1 324 ? -91.941 23.915 133.549 1.00 89.88 324 GLN A C 1
ATOM 2626 O O . GLN A 1 324 ? -92.401 24.094 134.678 1.00 89.88 324 GLN A O 1
ATOM 2631 N N . LYS A 1 325 ? -90.660 24.178 133.262 1.00 85.00 325 LYS A N 1
ATOM 2632 C CA . LYS A 1 325 ? -89.704 24.736 134.229 1.00 85.00 325 LYS A CA 1
ATOM 2633 C C . LYS A 1 325 ? -89.965 26.209 134.531 1.00 85.00 325 LYS A C 1
ATOM 2635 O O . LYS A 1 325 ? -89.844 26.592 135.689 1.00 85.00 325 LYS A O 1
ATOM 2640 N N . GLN A 1 326 ? -90.397 26.994 133.546 1.00 87.25 326 GLN A N 1
ATOM 2641 C CA . GLN A 1 326 ? -90.845 28.376 133.739 1.00 87.25 326 GLN A CA 1
ATOM 2642 C C . GLN A 1 326 ? -92.076 28.428 134.653 1.00 87.25 326 GLN A C 1
ATOM 2644 O O . GLN A 1 326 ? -92.025 29.097 135.680 1.00 87.25 326 GLN A O 1
ATOM 2649 N N . ALA A 1 327 ? -93.109 27.618 134.395 1.00 85.88 327 ALA A N 1
ATOM 2650 C CA . ALA A 1 327 ? -94.276 27.526 135.279 1.00 85.88 327 ALA A CA 1
ATOM 2651 C C . ALA A 1 327 ? -93.915 27.073 136.714 1.00 85.88 327 ALA A C 1
ATOM 2653 O O . ALA A 1 327 ? -94.446 27.600 137.694 1.00 85.88 327 ALA A O 1
ATOM 2654 N N . GLN A 1 328 ? -92.970 26.133 136.867 1.00 86.06 328 GLN A N 1
ATOM 2655 C CA . GLN A 1 328 ? -92.436 25.743 138.183 1.00 86.06 328 GLN A CA 1
ATOM 2656 C C . GLN A 1 328 ? -91.679 26.894 138.871 1.00 86.06 328 GLN A C 1
ATOM 2658 O O . GLN A 1 328 ? -91.823 27.080 140.079 1.00 86.06 328 GLN A O 1
ATOM 2663 N N . GLN A 1 329 ? -90.897 27.676 138.123 1.00 82.12 329 GLN A N 1
ATOM 2664 C CA . GLN A 1 329 ? -90.158 28.828 138.639 1.00 82.12 329 GLN A CA 1
ATOM 2665 C C . GLN A 1 329 ? -91.091 29.976 139.047 1.00 82.12 329 GLN A C 1
ATOM 2667 O O . GLN A 1 329 ? -90.871 30.579 140.093 1.00 82.12 329 GLN A O 1
ATOM 2672 N N . GLU A 1 330 ? -92.143 30.255 138.279 1.00 86.38 330 GLU A N 1
ATOM 2673 C CA . GLU A 1 330 ? -93.153 31.275 138.593 1.00 86.38 330 GLU A CA 1
ATOM 2674 C C . GLU A 1 330 ? -93.934 30.922 139.866 1.00 86.38 330 GLU A C 1
ATOM 2676 O O . GLU A 1 330 ? -94.057 31.755 140.769 1.00 86.38 330 GLU A O 1
ATOM 2681 N N . ALA A 1 331 ? -94.371 29.665 140.002 1.00 85.38 331 ALA A N 1
ATOM 2682 C CA . ALA A 1 331 ? -95.002 29.172 141.225 1.00 85.38 331 ALA A CA 1
ATOM 2683 C C . ALA A 1 331 ? -94.054 29.270 142.437 1.00 85.38 331 ALA A C 1
ATOM 2685 O O . ALA A 1 331 ? -94.429 29.795 143.489 1.00 85.38 331 ALA A O 1
ATOM 2686 N N . LEU A 1 332 ? -92.797 28.835 142.289 1.00 84.31 332 LEU A N 1
ATOM 2687 C CA . LEU A 1 332 ? -91.799 28.923 143.358 1.00 84.31 332 LEU A CA 1
ATOM 2688 C C . LEU A 1 332 ? -91.457 30.381 143.712 1.00 84.31 332 LEU A C 1
ATOM 2690 O O . LEU A 1 332 ? -91.262 30.694 144.885 1.00 84.31 332 LEU A O 1
ATOM 2694 N N . HIS A 1 333 ? -91.451 31.291 142.735 1.00 84.00 333 HIS A N 1
ATOM 2695 C CA . HIS A 1 333 ? -91.270 32.725 142.955 1.00 84.00 333 HIS A CA 1
ATOM 2696 C C . HIS A 1 333 ? -92.456 33.340 143.715 1.00 84.00 333 HIS A C 1
ATOM 2698 O O . HIS A 1 333 ? -92.245 34.151 144.619 1.00 84.00 333 HIS A O 1
ATOM 2704 N N . ALA A 1 334 ? -93.697 32.932 143.428 1.00 80.12 334 ALA A N 1
ATOM 2705 C CA . ALA A 1 334 ? -94.879 33.359 144.184 1.00 80.12 334 ALA A CA 1
ATOM 2706 C C . ALA A 1 334 ? -94.835 32.885 145.653 1.00 80.12 334 ALA A C 1
ATOM 2708 O O . ALA A 1 334 ? -95.126 33.664 146.571 1.00 80.12 334 ALA A O 1
ATOM 2709 N N . HIS A 1 335 ? -94.386 31.646 145.893 1.00 80.62 335 HIS A N 1
ATOM 2710 C CA . HIS A 1 335 ? -94.108 31.142 147.242 1.00 80.62 335 HIS A CA 1
ATOM 2711 C C . HIS A 1 335 ? -92.981 31.932 147.924 1.00 80.62 335 HIS A C 1
ATOM 2713 O O . HIS A 1 335 ? -93.184 32.453 149.019 1.00 80.62 335 HIS A O 1
ATOM 2719 N N . TYR A 1 336 ? -91.830 32.112 147.269 1.00 74.81 336 TYR A N 1
ATOM 2720 C CA . TYR A 1 336 ? -90.686 32.848 147.817 1.00 74.81 336 TYR A CA 1
ATOM 2721 C C . TYR A 1 336 ? -91.023 34.313 148.141 1.00 74.81 336 TYR A C 1
ATOM 2723 O O . TYR A 1 336 ? -90.673 34.803 149.212 1.00 74.81 336 TYR A O 1
ATOM 2731 N N . THR A 1 337 ? -91.792 34.990 147.283 1.00 81.94 337 THR A N 1
ATOM 2732 C CA . THR A 1 337 ? -92.289 36.362 147.514 1.00 81.94 337 THR A CA 1
ATOM 2733 C C . THR A 1 337 ? -93.223 36.440 148.728 1.00 81.94 337 THR A C 1
ATOM 2735 O O . THR A 1 337 ? -93.305 37.471 149.397 1.00 81.94 337 THR A O 1
ATOM 2738 N N . THR A 1 338 ? -93.917 35.346 149.047 1.00 76.75 338 THR A N 1
ATOM 2739 C CA . THR A 1 338 ? -94.760 35.235 150.244 1.00 76.75 338 THR A CA 1
ATOM 2740 C C . THR A 1 338 ? -93.927 34.942 151.492 1.00 76.75 338 THR A C 1
ATOM 2742 O O . THR A 1 338 ? -94.088 35.641 152.491 1.00 76.75 338 THR A O 1
ATOM 2745 N N . CYS A 1 339 ? -92.964 34.020 151.419 1.00 76.56 339 CYS A N 1
ATOM 2746 C CA . CYS A 1 339 ? -92.026 33.741 152.511 1.00 76.56 339 CYS A CA 1
ATOM 2747 C C . CYS A 1 339 ? -91.125 34.942 152.848 1.00 76.56 339 CYS A C 1
ATOM 2749 O O . CYS A 1 339 ? -90.854 35.180 154.021 1.00 76.56 339 CYS A O 1
ATOM 2751 N N . LEU A 1 340 ? -90.708 35.749 151.864 1.00 75.81 340 LEU A N 1
ATOM 2752 C CA . LEU A 1 340 ? -89.977 37.003 152.097 1.00 75.81 340 LEU A CA 1
ATOM 2753 C C . LEU A 1 340 ? -90.803 38.038 152.870 1.00 75.81 340 LEU A C 1
ATOM 2755 O O . LEU A 1 340 ? -90.236 38.857 153.593 1.00 75.81 340 LEU A O 1
ATOM 2759 N N . ARG A 1 341 ? -92.134 38.020 152.724 1.00 70.50 341 ARG A N 1
ATOM 2760 C CA . ARG A 1 341 ? -93.037 38.930 153.440 1.00 70.50 341 ARG A CA 1
ATOM 2761 C C . ARG A 1 341 ? -93.035 38.608 154.935 1.00 70.50 341 ARG A C 1
ATOM 2763 O O . ARG A 1 341 ? -92.743 39.490 155.735 1.00 70.50 341 ARG A O 1
ATOM 2770 N N . THR A 1 342 ? -93.225 37.333 155.277 1.00 70.69 342 THR A N 1
ATOM 2771 C CA . THR A 1 342 ? -93.159 36.836 156.662 1.00 70.69 342 THR A CA 1
ATOM 2772 C C . THR A 1 342 ? -91.741 36.894 157.240 1.00 70.69 342 THR A C 1
ATOM 2774 O O . THR A 1 342 ? -91.561 37.218 158.411 1.00 70.69 342 THR A O 1
ATOM 2777 N N . LEU A 1 343 ? -90.704 36.646 156.429 1.00 67.00 343 LEU A N 1
ATOM 2778 C CA . LEU A 1 343 ? -89.313 36.719 156.884 1.00 67.00 343 LEU A CA 1
ATOM 2779 C C . LEU A 1 343 ? -88.954 38.146 157.319 1.00 67.00 343 LEU A C 1
ATOM 2781 O O . LEU A 1 343 ? -88.446 38.322 158.422 1.00 67.00 343 LEU A O 1
ATOM 2785 N N . ARG A 1 344 ? -89.327 39.171 156.540 1.00 73.62 344 ARG A N 1
ATOM 2786 C CA . ARG A 1 344 ? -89.105 40.592 156.885 1.00 73.62 344 ARG A CA 1
ATOM 2787 C C . ARG A 1 344 ? -89.839 41.056 158.145 1.00 73.62 344 ARG A C 1
ATOM 2789 O O . ARG A 1 344 ? -89.443 42.051 158.752 1.00 73.62 344 ARG A O 1
ATOM 2796 N N . GLU A 1 345 ? -90.897 40.362 158.552 1.00 59.31 345 GLU A N 1
ATOM 2797 C CA . GLU A 1 345 ? -91.564 40.597 159.837 1.00 59.31 345 GLU A CA 1
ATOM 2798 C C . GLU A 1 345 ? -90.734 40.016 160.996 1.00 59.31 345 GLU A C 1
ATOM 2800 O O . GLU A 1 345 ? -90.592 40.670 162.029 1.00 59.31 345 GLU A O 1
ATOM 2805 N N . THR A 1 346 ? -90.077 38.866 160.794 1.00 59.91 346 THR A N 1
ATOM 2806 C CA . THR A 1 346 ? -89.159 38.252 161.777 1.00 59.91 346 THR A CA 1
ATOM 2807 C C . THR A 1 346 ? -87.750 38.868 161.818 1.00 59.91 346 THR A C 1
ATOM 2809 O O . THR A 1 346 ? -87.161 38.988 162.888 1.00 59.91 346 THR A O 1
ATOM 2812 N N . GLU A 1 347 ? -87.193 39.345 160.702 1.00 59.56 347 GLU A N 1
ATOM 2813 C CA . GLU A 1 347 ? -85.844 39.945 160.660 1.00 59.56 347 GLU A CA 1
ATOM 2814 C C . GLU A 1 347 ? -85.749 41.221 161.514 1.00 59.56 347 GLU A C 1
ATOM 2816 O O . GLU A 1 347 ? -84.705 41.510 162.108 1.00 59.56 347 GLU A O 1
ATOM 2821 N N . ARG A 1 348 ? -86.867 41.948 161.660 1.00 61.22 348 ARG A N 1
ATOM 2822 C CA . ARG A 1 348 ? -86.993 43.102 162.567 1.00 61.22 348 ARG A CA 1
ATOM 2823 C C . ARG A 1 348 ? -86.845 42.733 164.045 1.00 61.22 348 ARG A C 1
ATOM 2825 O O . ARG A 1 348 ? -86.419 43.583 164.821 1.00 61.22 348 ARG A O 1
ATOM 2832 N N . THR A 1 349 ? -87.170 41.501 164.447 1.00 53.47 349 THR A N 1
ATOM 2833 C CA . THR A 1 349 ? -86.985 41.035 165.834 1.00 53.47 349 THR A CA 1
ATOM 2834 C C . THR A 1 349 ? -85.611 40.393 166.049 1.00 53.47 349 THR A C 1
ATOM 2836 O O . THR A 1 349 ? -85.067 40.483 167.150 1.00 53.47 349 THR A O 1
ATOM 2839 N N . LEU A 1 350 ? -85.012 39.821 164.996 1.00 46.50 350 LEU A N 1
ATOM 2840 C CA . LEU A 1 350 ? -83.725 39.113 165.047 1.00 46.50 350 LEU A CA 1
ATOM 2841 C C . LEU A 1 350 ? -82.470 39.983 164.851 1.00 46.50 350 LEU A C 1
ATOM 2843 O O . LEU A 1 350 ? -81.382 39.558 165.237 1.00 46.50 350 LEU A O 1
ATOM 2847 N N . SER A 1 351 ? -82.586 41.206 164.320 1.00 48.12 351 SER A N 1
ATOM 2848 C CA . SER A 1 351 ? -81.449 42.109 164.010 1.00 48.12 351 SER A CA 1
ATOM 2849 C C . SER A 1 351 ? -80.686 42.676 165.233 1.00 48.12 351 SER A C 1
ATOM 2851 O O . SER A 1 351 ? -80.030 43.711 165.149 1.00 48.12 351 SER A O 1
ATOM 2853 N N . ARG A 1 352 ? -80.747 42.008 166.388 1.00 49.88 352 ARG A N 1
ATOM 2854 C CA . ARG A 1 352 ? -80.183 42.425 167.683 1.00 49.88 352 ARG A CA 1
ATOM 2855 C C . ARG A 1 352 ? -78.818 41.714 167.981 1.00 49.88 352 ARG A C 1
ATOM 2857 O O . ARG A 1 352 ? -78.522 41.545 169.160 1.00 49.88 352 ARG A O 1
ATOM 2864 N N . LEU A 1 353 ? -78.037 41.260 166.951 1.00 32.94 353 LEU A N 1
ATOM 2865 C CA . LEU A 1 353 ? -76.922 40.236 167.004 1.00 32.94 353 LEU A CA 1
ATOM 2866 C C . LEU A 1 353 ? -75.570 40.470 166.185 1.00 32.94 353 LEU A C 1
ATOM 2868 O O . LEU A 1 353 ? -74.936 41.504 166.379 1.00 32.94 353 LEU A O 1
ATOM 2872 N N . THR A 1 354 ? -75.022 39.494 165.398 1.00 32.88 354 THR A N 1
ATOM 2873 C CA . THR A 1 354 ? -73.548 39.138 165.256 1.00 32.88 354 THR A CA 1
ATOM 2874 C C . THR A 1 354 ? -72.862 39.115 163.829 1.00 32.88 354 THR A C 1
ATOM 2876 O O . THR A 1 354 ? -73.483 39.537 162.857 1.00 32.88 354 THR A O 1
ATOM 2879 N N . LYS A 1 355 ? -71.545 38.735 163.685 1.00 44.97 355 LYS A N 1
ATOM 2880 C CA . LYS A 1 355 ? -70.600 39.023 162.516 1.00 44.97 355 LYS A CA 1
ATOM 2881 C C . LYS A 1 355 ? -69.307 38.096 162.306 1.00 44.97 355 LYS A C 1
ATOM 2883 O O . LYS A 1 355 ? -68.845 37.668 163.358 1.00 44.97 355 LYS A O 1
ATOM 2888 N N . VAL A 1 356 ? -68.696 37.867 161.058 1.00 47.16 356 VAL A N 1
ATOM 2889 C CA . VAL A 1 356 ? -67.306 37.267 160.600 1.00 47.16 356 VAL A CA 1
ATOM 2890 C C . VAL A 1 356 ? -67.190 36.887 159.017 1.00 47.16 356 VAL A C 1
ATOM 2892 O O . VAL A 1 356 ? -68.286 36.898 158.470 1.00 47.16 356 VAL A O 1
ATOM 2895 N N . LEU A 1 357 ? -66.167 36.543 158.106 1.00 49.97 357 LEU A N 1
ATOM 2896 C CA . LEU A 1 357 ? -64.644 36.546 157.759 1.00 49.97 357 LEU A CA 1
ATOM 2897 C C . LEU A 1 357 ? -64.232 36.321 156.187 1.00 49.97 357 LEU A C 1
ATOM 2899 O O . LEU A 1 357 ? -65.152 36.354 155.375 1.00 49.97 357 LEU A O 1
ATOM 2903 N N . ARG A 1 358 ? -62.922 36.133 155.716 1.00 51.56 358 ARG A N 1
ATOM 2904 C CA . ARG A 1 358 ? -62.309 35.913 154.284 1.00 51.56 358 ARG A CA 1
ATOM 2905 C C . ARG A 1 358 ? -60.850 35.234 154.236 1.00 51.56 358 ARG A C 1
ATOM 2907 O O . ARG A 1 358 ? -60.411 35.008 155.356 1.00 51.56 358 ARG A O 1
ATOM 2914 N N . GLY A 1 359 ? -59.958 34.903 153.210 1.00 47.47 359 GLY A N 1
ATOM 2915 C CA . GLY A 1 359 ? -59.693 34.811 151.680 1.00 47.47 359 GLY A CA 1
ATOM 2916 C C . GLY A 1 359 ? -58.137 34.994 151.256 1.00 47.47 359 GLY A C 1
ATOM 2917 O O . GLY A 1 359 ? -57.478 35.535 152.134 1.00 47.47 359 GLY A O 1
ATOM 2918 N N . HIS A 1 360 ? -57.377 34.745 150.108 1.00 43.91 360 HIS A N 1
ATOM 2919 C CA . HIS A 1 360 ? -57.256 33.947 148.789 1.00 43.91 360 HIS A CA 1
ATOM 2920 C C . HIS A 1 360 ? -55.876 34.209 147.941 1.00 43.91 360 HIS A C 1
ATOM 2922 O O . HIS A 1 360 ? -55.335 35.286 148.183 1.00 43.91 360 HIS A O 1
ATOM 2928 N N . ASN A 1 361 ? -55.277 33.369 146.989 1.00 41.44 361 ASN A N 1
ATOM 2929 C CA . ASN A 1 361 ? -54.049 33.669 146.066 1.00 41.44 361 ASN A CA 1
ATOM 2930 C C . ASN A 1 361 ? -53.513 32.639 144.915 1.00 41.44 361 ASN A C 1
ATOM 2932 O O . ASN A 1 361 ? -53.901 31.479 145.023 1.00 41.44 361 ASN A O 1
ATOM 2936 N N . VAL A 1 362 ? -52.616 32.975 143.885 1.00 42.25 362 VAL A N 1
ATOM 2937 C CA . VAL A 1 362 ? -52.028 32.113 142.703 1.00 42.25 362 VAL A CA 1
ATOM 2938 C C . VAL A 1 362 ? -50.661 32.580 141.936 1.00 42.25 362 VAL A C 1
ATOM 2940 O O . VAL A 1 362 ? -50.267 33.714 142.185 1.00 42.25 362 VAL A O 1
ATOM 2943 N N . LEU A 1 363 ? -49.918 31.814 141.020 1.00 39.56 363 LEU A N 1
ATOM 2944 C CA . LEU A 1 363 ? -48.601 32.171 140.256 1.00 39.56 363 LEU A CA 1
ATOM 2945 C C . LEU A 1 363 ? -48.015 31.297 138.994 1.00 39.56 363 LEU A C 1
ATOM 2947 O O . LEU A 1 363 ? -48.537 30.206 138.800 1.00 39.56 363 LEU A O 1
ATOM 2951 N N . LEU A 1 364 ? -46.902 31.706 138.236 1.00 40.25 364 LEU A N 1
ATOM 2952 C CA . LEU A 1 364 ? -45.800 30.989 137.362 1.00 40.25 364 LEU A CA 1
ATOM 2953 C C . LEU A 1 364 ? -45.551 31.103 135.753 1.00 40.25 364 LEU A C 1
ATOM 2955 O O . LEU A 1 364 ? -46.529 31.289 135.034 1.00 40.25 364 LEU A O 1
ATOM 2959 N N . LYS A 1 365 ? -44.273 30.981 135.166 1.00 41.50 365 LYS A N 1
ATOM 2960 C CA . LYS A 1 365 ? -43.800 30.929 133.668 1.00 41.50 365 LYS A CA 1
ATOM 2961 C C . LYS A 1 365 ? -42.219 30.937 133.296 1.00 41.50 365 LYS A C 1
ATOM 2963 O O . LYS A 1 365 ? -41.544 31.604 134.069 1.00 41.50 365 LYS A O 1
ATOM 2968 N N . HIS A 1 366 ? -41.622 30.397 132.151 1.00 36.09 366 HIS A N 1
ATOM 2969 C CA . HIS A 1 366 ? -40.312 30.837 131.422 1.00 36.09 366 HIS A CA 1
ATOM 2970 C C . HIS A 1 366 ? -39.679 30.026 130.177 1.00 36.09 366 HIS A C 1
ATOM 2972 O O . HIS A 1 366 ? -39.840 28.812 130.169 1.00 36.09 366 HIS A O 1
ATOM 2978 N N . LEU A 1 367 ? -38.852 30.662 129.258 1.00 33.81 367 LEU A N 1
ATOM 2979 C CA . LEU A 1 367 ? -37.640 30.197 128.416 1.00 33.81 367 LEU A CA 1
ATOM 2980 C C . LEU A 1 367 ? -37.592 30.455 126.849 1.00 33.81 367 LEU A C 1
ATOM 2982 O O . LEU A 1 367 ? -38.191 29.661 126.138 1.00 33.81 367 LEU A O 1
ATOM 2986 N N . GLU A 1 368 ? -36.840 31.449 126.267 1.00 42.38 368 GLU A N 1
ATOM 2987 C CA . GLU A 1 368 ? -36.810 31.688 124.765 1.00 42.38 368 GLU A CA 1
ATOM 2988 C C . GLU A 1 368 ? -35.804 32.736 124.088 1.00 42.38 368 GLU A C 1
ATOM 2990 O O . GLU A 1 368 ? -36.302 33.642 123.421 1.00 42.38 368 GLU A O 1
ATOM 2995 N N . LYS A 1 369 ? -34.437 32.757 124.193 1.00 46.22 369 LYS A N 1
ATOM 2996 C CA . LYS A 1 369 ? -33.646 33.960 123.690 1.00 46.22 369 LYS A CA 1
ATOM 2997 C C . LYS A 1 369 ? -32.254 33.950 122.963 1.00 46.22 369 LYS A C 1
ATOM 2999 O O . LYS A 1 369 ? -31.806 35.047 122.635 1.00 46.22 369 LYS A O 1
ATOM 3004 N N . GLU A 1 370 ? -31.548 32.856 122.638 1.00 40.84 370 GLU A N 1
ATOM 3005 C CA . GLU A 1 370 ? -30.095 32.952 122.258 1.00 40.84 370 GLU A CA 1
ATOM 3006 C C . GLU A 1 370 ? -29.659 32.986 120.759 1.00 40.84 370 GLU A C 1
ATOM 3008 O O . GLU A 1 370 ? -28.464 33.066 120.474 1.00 40.84 370 GLU A O 1
ATOM 3013 N N . SER A 1 371 ? -30.540 32.926 119.756 1.00 46.09 371 SER A N 1
ATOM 3014 C CA . SER A 1 371 ? -30.133 32.497 118.392 1.00 46.09 371 SER A CA 1
ATOM 3015 C C . SER A 1 371 ? -29.449 33.516 117.447 1.00 46.09 371 SER A C 1
ATOM 3017 O O . SER A 1 371 ? -28.908 33.098 116.423 1.00 46.09 371 SER A O 1
ATOM 3019 N N . ALA A 1 372 ? -29.461 34.826 117.721 1.00 55.44 372 ALA A N 1
ATOM 3020 C CA . ALA A 1 372 ? -29.359 35.842 116.652 1.00 55.44 372 ALA A CA 1
ATOM 3021 C C . ALA A 1 372 ? -27.948 36.289 116.182 1.00 55.44 372 ALA A C 1
ATOM 3023 O O . ALA A 1 372 ? -27.818 36.816 115.082 1.00 55.44 372 ALA A O 1
ATOM 3024 N N . VAL A 1 373 ? -26.885 36.129 116.979 1.00 61.31 373 VAL A N 1
ATOM 3025 C CA . VAL A 1 373 ? -25.647 36.946 116.831 1.00 61.31 373 VAL A CA 1
ATOM 3026 C C . VAL A 1 373 ? -24.640 36.429 115.775 1.00 61.31 373 VAL A C 1
ATOM 3028 O O . VAL A 1 373 ? -23.637 37.078 115.492 1.00 61.31 373 VAL A O 1
ATOM 3031 N N . ARG A 1 374 ? -24.862 35.257 115.166 1.00 60.34 374 ARG A N 1
ATOM 3032 C CA . ARG A 1 374 ? -23.791 34.516 114.459 1.00 60.34 374 ARG A CA 1
ATOM 3033 C C . ARG A 1 374 ? -23.469 34.972 113.021 1.00 60.34 374 ARG A C 1
ATOM 3035 O O . ARG A 1 374 ? -22.414 34.603 112.524 1.00 60.34 374 ARG A O 1
ATOM 3042 N N . LEU A 1 375 ? -24.346 35.724 112.348 1.00 62.00 375 LEU A N 1
ATOM 3043 C CA . LEU A 1 375 ? -24.293 35.900 110.881 1.00 62.00 375 LEU A CA 1
ATOM 3044 C C . LEU A 1 375 ? -23.528 37.140 110.363 1.00 62.00 375 LEU A C 1
ATOM 3046 O O . LEU A 1 375 ? -23.064 37.131 109.230 1.00 62.00 375 LEU A O 1
ATOM 3050 N N . GLU A 1 376 ? -23.352 38.209 111.147 1.00 64.81 376 GLU A N 1
ATOM 3051 C CA . GLU A 1 376 ? -22.913 39.522 110.610 1.00 64.81 376 GLU A CA 1
ATOM 3052 C C . GLU A 1 376 ? -21.393 39.702 110.368 1.00 64.81 376 GLU A C 1
ATOM 3054 O O . GLU A 1 376 ? -20.932 40.805 110.025 1.00 64.81 376 GLU A O 1
ATOM 3059 N N . LEU A 1 377 ? -20.593 38.654 110.594 1.00 64.44 377 LEU A N 1
ATOM 3060 C CA . LEU A 1 377 ? -19.125 38.712 110.538 1.00 64.44 377 LEU A CA 1
ATOM 3061 C C . LEU A 1 377 ? -18.515 38.151 109.243 1.00 64.44 377 LEU A C 1
ATOM 3063 O O . LEU A 1 377 ? -17.401 38.545 108.902 1.00 64.44 377 LEU A O 1
ATOM 3067 N N . GLU A 1 378 ? -19.218 37.288 108.507 1.00 56.66 378 GLU A N 1
ATOM 3068 C CA . GLU A 1 378 ? -18.637 36.570 107.358 1.00 56.66 378 GLU A CA 1
ATOM 3069 C C . GLU A 1 378 ? -18.521 37.460 106.099 1.00 56.66 378 GLU A C 1
ATOM 3071 O O . GLU A 1 378 ? -17.466 37.497 105.458 1.00 56.66 378 GLU A O 1
ATOM 3076 N N . ASP A 1 379 ? -19.537 38.281 105.799 1.00 60.12 379 ASP A N 1
ATOM 3077 C CA . ASP A 1 379 ? -19.590 39.134 104.592 1.00 60.12 379 ASP A CA 1
ATOM 3078 C C . ASP A 1 379 ? -18.430 40.141 104.465 1.00 60.12 379 ASP A C 1
ATOM 3080 O O . ASP A 1 379 ? -18.008 40.502 103.362 1.00 60.12 379 ASP A O 1
ATOM 3084 N N . LYS A 1 380 ? -17.882 40.613 105.592 1.00 68.94 380 LYS A N 1
ATOM 3085 C CA . LYS A 1 380 ? -16.867 41.686 105.614 1.00 68.94 380 LYS A CA 1
ATOM 3086 C C . LYS A 1 380 ? -15.475 41.223 105.168 1.00 68.94 380 LYS A C 1
ATOM 3088 O O . LYS A 1 380 ? -14.618 42.064 104.904 1.00 68.94 380 LYS A O 1
ATOM 3093 N N . ILE A 1 381 ? -15.243 39.913 105.061 1.00 59.34 381 ILE A N 1
ATOM 3094 C CA . ILE A 1 381 ? -13.948 39.343 104.656 1.00 59.34 381 ILE A CA 1
ATOM 3095 C C . ILE A 1 381 ? -13.827 39.266 103.123 1.00 59.34 381 ILE A C 1
ATOM 3097 O O . ILE A 1 381 ? -12.758 39.530 102.569 1.00 59.34 381 ILE A O 1
ATOM 3101 N N . MET A 1 382 ? -14.923 38.969 102.418 1.00 55.56 382 MET A N 1
ATOM 3102 C CA . MET A 1 382 ? -14.907 38.682 100.974 1.00 55.56 382 MET A CA 1
ATOM 3103 C C . MET A 1 382 ? -14.608 39.902 100.086 1.00 55.56 382 MET A C 1
ATOM 3105 O O . MET A 1 382 ? -13.997 39.765 99.024 1.00 55.56 382 MET A O 1
ATOM 3109 N N . THR A 1 383 ? -15.008 41.103 100.507 1.00 67.12 383 THR A N 1
ATOM 3110 C CA . THR A 1 383 ? -14.948 42.323 99.676 1.00 67.12 383 THR A CA 1
ATOM 3111 C C . THR A 1 383 ? -13.530 42.870 99.473 1.00 67.12 383 THR A C 1
ATOM 3113 O O . THR A 1 383 ? -13.224 43.415 98.412 1.00 67.12 383 THR A O 1
ATOM 3116 N N . ASN A 1 384 ? -12.630 42.686 100.445 1.00 57.25 384 ASN A N 1
ATOM 3117 C CA . ASN A 1 384 ? -11.256 43.209 100.388 1.00 57.25 384 ASN A CA 1
ATOM 3118 C C . ASN A 1 384 ? -10.343 42.449 99.406 1.00 57.25 384 ASN A C 1
ATOM 3120 O O . ASN A 1 384 ? -9.357 42.999 98.912 1.00 57.25 384 ASN A O 1
ATOM 3124 N N . MET A 1 385 ? -10.660 41.188 99.097 1.00 46.03 385 MET A N 1
ATOM 3125 C CA . MET A 1 385 ? -9.786 40.302 98.316 1.00 46.03 385 MET A CA 1
ATOM 3126 C C . MET A 1 385 ? -9.714 40.678 96.822 1.00 46.03 385 MET A C 1
ATOM 3128 O O . MET A 1 385 ? -8.763 40.326 96.126 1.00 46.03 385 MET A O 1
ATOM 3132 N N . GLN A 1 386 ? -10.721 41.393 96.308 1.00 50.72 386 GLN A N 1
ATOM 3133 C CA . GLN A 1 386 ? -10.958 41.537 94.865 1.00 50.72 386 GLN A CA 1
ATOM 3134 C C . GLN A 1 386 ? -10.278 42.761 94.215 1.00 50.72 386 GLN A C 1
ATOM 3136 O O . GLN A 1 386 ? -10.180 42.824 92.991 1.00 50.72 386 GLN A O 1
ATOM 3141 N N . GLN A 1 387 ? -9.771 43.727 94.991 1.00 49.78 387 GLN A N 1
ATOM 3142 C CA . GLN A 1 387 ? -9.357 45.041 94.460 1.00 49.78 387 GLN A CA 1
ATOM 3143 C C . GLN A 1 387 ? -7.891 45.162 93.977 1.00 49.78 387 GLN A C 1
ATOM 3145 O O . GLN A 1 387 ? -7.506 46.230 93.504 1.00 49.78 387 GLN A O 1
ATOM 3150 N N . LYS A 1 388 ? -7.045 44.119 94.067 1.00 47.38 388 LYS A N 1
ATOM 3151 C CA . LYS A 1 388 ? -5.574 44.252 93.874 1.00 47.38 388 LYS A CA 1
ATOM 3152 C C . LYS A 1 388 ? -4.932 43.604 92.627 1.00 47.38 388 LYS A C 1
ATOM 3154 O O . LYS A 1 388 ? -3.709 43.611 92.532 1.00 47.38 388 LYS A O 1
ATOM 3159 N N . LEU A 1 389 ? -5.686 43.092 91.642 1.00 41.81 389 LEU A N 1
ATOM 3160 C CA . LEU A 1 389 ? -5.121 42.356 90.478 1.00 41.81 389 LEU A CA 1
ATOM 3161 C C . LEU A 1 389 ? -5.383 42.972 89.081 1.00 41.81 389 LEU A C 1
ATOM 3163 O O . LEU A 1 389 ? -5.680 42.287 88.089 1.00 41.81 389 LEU A O 1
ATOM 3167 N N . THR A 1 390 ? -5.193 44.288 88.957 1.00 43.16 390 THR A N 1
ATOM 3168 C CA . THR A 1 390 ? -5.272 44.997 87.667 1.00 43.16 390 THR A CA 1
ATOM 3169 C C . THR A 1 390 ? -4.173 46.043 87.473 1.00 43.16 390 THR A C 1
ATOM 3171 O O . THR A 1 390 ? -4.333 47.156 87.948 1.00 43.16 390 THR A O 1
ATOM 3174 N N . HIS A 1 391 ? -3.136 45.737 86.676 1.00 41.31 391 HIS A N 1
ATOM 3175 C CA . HIS A 1 391 ? -2.666 46.622 85.589 1.00 41.31 391 HIS A CA 1
ATOM 3176 C C . HIS A 1 391 ? -1.573 45.983 84.703 1.00 41.31 391 HIS A C 1
ATOM 3178 O O . HIS A 1 391 ? -0.394 46.063 85.013 1.00 41.31 391 HIS A O 1
ATOM 3184 N N . ASN A 1 392 ? -1.964 45.429 83.547 1.00 49.66 392 ASN A N 1
ATOM 3185 C CA . ASN A 1 392 ? -1.235 45.589 82.275 1.00 49.66 392 ASN A CA 1
ATOM 3186 C C . ASN A 1 392 ? -2.152 45.158 81.108 1.00 49.66 392 ASN A C 1
ATOM 3188 O O . ASN A 1 392 ? -2.398 43.969 80.910 1.00 49.66 392 ASN A O 1
ATOM 3192 N N . LYS A 1 393 ? -2.730 46.114 80.363 1.00 59.69 393 LYS A N 1
ATOM 3193 C CA . LYS A 1 393 ? -3.729 45.802 79.317 1.00 59.69 393 LYS A CA 1
ATOM 3194 C C . LYS A 1 393 ? -3.117 45.154 78.069 1.00 59.69 393 LYS A C 1
ATOM 3196 O O . LYS A 1 393 ? -3.796 44.344 77.451 1.00 59.69 393 LYS A O 1
ATOM 3201 N N . ALA A 1 394 ? -1.865 45.465 77.724 1.00 52.81 394 ALA A N 1
ATOM 3202 C CA . ALA A 1 394 ? -1.192 44.871 76.566 1.00 52.81 394 ALA A CA 1
ATOM 3203 C C . ALA A 1 394 ? -0.880 43.388 76.812 1.00 52.81 394 ALA A C 1
ATOM 3205 O O . ALA A 1 394 ? -1.290 42.538 76.022 1.00 52.81 394 ALA A O 1
ATOM 3206 N N . ALA A 1 395 ? -0.274 43.077 77.966 1.00 57.50 395 ALA A N 1
ATOM 3207 C CA . ALA A 1 395 ? -0.054 41.698 78.399 1.00 57.50 395 ALA A CA 1
ATOM 3208 C C . ALA A 1 395 ? -1.376 40.921 78.464 1.00 57.50 395 ALA A C 1
ATOM 3210 O O . ALA A 1 395 ? -1.474 39.863 77.861 1.00 57.50 395 ALA A O 1
ATOM 3211 N N . LYS A 1 396 ? -2.440 41.486 79.061 1.00 62.62 396 LYS A N 1
ATOM 3212 C CA . LYS A 1 396 ? -3.757 40.824 79.094 1.00 62.62 396 LYS A CA 1
ATOM 3213 C C . LYS A 1 396 ? -4.369 40.567 77.708 1.00 62.62 396 LYS A C 1
ATOM 3215 O O . LYS A 1 396 ? -5.247 39.718 77.626 1.00 62.62 396 LYS A O 1
ATOM 3220 N N . TYR A 1 397 ? -3.957 41.235 76.624 1.00 65.50 397 TYR A N 1
ATOM 3221 C CA . TYR A 1 397 ? -4.433 40.901 75.271 1.00 65.50 397 TYR A CA 1
ATOM 3222 C C . TYR A 1 397 ? -3.630 39.775 74.610 1.00 65.50 397 TYR A C 1
ATOM 3224 O O . TYR A 1 397 ? -4.249 38.865 74.058 1.00 65.50 397 TYR A O 1
ATOM 3232 N N . SER A 1 398 ? -2.296 39.776 74.702 1.00 61.97 398 SER A N 1
ATOM 3233 C CA . SER A 1 398 ? -1.486 38.651 74.207 1.00 61.97 398 SER A CA 1
ATOM 3234 C C . SER A 1 398 ? -1.707 37.391 75.047 1.00 61.97 398 SER A C 1
ATOM 3236 O O . SER A 1 398 ? -1.927 36.321 74.489 1.00 61.97 398 SER A O 1
ATOM 3238 N N . GLU A 1 399 ? -1.772 37.525 76.372 1.00 66.38 399 GLU A N 1
ATOM 3239 C CA . GLU A 1 399 ? -2.168 36.474 77.312 1.00 66.38 399 GLU A CA 1
ATOM 3240 C C . GLU A 1 399 ? -3.564 35.939 76.981 1.00 66.38 399 GLU A C 1
ATOM 3242 O O . GLU A 1 399 ? -3.714 34.736 76.856 1.00 66.38 399 GLU A O 1
ATOM 3247 N N . ARG A 1 400 ? -4.575 36.782 76.714 1.00 75.06 400 ARG A N 1
ATOM 3248 C CA . ARG A 1 400 ? -5.898 36.295 76.268 1.00 75.06 400 ARG A CA 1
ATOM 3249 C C . ARG A 1 400 ? -5.848 35.546 74.940 1.00 75.06 400 ARG A C 1
ATOM 3251 O O . ARG A 1 400 ? -6.570 34.561 74.803 1.00 75.06 400 ARG A O 1
ATOM 3258 N N . LEU A 1 401 ? -5.045 35.984 73.969 1.00 71.38 401 LEU A N 1
ATOM 3259 C CA . LEU A 1 401 ? -4.932 35.292 72.683 1.00 71.38 401 LEU A CA 1
ATOM 3260 C C . LEU A 1 401 ? -4.254 33.926 72.865 1.00 71.38 401 LEU A C 1
ATOM 3262 O O . LEU A 1 401 ? -4.810 32.903 72.470 1.00 71.38 401 LEU A O 1
ATOM 3266 N N . THR A 1 402 ? -3.110 33.901 73.551 1.00 72.12 402 THR A N 1
ATOM 3267 C CA . THR A 1 402 ? -2.350 32.687 73.870 1.00 72.12 402 THR A CA 1
ATOM 3268 C C . THR A 1 402 ? -3.139 31.748 74.780 1.00 72.12 402 THR A C 1
ATOM 3270 O O . THR A 1 402 ? -3.142 30.550 74.534 1.00 72.12 402 THR A O 1
ATOM 3273 N N . SER A 1 403 ? -3.884 32.252 75.767 1.00 74.38 403 SER A N 1
ATOM 3274 C CA . SER A 1 403 ? -4.795 31.457 76.598 1.00 74.38 403 SER A CA 1
ATOM 3275 C C . SER A 1 403 ? -5.985 30.935 75.805 1.00 74.38 403 SER A C 1
ATOM 3277 O O . SER A 1 403 ? -6.368 29.795 76.025 1.00 74.38 403 SER A O 1
ATOM 3279 N N . LYS A 1 404 ? -6.559 31.690 74.857 1.00 82.50 404 LYS A N 1
ATOM 3280 C CA . LYS A 1 404 ? -7.636 31.174 73.995 1.00 82.50 404 LYS A CA 1
ATOM 3281 C C . LYS A 1 404 ? -7.118 30.071 73.066 1.00 82.50 404 LYS A C 1
ATOM 3283 O O . LYS A 1 404 ? -7.780 29.051 72.921 1.00 82.50 404 LYS A O 1
ATOM 3288 N N . ILE A 1 405 ? -5.914 30.227 72.513 1.00 76.69 405 ILE A N 1
ATOM 3289 C CA . ILE A 1 405 ? -5.230 29.194 71.719 1.00 76.69 405 ILE A CA 1
ATOM 3290 C C . ILE A 1 405 ? -4.857 27.982 72.590 1.00 76.69 405 ILE A C 1
ATOM 3292 O O . ILE A 1 405 ? -5.056 26.848 72.168 1.00 76.69 405 ILE A O 1
ATOM 3296 N N . ALA A 1 406 ? -4.375 28.186 73.818 1.00 75.88 406 ALA A N 1
ATOM 3297 C CA . ALA A 1 406 ? -4.024 27.112 74.748 1.00 75.88 406 ALA A CA 1
ATOM 3298 C C . ALA A 1 406 ? -5.257 26.373 75.291 1.00 75.88 406 ALA A C 1
ATOM 3300 O O . ALA A 1 406 ? -5.201 25.157 75.455 1.00 75.88 406 ALA A O 1
ATOM 3301 N N . LEU A 1 407 ? -6.373 27.073 75.519 1.00 81.81 407 LEU A N 1
ATOM 3302 C CA . LEU A 1 407 ? -7.663 26.476 75.865 1.00 81.81 407 LEU A CA 1
ATOM 3303 C C . LEU A 1 407 ? -8.202 25.657 74.694 1.00 81.81 407 LEU A C 1
ATOM 3305 O O . LEU A 1 407 ? -8.484 24.487 74.898 1.00 81.81 407 LEU A O 1
ATOM 3309 N N . LEU A 1 408 ? -8.234 26.202 73.471 1.00 82.75 408 LEU A N 1
ATOM 3310 C CA . LEU A 1 408 ? -8.625 25.445 72.273 1.00 82.75 408 LEU A CA 1
ATOM 3311 C C . LEU A 1 408 ? -7.701 24.240 72.028 1.00 82.75 408 LEU A C 1
ATOM 3313 O O . LEU A 1 408 ? -8.179 23.162 71.690 1.00 82.75 408 LEU A O 1
ATOM 3317 N N . LYS A 1 409 ? -6.387 24.371 72.256 1.00 77.25 409 LYS A N 1
ATOM 3318 C CA . LYS A 1 409 ? -5.445 23.242 72.184 1.00 77.25 409 LYS A CA 1
ATOM 3319 C C . LYS A 1 409 ? -5.738 22.197 73.263 1.00 77.25 409 LYS A C 1
ATOM 3321 O O . LYS A 1 409 ? -5.760 21.014 72.950 1.00 77.25 409 LYS A O 1
ATOM 3326 N N . LYS A 1 410 ? -5.980 22.608 74.513 1.00 83.19 410 LYS A N 1
ATOM 3327 C CA . LYS A 1 410 ? -6.319 21.699 75.622 1.00 83.19 410 LYS A CA 1
ATOM 3328 C C . LYS A 1 410 ? -7.668 21.013 75.394 1.00 83.19 410 LYS A C 1
ATOM 3330 O O . LYS A 1 410 ? -7.787 19.828 75.666 1.00 83.19 410 LYS A O 1
ATOM 3335 N N . GLU A 1 411 ? -8.649 21.731 74.862 1.00 85.56 411 GLU A N 1
ATOM 3336 C CA . GLU A 1 411 ? -9.960 21.212 74.475 1.00 85.56 411 GLU A CA 1
ATOM 3337 C C . GLU A 1 411 ? -9.826 20.181 73.348 1.00 85.56 411 GLU A C 1
ATOM 3339 O O . GLU A 1 411 ? -10.348 19.079 73.472 1.00 85.56 411 GLU A O 1
ATOM 3344 N N . LYS A 1 412 ? -9.050 20.476 72.296 1.00 85.88 412 LYS A N 1
ATOM 3345 C CA . LYS A 1 412 ? -8.791 19.526 71.202 1.00 85.88 412 LYS A CA 1
ATOM 3346 C C . LYS A 1 412 ? -7.983 18.308 71.653 1.00 85.88 412 LYS A C 1
ATOM 3348 O O . LYS A 1 412 ? -8.302 17.206 71.231 1.00 85.88 412 LYS A O 1
ATOM 3353 N N . VAL A 1 413 ? -7.013 18.466 72.555 1.00 81.25 413 VAL A N 1
ATOM 3354 C CA . VAL A 1 413 ? -6.312 17.333 73.192 1.00 81.25 413 VAL A CA 1
ATOM 3355 C C . VAL A 1 413 ? -7.260 16.524 74.085 1.00 81.25 413 VAL A C 1
ATOM 3357 O O . VAL A 1 413 ? -7.199 15.303 74.074 1.00 81.25 413 VAL A O 1
ATOM 3360 N N . SER A 1 414 ? -8.187 17.168 74.800 1.00 83.62 414 SER A N 1
ATOM 3361 C CA . SER A 1 414 ? -9.213 16.472 75.589 1.00 83.62 414 SER A CA 1
ATOM 3362 C C . SER A 1 414 ? -10.220 15.728 74.708 1.00 83.62 414 SER A C 1
ATOM 3364 O O . SER A 1 414 ? -10.667 14.655 75.092 1.00 83.62 414 SER A O 1
ATOM 3366 N N . GLN A 1 415 ? -10.562 16.271 73.536 1.00 87.81 415 GLN A N 1
ATOM 3367 C CA . GLN A 1 415 ? -11.412 15.615 72.538 1.00 87.81 415 GLN A CA 1
ATOM 3368 C C . GLN A 1 415 ? -10.684 14.436 71.877 1.00 87.81 415 GLN A C 1
ATOM 3370 O O . GLN A 1 415 ? -11.293 13.390 71.696 1.00 87.81 415 GLN A O 1
ATOM 3375 N N . LEU A 1 416 ? -9.382 14.558 71.588 1.00 82.88 416 LEU A N 1
ATOM 3376 C CA . LEU A 1 416 ? -8.558 13.431 71.134 1.00 82.88 416 LEU A CA 1
ATOM 3377 C C . LEU A 1 416 ? -8.486 12.329 72.197 1.00 82.88 416 LEU A C 1
ATOM 3379 O O . LEU A 1 416 ? -8.788 11.188 71.881 1.00 82.88 416 LEU A O 1
ATOM 3383 N N . TRP A 1 417 ? -8.217 12.666 73.460 1.00 84.12 417 TRP A N 1
ATOM 3384 C CA . TRP A 1 417 ? -8.174 11.680 74.547 1.00 84.12 417 TRP A CA 1
ATOM 3385 C C . TRP A 1 417 ? -9.537 11.011 74.805 1.00 84.12 417 TRP A C 1
ATOM 3387 O O . TRP A 1 417 ? -9.611 9.822 75.105 1.00 84.12 417 TRP A O 1
ATOM 3397 N N . GLN A 1 418 ? -10.641 11.748 74.635 1.00 87.31 418 GLN A N 1
ATOM 3398 C CA . GLN A 1 418 ? -11.992 11.173 74.640 1.00 87.31 418 GLN A CA 1
ATOM 3399 C C . GLN A 1 418 ? -12.224 10.229 73.453 1.00 87.31 418 GLN A C 1
ATOM 3401 O O . GLN A 1 418 ? -12.825 9.178 73.641 1.00 87.31 418 GLN A O 1
ATOM 3406 N N . LEU A 1 419 ? -11.738 10.560 72.252 1.00 85.56 419 LEU A N 1
ATOM 3407 C CA . LEU A 1 419 ? -11.822 9.677 71.084 1.00 85.56 419 LEU A CA 1
ATOM 3408 C C . LEU A 1 419 ? -10.953 8.421 71.252 1.00 85.56 419 LEU A C 1
ATOM 3410 O O . LEU A 1 419 ? -11.434 7.332 70.969 1.00 85.56 419 LEU A O 1
ATOM 3414 N N . GLU A 1 420 ? -9.730 8.546 71.768 1.00 83.88 420 GLU A N 1
ATOM 3415 C CA . GLU A 1 420 ? -8.838 7.424 72.099 1.00 83.88 420 GLU A CA 1
ATOM 3416 C C . GLU A 1 420 ? -9.481 6.484 73.132 1.00 83.88 420 GLU A C 1
ATOM 3418 O O . GLU A 1 420 ? -9.502 5.269 72.941 1.00 83.88 420 GLU A O 1
ATOM 3423 N N . ASN A 1 421 ? -10.087 7.038 74.189 1.00 91.00 421 ASN A N 1
ATOM 3424 C CA . ASN A 1 421 ? -10.814 6.256 75.189 1.00 91.00 421 ASN A CA 1
ATOM 3425 C C . ASN A 1 421 ? -12.079 5.598 74.601 1.00 91.00 421 ASN A C 1
ATOM 3427 O O . ASN A 1 421 ? -12.337 4.426 74.854 1.00 91.00 421 ASN A O 1
ATOM 3431 N N . ASN A 1 422 ? -12.836 6.304 73.754 1.00 89.50 422 ASN A N 1
ATOM 3432 C CA . ASN A 1 422 ? -13.993 5.731 73.057 1.00 89.50 422 ASN A CA 1
ATOM 3433 C C . ASN A 1 422 ? -13.583 4.595 72.101 1.00 89.50 422 ASN A C 1
ATOM 3435 O O . ASN A 1 422 ? -14.286 3.593 72.021 1.00 89.50 422 ASN A O 1
ATOM 3439 N N . ILE A 1 423 ? -12.441 4.714 71.412 1.00 87.12 423 ILE A N 1
ATOM 3440 C CA . ILE A 1 423 ? -11.875 3.640 70.582 1.00 87.12 423 ILE A CA 1
ATOM 3441 C C . ILE A 1 423 ? -11.523 2.433 71.458 1.00 87.12 423 ILE A C 1
ATOM 3443 O O . ILE A 1 423 ? -11.962 1.330 71.151 1.00 87.12 423 ILE A O 1
ATOM 3447 N N . ALA A 1 424 ? -10.837 2.633 72.588 1.00 85.94 424 ALA A N 1
ATOM 3448 C CA . ALA A 1 424 ? -10.513 1.550 73.521 1.00 85.94 424 ALA A CA 1
ATOM 3449 C C . ALA A 1 424 ? -11.768 0.864 74.107 1.00 85.94 424 ALA A C 1
ATOM 3451 O O . ALA A 1 424 ? -11.782 -0.355 74.288 1.00 85.94 424 ALA A O 1
ATOM 3452 N N . VAL A 1 425 ? -12.849 1.615 74.357 1.00 91.12 425 VAL A N 1
ATOM 3453 C CA . VAL A 1 425 ? -14.155 1.057 74.754 1.00 91.12 425 VAL A CA 1
ATOM 3454 C C . VAL A 1 425 ? -14.769 0.227 73.623 1.00 91.12 425 VAL A C 1
ATOM 3456 O O . VAL A 1 425 ? -15.185 -0.901 73.873 1.00 91.12 425 VAL A O 1
ATOM 3459 N N . VAL A 1 426 ? -14.760 0.717 72.380 1.00 88.38 426 VAL A N 1
ATOM 3460 C CA . VAL A 1 426 ? -15.266 -0.024 71.208 1.00 88.38 426 VAL A CA 1
ATOM 3461 C C . VAL A 1 426 ? -14.423 -1.273 70.910 1.00 88.38 426 VAL A C 1
ATOM 3463 O O . VAL A 1 426 ? -14.971 -2.300 70.519 1.00 88.38 426 VAL A O 1
ATOM 3466 N N . GLU A 1 427 ? -13.110 -1.253 71.144 1.00 86.88 427 GLU A N 1
ATOM 3467 C CA . GLU A 1 427 ? -12.250 -2.442 71.041 1.00 86.88 427 GLU A CA 1
ATOM 3468 C C . GLU A 1 427 ? -12.523 -3.461 72.162 1.00 86.88 427 GLU A C 1
ATOM 3470 O O . GLU A 1 427 ? -12.527 -4.675 71.919 1.00 86.88 427 GLU A O 1
ATOM 3475 N N . LEU A 1 428 ? -12.833 -2.991 73.374 1.00 92.25 428 LEU A N 1
ATOM 3476 C CA . LEU A 1 428 ? -13.282 -3.836 74.481 1.00 92.25 428 LEU A CA 1
ATOM 3477 C C . LEU A 1 428 ? -14.680 -4.433 74.226 1.00 92.25 428 LEU A C 1
ATOM 3479 O O . LEU A 1 428 ? -14.939 -5.581 74.577 1.00 92.25 428 LEU A O 1
ATOM 3483 N N . GLU A 1 429 ? -15.590 -3.691 73.600 1.00 89.75 429 GLU A N 1
ATOM 3484 C CA . GLU A 1 429 ? -16.902 -4.198 73.180 1.00 89.75 429 GLU A CA 1
ATOM 3485 C C . GLU A 1 429 ? -16.776 -5.189 72.021 1.00 89.75 429 GLU A C 1
ATOM 3487 O O . GLU A 1 429 ? -17.346 -6.277 72.084 1.00 89.75 429 GLU A O 1
ATOM 3492 N N . ARG A 1 430 ? -15.944 -4.892 71.017 1.00 89.25 430 ARG A N 1
ATOM 3493 C CA . ARG A 1 430 ? -15.622 -5.808 69.915 1.00 89.25 430 ARG A CA 1
ATOM 3494 C C . ARG A 1 430 ? -15.046 -7.130 70.424 1.00 89.25 430 ARG A C 1
ATOM 3496 O O . ARG A 1 430 ? -15.460 -8.184 69.954 1.00 89.25 430 ARG A O 1
ATOM 3503 N N . SER A 1 431 ? -14.111 -7.095 71.374 1.00 88.75 431 SER A N 1
ATOM 3504 C CA . SER A 1 431 ? -13.524 -8.316 71.946 1.00 88.75 431 SER A CA 1
ATOM 3505 C C . SER A 1 431 ? -14.522 -9.110 72.799 1.00 88.75 431 SER A C 1
ATOM 3507 O O . SER A 1 431 ? -14.567 -10.331 72.667 1.00 88.75 431 SER A O 1
ATOM 3509 N N . LYS A 1 432 ? -15.403 -8.450 73.567 1.00 91.75 432 LYS A N 1
ATOM 3510 C CA . LYS A 1 432 ? -16.544 -9.114 74.233 1.00 91.75 432 LYS A CA 1
ATOM 3511 C C . LYS A 1 432 ? -17.505 -9.768 73.235 1.00 91.75 432 LYS A C 1
ATOM 3513 O O . LYS A 1 432 ? -17.946 -10.886 73.472 1.00 91.75 432 LYS A O 1
ATOM 3518 N N . VAL A 1 433 ? -17.823 -9.101 72.121 1.00 89.06 433 VAL A N 1
ATOM 3519 C CA . VAL A 1 433 ? -18.685 -9.659 71.063 1.00 89.06 433 VAL A CA 1
ATOM 3520 C C . VAL A 1 433 ? -18.021 -10.862 70.391 1.00 89.06 433 VAL A C 1
ATOM 3522 O O . VAL A 1 433 ? -18.695 -11.862 70.174 1.00 89.06 433 VAL A O 1
ATOM 3525 N N . ILE A 1 434 ? -16.710 -10.822 70.131 1.00 89.75 434 ILE A N 1
ATOM 3526 C CA . ILE A 1 434 ? -15.961 -11.980 69.609 1.00 89.75 434 ILE A CA 1
ATOM 3527 C C . ILE A 1 434 ? -16.035 -13.160 70.592 1.00 89.75 434 ILE A C 1
ATOM 3529 O O . ILE A 1 434 ? -16.456 -14.240 70.193 1.00 89.75 434 ILE A O 1
ATOM 3533 N N . GLN A 1 435 ? -15.764 -12.944 71.883 1.00 90.06 435 GLN A N 1
ATOM 3534 C CA . GLN A 1 435 ? -15.893 -13.985 72.917 1.00 90.06 435 GLN A CA 1
ATOM 3535 C C . GLN A 1 435 ? -17.334 -14.513 73.060 1.00 90.06 435 GLN A C 1
ATOM 3537 O O . GLN A 1 435 ? -17.553 -15.693 73.352 1.00 90.06 435 GLN A O 1
ATOM 3542 N N . HIS A 1 436 ? -18.341 -13.664 72.836 1.00 90.62 436 HIS A N 1
ATOM 3543 C CA . HIS A 1 436 ? -19.738 -14.091 72.825 1.00 90.62 436 HIS A CA 1
ATOM 3544 C C . HIS A 1 436 ? -20.071 -14.936 71.584 1.00 90.62 436 HIS A C 1
ATOM 3546 O O . HIS A 1 436 ? -20.783 -15.929 71.708 1.00 90.62 436 HIS A O 1
ATOM 3552 N N . LEU A 1 437 ? -19.534 -14.599 70.408 1.00 86.62 437 LEU A N 1
ATOM 3553 C CA . LEU A 1 437 ? -19.686 -15.397 69.187 1.00 86.62 437 LEU A CA 1
ATOM 3554 C C . LEU A 1 437 ? -18.963 -16.749 69.297 1.00 86.62 437 LEU A C 1
ATOM 3556 O O . LEU A 1 437 ? -19.532 -17.768 68.925 1.00 86.62 437 LEU A O 1
ATOM 3560 N N . GLU A 1 438 ? -17.757 -16.778 69.868 1.00 91.50 438 GLU A N 1
ATOM 3561 C CA . GLU A 1 438 ? -17.000 -18.010 70.139 1.00 91.50 438 GLU A CA 1
ATOM 3562 C C . GLU A 1 438 ? -17.752 -18.936 71.110 1.00 91.50 438 GLU A C 1
ATOM 3564 O O . GLU A 1 438 ? -17.891 -20.131 70.854 1.00 91.50 438 GLU A O 1
ATOM 3569 N N . SER A 1 439 ? -18.314 -18.393 72.197 1.00 89.94 439 SER A N 1
ATOM 3570 C CA . SER A 1 439 ? -19.127 -19.185 73.134 1.00 89.94 439 SER A CA 1
ATOM 3571 C C . SER A 1 439 ? -20.478 -19.616 72.551 1.00 89.94 439 SER A C 1
ATOM 3573 O O . SER A 1 439 ? -20.920 -20.730 72.830 1.00 89.94 439 SER A O 1
ATOM 3575 N N . LEU A 1 440 ? -21.111 -18.804 71.696 1.00 87.75 440 LEU A N 1
ATOM 3576 C CA . LEU A 1 440 ? -22.312 -19.207 70.954 1.00 87.75 440 LEU A CA 1
ATOM 3577 C C . LEU A 1 440 ? -22.022 -20.321 69.943 1.00 87.75 440 LEU A C 1
ATOM 3579 O O . LEU A 1 440 ? -22.842 -21.225 69.824 1.00 87.75 440 LEU A O 1
ATOM 3583 N N . ALA A 1 441 ? -20.865 -20.312 69.275 1.00 88.62 441 ALA A N 1
ATOM 3584 C CA . ALA A 1 441 ? -20.461 -21.391 68.373 1.00 88.62 441 ALA A CA 1
ATOM 3585 C C . ALA A 1 441 ? -20.306 -22.728 69.121 1.00 88.62 441 ALA A C 1
ATOM 3587 O O . ALA A 1 441 ? -20.869 -23.732 68.696 1.00 88.62 441 ALA A O 1
ATOM 3588 N N . VAL A 1 442 ? -19.650 -22.730 70.289 1.00 92.06 442 VAL A N 1
ATOM 3589 C CA . VAL A 1 442 ? -19.530 -23.930 71.144 1.00 92.06 442 VAL A CA 1
ATOM 3590 C C . VAL A 1 442 ? -20.897 -24.412 71.654 1.00 92.06 442 VAL A C 1
ATOM 3592 O O . VAL A 1 442 ? -21.149 -25.616 71.725 1.00 92.06 442 VAL A O 1
ATOM 3595 N N . ILE A 1 443 ? -21.813 -23.493 71.985 1.00 90.06 443 ILE A N 1
ATOM 3596 C CA . ILE A 1 443 ? -23.196 -23.841 72.351 1.00 90.06 443 ILE A CA 1
ATOM 3597 C C . ILE A 1 443 ? -23.949 -24.428 71.147 1.00 90.06 443 ILE A C 1
ATOM 3599 O O . ILE A 1 443 ? -24.692 -25.392 71.317 1.00 90.06 443 ILE A O 1
ATOM 3603 N N . GLN A 1 444 ? -23.746 -23.894 69.941 1.00 85.00 444 GLN A N 1
ATOM 3604 C CA . GLN A 1 444 ? -24.366 -24.408 68.722 1.00 85.00 444 GLN A CA 1
ATOM 3605 C C . GLN A 1 444 ? -23.869 -25.821 68.390 1.00 85.00 444 GLN A C 1
ATOM 3607 O O . GLN A 1 444 ? -24.699 -26.699 68.182 1.00 85.00 444 GLN A O 1
ATOM 3612 N N . GLU A 1 445 ? -22.559 -26.085 68.440 1.00 90.31 445 GLU A N 1
ATOM 3613 C CA . GLU A 1 445 ? -22.010 -27.439 68.253 1.00 90.31 445 GLU A CA 1
ATOM 3614 C C . GLU A 1 445 ? -22.592 -28.439 69.270 1.00 90.31 445 GLU A C 1
ATOM 3616 O O . GLU A 1 445 ? -22.972 -29.555 68.908 1.00 90.31 445 GLU A O 1
ATOM 3621 N N . ALA A 1 446 ? -22.741 -28.031 70.536 1.00 90.31 446 ALA A N 1
ATOM 3622 C CA . ALA A 1 446 ? -23.363 -28.856 71.573 1.00 90.31 446 ALA A CA 1
ATOM 3623 C C . ALA A 1 446 ? -24.865 -29.111 71.324 1.00 90.31 446 ALA A C 1
ATOM 3625 O O . ALA A 1 446 ? -25.355 -30.215 71.588 1.00 90.31 446 ALA A O 1
ATOM 3626 N N . LEU A 1 447 ? -25.594 -28.119 70.797 1.00 87.19 447 LEU A N 1
ATOM 3627 C CA . LEU A 1 447 ? -27.001 -28.249 70.408 1.00 87.19 447 LEU A CA 1
ATOM 3628 C C . LEU A 1 447 ? -27.173 -29.124 69.163 1.00 87.19 447 LEU A C 1
ATOM 3630 O O . LEU A 1 447 ? -28.058 -29.974 69.163 1.00 87.19 447 LEU A O 1
ATOM 3634 N N . ASP A 1 448 ? -26.316 -28.998 68.150 1.00 88.12 448 ASP A N 1
ATOM 3635 C CA . ASP A 1 448 ? -26.315 -29.861 66.962 1.00 88.12 448 ASP A CA 1
ATOM 3636 C C . ASP A 1 448 ? -25.968 -31.317 67.335 1.00 88.12 448 ASP A C 1
ATOM 3638 O O . ASP A 1 448 ? -26.585 -32.269 66.838 1.00 88.12 448 ASP A O 1
ATOM 3642 N N . GLU A 1 449 ? -25.065 -31.520 68.303 1.00 91.56 449 GLU A N 1
ATOM 3643 C CA . GLU A 1 449 ? -24.838 -32.826 68.924 1.00 91.56 449 GLU A CA 1
ATOM 3644 C C . GLU A 1 449 ? -26.078 -33.359 69.662 1.00 91.56 449 GLU A C 1
ATOM 3646 O O . GLU A 1 449 ? -26.393 -34.549 69.540 1.00 91.56 449 GLU A O 1
ATOM 3651 N N . GLU A 1 450 ? -26.796 -32.531 70.432 1.00 91.06 450 GLU A N 1
ATOM 3652 C CA . GLU A 1 450 ? -28.040 -32.966 71.076 1.00 91.06 450 GLU A CA 1
ATOM 3653 C C . GLU A 1 450 ? -29.133 -33.256 70.042 1.00 91.06 450 GLU A C 1
ATOM 3655 O O . GLU A 1 450 ? -29.744 -34.318 70.122 1.00 91.06 450 GLU A O 1
ATOM 3660 N N . ILE A 1 451 ? -29.322 -32.425 69.017 1.00 85.06 451 ILE A N 1
ATOM 3661 C CA . ILE A 1 451 ? -30.258 -32.655 67.906 1.00 85.06 451 ILE A CA 1
ATOM 3662 C C . ILE A 1 451 ? -29.921 -33.969 67.183 1.00 85.06 451 ILE A C 1
ATOM 3664 O O . ILE A 1 451 ? -30.815 -34.775 66.931 1.00 85.06 451 ILE A O 1
ATOM 3668 N N . SER A 1 452 ? -28.640 -34.269 66.942 1.00 87.00 452 SER A N 1
ATOM 3669 C CA . SER A 1 452 ? -28.189 -35.563 66.401 1.00 87.00 452 SER A CA 1
ATOM 3670 C C . SER A 1 452 ? -28.566 -36.744 67.310 1.00 87.00 452 SER A C 1
ATOM 3672 O O . SER A 1 452 ? -29.026 -37.787 66.831 1.00 87.00 452 SER A O 1
ATOM 3674 N N . LYS A 1 453 ? -28.436 -36.591 68.636 1.00 91.00 453 LYS A N 1
ATOM 3675 C CA . LYS A 1 453 ? -28.848 -37.602 69.630 1.00 91.00 453 LYS A CA 1
ATOM 3676 C C . LYS A 1 453 ? -30.377 -37.744 69.690 1.00 91.00 453 LYS A C 1
ATOM 3678 O O . LYS A 1 453 ? -30.872 -38.871 69.662 1.00 91.00 453 LYS A O 1
ATOM 3683 N N . LYS A 1 454 ? -31.138 -36.640 69.685 1.00 87.81 454 LYS A N 1
ATOM 3684 C CA . LYS A 1 454 ? -32.610 -36.646 69.618 1.00 87.81 454 LYS A CA 1
ATOM 3685 C C . LYS A 1 454 ? -33.088 -37.292 68.325 1.00 87.81 454 LYS A C 1
ATOM 3687 O O . LYS A 1 454 ? -33.940 -38.155 68.405 1.00 87.81 454 LYS A O 1
ATOM 3692 N N . ASN A 1 455 ? -32.508 -36.992 67.165 1.00 86.56 455 ASN A N 1
ATOM 3693 C CA . ASN A 1 455 ? -32.913 -37.581 65.883 1.00 86.56 455 ASN A CA 1
ATOM 3694 C C . ASN A 1 455 ? -32.687 -39.105 65.823 1.00 86.56 455 ASN A C 1
ATOM 3696 O O . ASN A 1 455 ? -33.494 -39.823 65.230 1.00 86.56 455 ASN A O 1
ATOM 3700 N N . LYS A 1 456 ? -31.664 -39.636 66.507 1.00 89.06 456 LYS A N 1
ATOM 3701 C CA . LYS A 1 456 ? -31.479 -41.092 66.704 1.00 89.06 456 LYS A CA 1
ATOM 3702 C C . LYS A 1 456 ? -32.557 -41.699 67.621 1.00 89.06 456 LYS A C 1
ATOM 3704 O O . LYS A 1 456 ? -33.007 -42.825 67.404 1.00 89.06 456 LYS A O 1
ATOM 3709 N N . ILE A 1 457 ? -33.032 -40.941 68.609 1.00 89.94 457 ILE A N 1
ATOM 3710 C CA . ILE A 1 457 ? -34.167 -41.326 69.463 1.00 89.94 457 ILE A CA 1
ATOM 3711 C C . ILE A 1 457 ? -35.494 -41.210 68.689 1.00 89.94 457 ILE A C 1
ATOM 3713 O O . ILE A 1 457 ? -36.296 -42.133 68.718 1.00 89.94 457 ILE A O 1
ATOM 3717 N N . THR A 1 458 ? -35.715 -40.149 67.914 1.00 86.50 458 THR A N 1
ATOM 3718 C CA . THR A 1 458 ? -36.909 -39.950 67.081 1.00 86.50 458 THR A CA 1
ATOM 3719 C C . THR A 1 458 ? -37.023 -41.013 65.996 1.00 86.50 458 THR A C 1
ATOM 3721 O O . THR A 1 458 ? -38.114 -41.514 65.765 1.00 86.50 458 THR A O 1
ATOM 3724 N N . THR A 1 459 ? -35.924 -41.431 65.360 1.00 88.19 459 THR A N 1
ATOM 3725 C CA . THR A 1 459 ? -35.958 -42.512 64.354 1.00 88.19 459 THR A CA 1
ATOM 3726 C C . THR A 1 459 ? -36.232 -43.886 64.973 1.00 88.19 459 THR A C 1
ATOM 3728 O O . THR A 1 459 ? -37.019 -44.648 64.412 1.00 88.19 459 THR A O 1
ATOM 3731 N N . THR A 1 460 ? -35.689 -44.195 66.156 1.00 90.50 460 THR A N 1
ATOM 3732 C CA . THR A 1 460 ? -36.043 -45.431 66.885 1.00 90.50 460 THR A CA 1
ATOM 3733 C C . THR A 1 460 ? -37.475 -45.396 67.432 1.00 90.50 460 THR A C 1
ATOM 3735 O O . THR A 1 460 ? -38.194 -46.387 67.322 1.00 90.50 460 THR A O 1
ATOM 3738 N N . ILE A 1 461 ? -37.951 -44.247 67.920 1.00 86.50 461 ILE A N 1
ATOM 3739 C CA . ILE A 1 461 ? -39.361 -44.036 68.276 1.00 86.50 461 ILE A CA 1
ATOM 3740 C C . ILE A 1 461 ? -40.260 -44.153 67.041 1.00 86.50 461 ILE A C 1
ATOM 3742 O O . ILE A 1 461 ? -41.302 -44.782 67.141 1.00 86.50 461 ILE A O 1
ATOM 3746 N N . GLN A 1 462 ? -39.869 -43.648 65.870 1.00 84.06 462 GLN A N 1
ATOM 3747 C CA . GLN A 1 462 ? -40.661 -43.754 64.639 1.00 84.06 462 GLN A CA 1
ATOM 3748 C C . GLN A 1 462 ? -40.724 -45.199 64.114 1.00 84.06 462 GLN A C 1
ATOM 3750 O O . GLN A 1 462 ? -41.775 -45.636 63.641 1.00 84.06 462 GLN A O 1
ATOM 3755 N N . ALA A 1 463 ? -39.647 -45.982 64.253 1.00 81.00 463 ALA A N 1
ATOM 3756 C CA . ALA A 1 463 ? -39.663 -47.429 64.010 1.00 81.00 463 ALA A CA 1
ATOM 3757 C C . ALA A 1 463 ? -40.606 -48.163 64.989 1.00 81.00 463 ALA A C 1
ATOM 3759 O O . ALA A 1 463 ? -41.399 -49.021 64.594 1.00 81.00 463 ALA A O 1
ATOM 3760 N N . ASN A 1 464 ? -40.599 -47.769 66.265 1.00 88.94 464 ASN A N 1
ATOM 3761 C CA . ASN A 1 464 ? -41.528 -48.301 67.261 1.00 88.94 464 ASN A CA 1
ATOM 3762 C C . ASN A 1 464 ? -42.982 -47.869 66.991 1.00 88.94 464 ASN A C 1
ATOM 3764 O O . ASN A 1 464 ? -43.876 -48.701 67.064 1.00 88.94 464 ASN A O 1
ATOM 3768 N N . ILE A 1 465 ? -43.240 -46.616 66.605 1.00 83.31 465 ILE A N 1
ATOM 3769 C CA . ILE A 1 465 ? -44.574 -46.109 66.249 1.00 83.31 465 ILE A CA 1
ATOM 3770 C C . ILE A 1 465 ? -45.098 -46.821 65.007 1.00 83.31 465 ILE A C 1
ATOM 3772 O O . ILE A 1 465 ? -46.245 -47.244 65.008 1.00 83.31 465 ILE A O 1
ATOM 3776 N N . SER A 1 466 ? -44.286 -47.011 63.966 1.00 84.12 466 SER A N 1
ATOM 3777 C CA . SER A 1 466 ? -44.713 -47.746 62.767 1.00 84.12 466 SER A CA 1
ATOM 3778 C C . SER A 1 466 ? -45.006 -49.223 63.064 1.00 84.12 466 SER A C 1
ATOM 3780 O O . SER A 1 466 ? -46.029 -49.731 62.597 1.00 84.12 466 SER A O 1
ATOM 3782 N N . SER A 1 467 ? -44.228 -49.893 63.926 1.00 86.31 467 SER A N 1
ATOM 3783 C CA . SER A 1 467 ? -44.600 -51.238 64.401 1.00 86.31 467 SER A CA 1
ATOM 3784 C C . SER A 1 467 ? -45.891 -51.221 65.239 1.00 86.31 467 SER A C 1
ATOM 3786 O O . SER A 1 467 ? -46.801 -52.012 64.972 1.00 86.31 467 SER A O 1
ATOM 3788 N N . PHE A 1 468 ? -46.062 -50.257 66.152 1.00 84.75 468 PHE A N 1
ATOM 3789 C CA . PHE A 1 468 ? -47.315 -50.066 66.887 1.00 84.75 468 PHE A CA 1
ATOM 3790 C C . PHE A 1 468 ? -48.500 -49.727 65.977 1.00 84.75 468 PHE A C 1
ATOM 3792 O O . PHE A 1 468 ? -49.593 -50.192 66.262 1.00 84.75 468 PHE A O 1
ATOM 3799 N N . VAL A 1 469 ? -48.323 -49.006 64.867 1.00 86.62 469 VAL A N 1
ATOM 3800 C CA . VAL A 1 469 ? -49.382 -48.731 63.881 1.00 86.62 469 VAL A CA 1
ATOM 3801 C C . VAL A 1 469 ? -49.823 -50.023 63.194 1.00 86.62 469 VAL A C 1
ATOM 3803 O O . VAL A 1 469 ? -51.026 -50.252 63.070 1.00 86.62 469 VAL A O 1
ATOM 3806 N N . THR A 1 470 ? -48.900 -50.926 62.837 1.00 79.56 470 THR A N 1
ATOM 3807 C CA . THR A 1 470 ? -49.294 -52.253 62.317 1.00 79.56 470 THR A CA 1
ATOM 3808 C C . THR A 1 470 ? -50.053 -53.087 63.355 1.00 79.56 470 THR A C 1
ATOM 3810 O O . THR A 1 470 ? -51.047 -53.732 63.015 1.00 79.56 470 THR A O 1
ATOM 3813 N N . LEU A 1 471 ? -49.666 -53.017 64.634 1.00 87.62 471 LEU A N 1
ATOM 3814 C CA . LEU A 1 471 ? -50.384 -53.679 65.727 1.00 87.62 471 LEU A CA 1
ATOM 3815 C C . LEU A 1 471 ? -51.751 -53.026 65.997 1.00 87.62 471 LEU A C 1
ATOM 3817 O O . LEU A 1 471 ? -52.737 -53.725 66.220 1.00 87.62 471 LEU A O 1
ATOM 3821 N N . ILE A 1 472 ? -51.840 -51.697 65.941 1.00 80.06 472 ILE A N 1
ATOM 3822 C CA . ILE A 1 472 ? -53.077 -50.929 66.113 1.00 80.06 472 ILE A CA 1
ATOM 3823 C C . ILE A 1 472 ? -54.051 -51.249 64.981 1.00 80.06 472 ILE A C 1
ATOM 3825 O O . ILE A 1 472 ? -55.212 -51.488 65.280 1.00 80.06 472 ILE A O 1
ATOM 3829 N N . ALA A 1 473 ? -53.603 -51.393 63.731 1.00 79.69 473 ALA A N 1
ATOM 3830 C CA . ALA A 1 473 ? -54.457 -51.847 62.631 1.00 79.69 473 ALA A CA 1
ATOM 3831 C C . ALA A 1 473 ? -55.041 -53.256 62.888 1.00 79.69 473 ALA A C 1
ATOM 3833 O O . ALA A 1 473 ? -56.238 -53.482 62.694 1.00 79.69 473 ALA A O 1
ATOM 3834 N N . GLN A 1 474 ? -54.236 -54.191 63.415 1.00 78.44 474 GLN A N 1
ATOM 3835 C CA . GLN A 1 474 ? -54.702 -55.526 63.836 1.00 78.44 474 GLN A CA 1
ATOM 3836 C C . GLN A 1 474 ? -55.677 -55.472 65.031 1.00 78.44 474 GLN A C 1
ATOM 3838 O O . GLN A 1 474 ? -56.583 -56.303 65.151 1.00 78.44 474 GLN A O 1
ATOM 3843 N N . LYS A 1 475 ? -55.526 -54.495 65.933 1.00 82.38 475 LYS A N 1
ATOM 3844 C CA . LYS A 1 475 ? -56.467 -54.271 67.042 1.00 82.38 475 LYS A CA 1
ATOM 3845 C C . LYS A 1 475 ? -57.722 -53.515 66.605 1.00 82.38 475 LYS A C 1
ATOM 3847 O O . LYS A 1 475 ? -58.786 -53.820 67.123 1.00 82.38 475 LYS A O 1
ATOM 3852 N N . GLN A 1 476 ? -57.654 -52.620 65.626 1.00 79.31 476 GLN A N 1
ATOM 3853 C CA . GLN A 1 476 ? -58.801 -51.882 65.092 1.00 79.31 476 GLN A CA 1
ATOM 3854 C C . GLN A 1 476 ? -59.722 -52.781 64.263 1.00 79.31 476 GLN A C 1
ATOM 3856 O O . GLN A 1 476 ? -60.937 -52.692 64.415 1.00 79.31 476 GLN A O 1
ATOM 3861 N N . SER A 1 477 ? -59.184 -53.733 63.490 1.00 73.50 477 SER A N 1
ATOM 3862 C CA . SER A 1 477 ? -60.012 -54.784 62.875 1.00 73.50 477 SER A CA 1
ATOM 3863 C C . SER A 1 477 ? -60.677 -55.688 63.925 1.00 73.50 477 SER A C 1
ATOM 3865 O O . SER A 1 477 ? -61.800 -56.152 63.729 1.00 73.50 477 SER A O 1
ATOM 3867 N N . SER A 1 478 ? -60.037 -55.887 65.082 1.00 76.00 478 SER A N 1
ATOM 3868 C CA . SER A 1 478 ? -60.646 -56.576 66.228 1.00 76.00 478 SER A CA 1
ATOM 3869 C C . SER A 1 478 ? -61.735 -55.725 66.902 1.00 76.00 478 SER A C 1
ATOM 3871 O O . SER A 1 478 ? -62.804 -56.246 67.206 1.00 76.00 478 SER A O 1
ATOM 3873 N N . ILE A 1 479 ? -61.504 -54.422 67.093 1.00 76.62 479 ILE A N 1
ATOM 3874 C CA . ILE A 1 479 ? -62.454 -53.470 67.694 1.00 76.62 479 ILE A CA 1
ATOM 3875 C C . ILE A 1 479 ? -63.694 -53.303 66.812 1.00 76.62 479 ILE A C 1
ATOM 3877 O O . ILE A 1 479 ? -64.796 -53.443 67.325 1.00 76.62 479 ILE A O 1
ATOM 3881 N N . ALA A 1 480 ? -63.557 -53.186 65.488 1.00 74.62 480 ALA A N 1
ATOM 3882 C CA . ALA A 1 480 ? -64.699 -53.149 64.568 1.00 74.62 480 ALA A CA 1
ATOM 3883 C C . ALA A 1 480 ? -65.614 -54.393 64.686 1.00 74.62 480 ALA A C 1
ATOM 3885 O O . ALA A 1 480 ? -66.833 -54.299 64.533 1.00 74.62 480 ALA A O 1
ATOM 3886 N N . ASN A 1 481 ? -65.049 -55.561 65.022 1.00 73.94 481 ASN A N 1
ATOM 3887 C CA . ASN A 1 481 ? -65.809 -56.786 65.303 1.00 73.94 481 ASN A CA 1
ATOM 3888 C C . ASN A 1 481 ? -66.492 -56.795 66.690 1.00 73.94 481 ASN A C 1
ATOM 3890 O O . ASN A 1 481 ? -67.412 -57.591 66.906 1.00 73.94 481 ASN A O 1
ATOM 3894 N N . TYR A 1 482 ? -66.072 -55.934 67.621 1.00 75.19 482 TYR A N 1
ATOM 3895 C CA . TYR A 1 482 ? -66.747 -55.689 68.900 1.00 75.19 482 TYR A CA 1
ATOM 3896 C C . TYR A 1 482 ? -67.767 -54.549 68.803 1.00 75.19 482 TYR A C 1
ATOM 3898 O O . TYR A 1 482 ? -68.883 -54.721 69.282 1.00 75.19 482 TYR A O 1
ATOM 3906 N N . ASP A 1 483 ? -67.468 -53.455 68.104 1.00 71.75 483 ASP A N 1
ATOM 3907 C CA . ASP A 1 483 ? -68.400 -52.342 67.877 1.00 71.75 483 ASP A CA 1
ATOM 3908 C C . ASP A 1 483 ? -69.647 -52.802 67.114 1.00 71.75 483 ASP A C 1
ATOM 3910 O O . ASP A 1 483 ? -70.768 -52.424 67.452 1.00 71.75 483 ASP A O 1
ATOM 3914 N N . LYS A 1 484 ? -69.485 -53.738 66.168 1.00 71.19 484 LYS A N 1
ATOM 3915 C CA . LYS A 1 484 ? -70.602 -54.415 65.488 1.00 71.19 484 LYS A CA 1
ATOM 3916 C C . LYS A 1 484 ? -71.518 -55.209 66.439 1.00 71.19 484 LYS A C 1
ATOM 3918 O O . LYS A 1 484 ? -72.669 -55.451 66.089 1.00 71.19 484 LYS A O 1
ATOM 3923 N N . LYS A 1 485 ? -71.039 -55.590 67.630 1.00 68.25 485 LYS A N 1
ATOM 3924 C CA . LYS A 1 485 ? -71.834 -56.206 68.713 1.00 68.25 485 LYS A CA 1
ATOM 3925 C C . LYS A 1 485 ? -72.367 -55.153 69.688 1.00 68.25 485 LYS A C 1
ATOM 3927 O O . LYS A 1 485 ? -73.513 -55.242 70.108 1.00 68.25 485 LYS A O 1
ATOM 3932 N N . ILE A 1 486 ? -71.579 -54.125 70.011 1.00 57.34 486 ILE A N 1
ATOM 3933 C CA . ILE A 1 486 ? -72.005 -53.017 70.881 1.00 57.34 486 ILE A CA 1
ATOM 3934 C C . ILE A 1 486 ? -73.169 -52.251 70.240 1.00 57.34 486 ILE A C 1
ATOM 3936 O O . ILE A 1 486 ? -74.143 -51.964 70.926 1.00 57.34 486 ILE A O 1
ATOM 3940 N N . GLY A 1 487 ? -73.155 -52.023 68.923 1.00 62.16 487 GLY A N 1
ATOM 3941 C CA . GLY A 1 487 ? -74.281 -51.426 68.194 1.00 62.16 487 GLY A CA 1
ATOM 3942 C C . GLY A 1 487 ? -75.586 -52.232 68.286 1.00 62.16 487 GLY A C 1
ATOM 3943 O O . GLY A 1 487 ? -76.662 -51.644 68.290 1.00 62.16 487 GLY A O 1
ATOM 3944 N N . GLN A 1 488 ? -75.508 -53.560 68.440 1.00 57.31 488 GLN A N 1
ATOM 3945 C CA . GLN A 1 488 ? -76.682 -54.417 68.674 1.00 57.31 488 GLN A CA 1
ATOM 3946 C C . GLN A 1 488 ? -77.229 -54.284 70.106 1.00 57.31 488 GLN A C 1
ATOM 3948 O O . GLN A 1 488 ? -78.410 -54.529 70.329 1.00 57.31 488 GLN A O 1
ATOM 3953 N N . ILE A 1 489 ? -76.391 -53.877 71.065 1.00 52.44 489 ILE A N 1
ATOM 3954 C CA . ILE A 1 489 ? -76.760 -53.684 72.476 1.00 52.44 489 ILE A CA 1
ATOM 3955 C C . ILE A 1 489 ? -77.258 -52.249 72.715 1.00 52.44 489 ILE A C 1
ATOM 3957 O O . ILE A 1 489 ? -78.297 -52.056 73.340 1.00 52.44 489 ILE A O 1
ATOM 3961 N N . VAL A 1 490 ? -76.584 -51.236 72.161 1.00 52.31 490 VAL A N 1
ATOM 3962 C CA . VAL A 1 490 ? -76.976 -49.815 72.273 1.00 52.31 490 VAL A CA 1
ATOM 3963 C C . VAL A 1 490 ? -78.346 -49.545 71.637 1.00 52.31 490 VAL A C 1
ATOM 3965 O O . VAL A 1 490 ? -79.088 -48.700 72.125 1.00 52.31 490 VAL A O 1
ATOM 3968 N N . ALA A 1 491 ? -78.737 -50.313 70.616 1.00 54.19 491 ALA A N 1
ATOM 3969 C CA . ALA A 1 491 ? -80.079 -50.258 70.037 1.00 54.19 491 ALA A CA 1
ATOM 3970 C C . ALA A 1 491 ? -81.205 -50.740 70.983 1.00 54.19 491 ALA A C 1
ATOM 3972 O O . ALA A 1 491 ? -82.374 -50.547 70.659 1.00 54.19 491 ALA A O 1
ATOM 3973 N N . SER A 1 492 ? -80.887 -51.379 72.120 1.00 45.75 492 SER A N 1
ATOM 3974 C CA . SER A 1 492 ? -81.886 -52.033 72.985 1.00 45.75 492 SER A CA 1
ATOM 3975 C C . SER A 1 492 ? -82.344 -51.226 74.212 1.00 45.75 492 SER A C 1
ATOM 3977 O O . SER A 1 492 ? -83.388 -51.555 74.771 1.00 45.75 492 SER A O 1
ATOM 3979 N N . THR A 1 493 ? -81.643 -50.153 74.607 1.00 40.00 493 THR A N 1
ATOM 3980 C CA . THR A 1 493 ? -82.040 -49.279 75.737 1.00 40.00 493 THR A CA 1
ATOM 3981 C C . THR A 1 493 ? -81.578 -47.829 75.550 1.00 40.00 493 THR A C 1
ATOM 3983 O O . THR A 1 493 ? -80.376 -47.560 75.524 1.00 40.00 493 THR A O 1
ATOM 3986 N N . GLY A 1 494 ? -82.537 -46.897 75.483 1.00 39.19 494 GLY A N 1
ATOM 3987 C CA . GLY A 1 494 ? -82.311 -45.450 75.621 1.00 39.19 494 GLY A CA 1
ATOM 3988 C C . GLY A 1 494 ? -82.133 -45.013 77.085 1.00 39.19 494 GLY A C 1
ATOM 3989 O O . GLY A 1 494 ? -82.242 -45.835 77.992 1.00 39.19 494 GLY A O 1
ATOM 3990 N N . ARG A 1 495 ? -81.827 -43.727 77.314 1.00 42.25 495 ARG A N 1
ATOM 3991 C CA . ARG A 1 495 ? -81.536 -43.148 78.643 1.00 42.25 495 ARG A CA 1
ATOM 3992 C C . ARG A 1 495 ? -82.711 -42.339 79.207 1.00 42.25 495 ARG A C 1
ATOM 3994 O O . ARG A 1 495 ? -83.465 -41.771 78.426 1.00 42.25 495 ARG A O 1
ATOM 4001 N N . ASP A 1 496 ? -82.728 -42.201 80.533 1.00 42.38 496 ASP A N 1
ATOM 4002 C CA . ASP A 1 496 ? -83.489 -41.192 81.287 1.00 42.38 496 ASP A CA 1
ATOM 4003 C C . ASP A 1 496 ? -82.578 -40.031 81.766 1.00 42.38 496 ASP A C 1
ATOM 4005 O O . ASP A 1 496 ? -81.346 -40.142 81.748 1.00 42.38 496 ASP A O 1
ATOM 4009 N N . ASP A 1 497 ? -83.195 -38.921 82.192 1.00 48.47 497 ASP A N 1
ATOM 4010 C CA . ASP A 1 497 ? -82.564 -37.610 82.442 1.00 48.47 497 ASP A CA 1
ATOM 4011 C C . ASP A 1 497 ? -82.037 -37.360 83.880 1.00 48.47 497 ASP A C 1
ATOM 4013 O O . ASP A 1 497 ? -82.262 -38.134 84.813 1.00 48.47 497 ASP A O 1
ATOM 4017 N N . LEU A 1 498 ? -81.325 -36.235 84.068 1.00 52.91 498 LEU A N 1
ATOM 4018 C CA . LEU A 1 498 ? -80.674 -35.816 85.325 1.00 52.91 498 LEU A CA 1
ATOM 4019 C C . LEU A 1 498 ? -81.345 -34.612 86.028 1.00 52.91 498 LEU A C 1
ATOM 4021 O O . LEU A 1 498 ? -82.167 -33.890 85.472 1.00 52.91 498 LEU A O 1
ATOM 4025 N N . SER A 1 499 ? -81.000 -34.427 87.308 1.00 52.81 499 SER A N 1
ATOM 4026 C CA . SER A 1 499 ? -81.741 -33.610 88.289 1.00 52.81 499 SER A CA 1
ATOM 4027 C C . SER A 1 499 ? -81.317 -32.120 88.350 1.00 52.81 499 SER A C 1
ATOM 4029 O O . SER A 1 499 ? -80.142 -31.818 88.139 1.00 52.81 499 SER A O 1
ATOM 4031 N N . PRO A 1 500 ? -82.197 -31.159 88.724 1.00 55.84 500 PRO A N 1
ATOM 4032 C CA . PRO A 1 500 ? -81.906 -29.714 88.665 1.00 55.84 500 PRO A CA 1
ATOM 4033 C C . PRO A 1 500 ? -80.705 -29.186 89.469 1.00 55.84 500 PRO A C 1
ATOM 4035 O O . PRO A 1 500 ? -80.211 -28.097 89.176 1.00 55.84 500 PRO A O 1
ATOM 4038 N N . MET A 1 501 ? -80.209 -29.918 90.473 1.00 55.91 501 MET A N 1
ATOM 4039 C CA . MET A 1 501 ? -78.972 -29.529 91.169 1.00 55.91 501 MET A CA 1
ATOM 4040 C C . MET A 1 501 ? -77.724 -29.793 90.309 1.00 55.91 501 MET A C 1
ATOM 4042 O O . MET A 1 501 ? -76.770 -29.018 90.381 1.00 55.91 501 MET A O 1
ATOM 4046 N N . GLN A 1 502 ? -77.774 -30.806 89.434 1.00 59.59 502 GLN A N 1
ATOM 4047 C CA . GLN A 1 502 ? -76.786 -31.029 88.377 1.00 59.59 502 GLN A CA 1
ATOM 4048 C C . GLN A 1 502 ? -76.775 -29.835 87.418 1.00 59.59 502 GLN A C 1
ATOM 4050 O O . GLN A 1 502 ? -75.728 -29.220 87.253 1.00 59.59 502 GLN A O 1
ATOM 4055 N N . ILE A 1 503 ? -77.951 -29.410 86.933 1.00 64.88 503 ILE A N 1
ATOM 4056 C CA . ILE A 1 503 ? -78.114 -28.282 85.993 1.00 64.88 503 ILE A CA 1
ATOM 4057 C C . ILE A 1 503 ? -77.445 -26.997 86.511 1.00 64.88 503 ILE A C 1
ATOM 4059 O O . ILE A 1 503 ? -76.858 -26.240 85.741 1.00 64.88 503 ILE A O 1
ATOM 4063 N N . LYS A 1 504 ? -77.482 -26.732 87.826 1.00 69.38 504 LYS A N 1
ATOM 4064 C CA . LYS A 1 504 ? -76.855 -25.528 88.400 1.00 69.38 504 LYS A CA 1
ATOM 4065 C C . LYS A 1 504 ? -75.332 -25.639 88.565 1.00 69.38 504 LYS A C 1
ATOM 4067 O O . LYS A 1 504 ? -74.647 -24.619 88.500 1.00 69.38 504 LYS A O 1
ATOM 4072 N N . ILE A 1 505 ? -74.800 -26.851 88.732 1.00 68.06 505 ILE A N 1
ATOM 4073 C CA . ILE A 1 505 ? -73.355 -27.120 88.655 1.00 68.06 505 ILE A CA 1
ATOM 4074 C C . ILE A 1 505 ? -72.900 -27.042 87.193 1.00 68.06 505 ILE A C 1
ATOM 4076 O O . ILE A 1 505 ? -71.905 -26.389 86.900 1.00 68.06 505 ILE A O 1
ATOM 4080 N N . GLU A 1 506 ? -73.666 -27.621 86.269 1.00 70.75 506 GLU A N 1
ATOM 4081 C CA . GLU A 1 506 ? -73.444 -27.576 84.822 1.00 70.75 506 GLU A CA 1
ATOM 4082 C C . GLU A 1 506 ? -73.479 -26.140 84.283 1.00 70.75 506 GLU A C 1
ATOM 4084 O O . GLU A 1 506 ? -72.642 -25.794 83.459 1.00 70.75 506 GLU A O 1
ATOM 4089 N N . ALA A 1 507 ? -74.339 -25.260 84.805 1.00 75.44 507 ALA A N 1
ATOM 4090 C CA . ALA A 1 507 ? -74.351 -23.838 84.448 1.00 75.44 507 ALA A CA 1
ATOM 4091 C C . ALA A 1 507 ? -73.061 -23.098 84.861 1.00 75.44 507 ALA A C 1
ATOM 4093 O O . ALA A 1 507 ? -72.512 -22.329 84.072 1.00 75.44 507 ALA A O 1
ATOM 4094 N N . LEU A 1 508 ? -72.538 -23.346 86.070 1.00 79.75 508 LEU A N 1
ATOM 4095 C CA . LEU A 1 508 ? -71.273 -22.749 86.529 1.00 79.75 508 LEU A CA 1
ATOM 4096 C C . LEU A 1 508 ? -70.054 -23.366 85.824 1.00 79.75 508 LEU A C 1
ATOM 4098 O O . LEU A 1 508 ? -69.122 -22.650 85.460 1.00 79.75 508 LEU A O 1
ATOM 4102 N N . MET A 1 509 ? -70.087 -24.676 85.565 1.00 80.00 509 MET A N 1
ATOM 4103 C CA . MET A 1 509 ? -69.115 -25.368 84.713 1.00 80.00 509 MET A CA 1
ATOM 4104 C C . MET A 1 509 ? -69.139 -24.807 83.286 1.00 80.00 509 MET A C 1
ATOM 4106 O O . MET A 1 509 ? -68.077 -24.599 82.712 1.00 80.00 509 MET A O 1
ATOM 4110 N N . SER A 1 510 ? -70.319 -24.500 82.737 1.00 80.94 510 SER A N 1
ATOM 4111 C CA . SER A 1 510 ? -70.486 -23.898 81.411 1.00 80.94 510 SER A CA 1
ATOM 4112 C C . SER A 1 510 ? -69.912 -22.485 81.360 1.00 80.94 510 SER A C 1
ATOM 4114 O O . SER A 1 510 ? -69.161 -22.190 80.439 1.00 80.94 510 SER A O 1
ATOM 4116 N N . GLN A 1 511 ? -70.177 -21.631 82.356 1.00 83.38 511 GLN A N 1
ATOM 4117 C CA . GLN A 1 511 ? -69.544 -20.306 82.429 1.00 83.38 511 GLN A CA 1
ATOM 4118 C C . GLN A 1 511 ? -68.018 -20.406 82.568 1.00 83.38 511 GLN A C 1
ATOM 4120 O O . GLN A 1 511 ? -67.286 -19.670 81.911 1.00 83.38 511 GLN A O 1
ATOM 4125 N N . SER A 1 512 ? -67.511 -21.343 83.376 1.00 78.81 512 SER A N 1
ATOM 4126 C CA . SER A 1 512 ? -66.065 -21.567 83.486 1.00 78.81 512 SER A CA 1
ATOM 4127 C C . SER A 1 512 ? -65.460 -22.083 82.174 1.00 78.81 512 SER A C 1
ATOM 4129 O O . SER A 1 512 ? -64.394 -21.611 81.783 1.00 78.81 512 SER A O 1
ATOM 4131 N N . ALA A 1 513 ? -66.152 -22.982 81.468 1.00 86.19 513 ALA A N 1
ATOM 4132 C CA . ALA A 1 513 ? -65.752 -23.504 80.163 1.00 86.19 513 ALA A CA 1
ATOM 4133 C C . ALA A 1 513 ? -65.799 -22.435 79.057 1.00 86.19 513 ALA A C 1
ATOM 4135 O O . ALA A 1 513 ? -64.940 -22.410 78.183 1.00 86.19 513 ALA A O 1
ATOM 4136 N N . GLU A 1 514 ? -66.764 -21.518 79.102 1.00 88.31 514 GLU A N 1
ATOM 4137 C CA . GLU A 1 514 ? -66.873 -20.380 78.186 1.00 88.31 514 GLU A CA 1
ATOM 4138 C C . GLU A 1 514 ? -65.741 -19.362 78.418 1.00 88.31 514 GLU A C 1
ATOM 4140 O O . GLU A 1 514 ? -65.111 -18.888 77.467 1.00 88.31 514 GLU A O 1
ATOM 4145 N N . VAL A 1 515 ? -65.389 -19.097 79.681 1.00 85.06 515 VAL A N 1
ATOM 4146 C CA . VAL A 1 515 ? -64.226 -18.268 80.043 1.00 85.06 515 VAL A CA 1
ATOM 4147 C C . VAL A 1 515 ? -62.902 -18.936 79.642 1.00 85.06 515 VAL A C 1
ATOM 4149 O O . VAL A 1 515 ? -62.012 -18.257 79.128 1.00 85.06 515 VAL A O 1
ATOM 4152 N N . THR A 1 516 ? -62.740 -20.256 79.795 1.00 88.19 516 THR A N 1
ATOM 4153 C CA . THR A 1 516 ? -61.526 -20.936 79.301 1.00 88.19 516 THR A CA 1
ATOM 4154 C C . THR A 1 516 ? -61.485 -21.013 77.776 1.00 88.19 516 THR A C 1
ATOM 4156 O O . THR A 1 516 ? -60.421 -20.786 77.204 1.00 88.19 516 THR A O 1
ATOM 4159 N N . ALA A 1 517 ? -62.614 -21.230 77.096 1.00 89.00 517 ALA A N 1
ATOM 4160 C CA . ALA A 1 517 ? -62.695 -21.246 75.634 1.00 89.00 517 ALA A CA 1
ATOM 4161 C C . ALA A 1 517 ? -62.393 -19.873 75.009 1.00 89.00 517 ALA A C 1
ATOM 4163 O O . ALA A 1 517 ? -61.688 -19.797 74.000 1.00 89.00 517 ALA A O 1
ATOM 4164 N N . THR A 1 518 ? -62.860 -18.781 75.621 1.00 92.06 518 THR A N 1
ATOM 4165 C CA . THR A 1 518 ? -62.504 -17.412 75.208 1.00 92.06 518 THR A CA 1
ATOM 4166 C C . THR A 1 518 ? -61.046 -17.076 75.534 1.00 92.06 518 THR A C 1
ATOM 4168 O O . THR A 1 518 ? -60.350 -16.507 74.693 1.00 92.06 518 THR A O 1
ATOM 4171 N N . MET A 1 519 ? -60.513 -17.508 76.684 1.00 86.75 519 MET A N 1
ATOM 4172 C CA . MET A 1 519 ? -59.078 -17.373 76.975 1.00 86.75 519 MET A CA 1
ATOM 4173 C C . MET A 1 519 ? -58.213 -18.160 75.972 1.00 86.75 519 MET A C 1
ATOM 4175 O O . MET A 1 519 ? -57.164 -17.680 75.540 1.00 86.75 519 MET A O 1
ATOM 4179 N N . GLU A 1 520 ? -58.642 -19.357 75.569 1.00 91.50 520 GLU A N 1
ATOM 4180 C CA . GLU A 1 520 ? -57.985 -20.148 74.530 1.00 91.50 520 GLU A CA 1
ATOM 4181 C C . GLU A 1 520 ? -58.090 -19.515 73.142 1.00 91.50 520 GLU A C 1
ATOM 4183 O O . GLU A 1 520 ? -57.111 -19.557 72.397 1.00 91.50 520 GLU A O 1
ATOM 4188 N N . SER A 1 521 ? -59.233 -18.934 72.765 1.00 91.88 521 SER A N 1
ATOM 4189 C CA . SER A 1 521 ? -59.383 -18.284 71.458 1.00 91.88 521 SER A CA 1
ATOM 4190 C C . SER A 1 521 ? -58.509 -17.031 71.357 1.00 91.88 521 SER A C 1
ATOM 4192 O O . SER A 1 521 ? -57.828 -16.851 70.347 1.00 91.88 521 SER A O 1
ATOM 4194 N N . VAL A 1 522 ? -58.411 -16.241 72.434 1.00 90.44 522 VAL A N 1
ATOM 4195 C CA . VAL A 1 522 ? -57.484 -15.102 72.537 1.00 90.44 522 VAL A CA 1
ATOM 4196 C C . VAL A 1 522 ? -56.024 -15.565 72.500 1.00 90.44 522 VAL A C 1
ATOM 4198 O O . VAL A 1 522 ? -55.235 -14.984 71.758 1.00 90.44 522 VAL A O 1
ATOM 4201 N N . LYS A 1 523 ? -55.652 -16.648 73.200 1.00 89.94 523 LYS A N 1
ATOM 4202 C CA . LYS A 1 523 ? -54.301 -17.241 73.093 1.00 89.94 523 LYS A CA 1
ATOM 4203 C C . LYS A 1 523 ? -53.988 -17.708 71.668 1.00 89.94 523 LYS A C 1
ATOM 4205 O O . LYS A 1 523 ? -52.905 -17.427 71.169 1.00 89.94 523 LYS A O 1
ATOM 4210 N N . LYS A 1 524 ? -54.928 -18.375 70.989 1.00 91.44 524 LYS A N 1
ATOM 4211 C CA . LYS A 1 524 ? -54.772 -18.838 69.595 1.00 91.44 524 LYS A CA 1
ATOM 4212 C C . LYS A 1 524 ? -54.662 -17.663 68.612 1.00 91.44 524 LYS A C 1
ATOM 4214 O O . LYS A 1 524 ? -53.879 -17.740 67.671 1.00 91.44 524 LYS A O 1
ATOM 4219 N N . LEU A 1 525 ? -55.388 -16.566 68.843 1.00 93.06 525 LEU A N 1
ATOM 4220 C CA . LEU A 1 525 ? -55.250 -15.314 68.086 1.00 93.06 525 LEU A CA 1
ATOM 4221 C C . LEU A 1 525 ? -53.907 -14.618 68.342 1.00 93.06 525 LEU A C 1
ATOM 4223 O O . LEU A 1 525 ? -53.296 -14.128 67.395 1.00 93.06 525 LEU A O 1
ATOM 4227 N N . TRP A 1 526 ? -53.434 -14.594 69.591 1.00 94.31 526 TRP A N 1
ATOM 4228 C CA . TRP A 1 526 ? -52.132 -14.028 69.941 1.00 94.31 526 TRP A CA 1
ATOM 4229 C C . TRP A 1 526 ? -50.984 -14.826 69.315 1.00 94.31 526 TRP A C 1
ATOM 4231 O O . TRP A 1 526 ? -50.164 -14.227 68.631 1.00 94.31 526 TRP A O 1
ATOM 4241 N N . MET A 1 527 ? -50.985 -16.161 69.435 1.00 94.50 527 MET A N 1
ATOM 4242 C CA . MET A 1 527 ? -49.981 -17.027 68.799 1.00 94.50 527 MET A CA 1
ATOM 4243 C C . MET A 1 527 ? -49.909 -16.802 67.285 1.00 94.50 527 MET A C 1
ATOM 4245 O O . MET A 1 527 ? -48.825 -16.568 66.771 1.00 94.50 527 MET A O 1
ATOM 4249 N N . LYS A 1 528 ? -51.049 -16.769 66.579 1.00 94.31 528 LYS A N 1
ATOM 4250 C CA . LYS A 1 528 ? -51.079 -16.473 65.133 1.00 94.31 528 LYS A CA 1
ATOM 4251 C C . LYS A 1 528 ? -50.542 -15.084 64.786 1.00 94.31 528 LYS A C 1
ATOM 4253 O O . LYS A 1 528 ? -49.965 -14.886 63.725 1.00 94.31 528 LYS A O 1
ATOM 4258 N N . ARG A 1 529 ? -50.763 -14.093 65.653 1.00 91.44 529 ARG A N 1
ATOM 4259 C CA . ARG A 1 529 ? -50.283 -12.723 65.426 1.00 91.44 529 ARG A CA 1
ATOM 4260 C C . ARG A 1 529 ? -48.800 -12.560 65.767 1.00 91.44 529 ARG A C 1
ATOM 4262 O O . ARG A 1 529 ? -48.157 -11.705 65.173 1.00 91.44 529 ARG A O 1
ATOM 4269 N N . GLN A 1 530 ? -48.281 -13.384 66.675 1.00 93.69 530 GLN A N 1
ATOM 4270 C CA . GLN A 1 530 ? -46.856 -13.531 66.964 1.00 93.69 530 GLN A CA 1
ATOM 4271 C C . GLN A 1 530 ? -46.140 -14.251 65.807 1.00 93.69 530 GLN A C 1
ATOM 4273 O O . GLN A 1 530 ? -45.145 -13.744 65.313 1.00 93.69 530 GLN A O 1
ATOM 4278 N N . GLU A 1 531 ? -46.707 -15.354 65.310 1.00 93.50 531 GLU A N 1
ATOM 4279 C CA . GLU A 1 531 ? -46.244 -16.129 64.146 1.00 93.50 531 GLU A CA 1
ATOM 4280 C C . GLU A 1 531 ? -46.088 -15.244 62.893 1.00 93.50 531 GLU A C 1
ATOM 4282 O O . GLU A 1 531 ? -45.006 -15.182 62.318 1.00 93.50 531 GLU A O 1
ATOM 4287 N N . ILE A 1 532 ? -47.113 -14.453 62.546 1.00 95.12 532 ILE A N 1
ATOM 4288 C CA . ILE A 1 532 ? -47.055 -13.478 61.435 1.00 95.12 532 ILE A CA 1
ATOM 4289 C C . ILE A 1 532 ? -45.999 -12.381 61.674 1.00 95.12 532 ILE A C 1
ATOM 4291 O O . ILE A 1 532 ? -45.393 -11.886 60.726 1.00 95.12 532 ILE A O 1
ATOM 4295 N N . LEU A 1 533 ? -45.773 -11.966 62.924 1.00 95.50 533 LEU A N 1
ATOM 4296 C CA . LEU A 1 533 ? -44.789 -10.928 63.255 1.00 95.50 533 LEU A CA 1
ATOM 4297 C C . LEU A 1 533 ? -43.354 -11.473 63.180 1.00 95.50 533 LEU A C 1
ATOM 4299 O O . LEU A 1 533 ? -42.453 -10.768 62.732 1.00 95.50 533 LEU A O 1
ATOM 4303 N N . GLU A 1 534 ? -43.145 -12.735 63.554 1.00 95.81 534 GLU A N 1
ATOM 4304 C CA . GLU A 1 534 ? -41.878 -13.451 63.391 1.00 95.81 534 GLU A CA 1
ATOM 4305 C C . GLU A 1 534 ? -41.581 -13.745 61.911 1.00 95.81 534 GLU A C 1
ATOM 4307 O O . GLU A 1 534 ? -40.451 -13.526 61.477 1.00 95.81 534 GLU A O 1
ATOM 4312 N N . GLU A 1 535 ? -42.585 -14.131 61.117 1.00 95.50 535 GLU A N 1
ATOM 4313 C CA . GLU A 1 535 ? -42.493 -14.264 59.653 1.00 95.50 535 GLU A CA 1
ATOM 4314 C C . GLU A 1 535 ? -42.089 -12.931 58.999 1.00 95.50 535 GLU A C 1
ATOM 4316 O O . GLU A 1 535 ? -41.081 -12.865 58.295 1.00 95.50 535 GLU A O 1
ATOM 4321 N N . GLN A 1 536 ? -42.790 -11.835 59.317 1.00 93.38 536 GLN A N 1
ATOM 4322 C CA . GLN A 1 536 ? -42.448 -10.491 58.829 1.00 93.38 536 GLN A CA 1
ATOM 4323 C C . GLN A 1 536 ? -41.062 -10.026 59.298 1.00 93.38 536 GLN A C 1
ATOM 4325 O O . GLN A 1 536 ? -40.348 -9.365 58.546 1.00 93.38 536 GLN A O 1
ATOM 4330 N N . SER A 1 537 ? -40.638 -10.380 60.515 1.00 93.38 537 SER A N 1
ATOM 4331 C CA . SER A 1 537 ? -39.289 -10.061 60.995 1.00 93.38 537 SER A CA 1
ATOM 4332 C C . SER A 1 537 ? -38.209 -10.825 60.224 1.00 93.38 537 SER A C 1
ATOM 4334 O O . SER A 1 537 ? -37.164 -10.247 59.924 1.00 93.38 537 SER A O 1
ATOM 4336 N N . GLN A 1 538 ? -38.449 -12.093 59.874 1.00 94.31 538 GLN A N 1
ATOM 4337 C CA . GLN A 1 538 ? -37.540 -12.886 59.039 1.00 94.31 538 GLN A CA 1
ATOM 4338 C C . GLN A 1 538 ? -37.500 -12.361 57.597 1.00 94.31 538 GLN A C 1
ATOM 4340 O O . GLN A 1 538 ? -36.419 -12.263 57.016 1.00 94.31 538 GLN A O 1
ATOM 4345 N N . GLU A 1 539 ? -38.644 -11.950 57.041 1.00 94.19 539 GLU A N 1
ATOM 4346 C CA . GLU A 1 539 ? -38.732 -11.323 55.718 1.00 94.19 539 GLU A CA 1
ATOM 4347 C C . GLU A 1 539 ? -37.972 -9.983 55.678 1.00 94.19 539 GLU A C 1
ATOM 4349 O O . GLU A 1 539 ? -37.208 -9.722 54.747 1.00 94.19 539 GLU A O 1
ATOM 4354 N N . ILE A 1 540 ? -38.107 -9.143 56.711 1.00 93.69 540 ILE A N 1
ATOM 4355 C CA . ILE A 1 540 ? -37.339 -7.896 56.855 1.00 93.69 540 ILE A CA 1
ATOM 4356 C C . ILE A 1 540 ? -35.837 -8.189 56.979 1.00 93.69 540 ILE A C 1
ATOM 4358 O O . ILE A 1 540 ? -35.026 -7.511 56.343 1.00 93.69 540 ILE A O 1
ATOM 4362 N N . GLU A 1 541 ? -35.438 -9.208 57.747 1.00 93.06 541 GLU A N 1
ATOM 4363 C CA . GLU A 1 541 ? -34.027 -9.575 57.881 1.00 93.06 541 GLU A CA 1
ATOM 4364 C C . GLU A 1 541 ? -33.446 -10.104 56.555 1.00 93.06 541 GLU A C 1
ATOM 4366 O O . GLU A 1 541 ? -32.341 -9.708 56.174 1.00 93.06 541 GLU A O 1
ATOM 4371 N N . ALA A 1 542 ? -34.192 -10.928 55.813 1.00 95.25 542 ALA A N 1
ATOM 4372 C CA . ALA A 1 542 ? -33.820 -11.405 54.479 1.00 95.25 542 ALA A CA 1
ATOM 4373 C C . ALA A 1 542 ? -33.669 -10.243 53.482 1.00 95.25 542 ALA A C 1
ATOM 4375 O O . ALA A 1 542 ? -32.600 -10.075 52.893 1.00 95.25 542 ALA A O 1
ATOM 4376 N N . ASN A 1 543 ? -34.675 -9.367 53.392 1.00 93.75 543 ASN A N 1
ATOM 4377 C CA . ASN A 1 543 ? -34.623 -8.157 52.571 1.00 93.75 543 ASN A CA 1
ATOM 4378 C C . ASN A 1 543 ? -33.439 -7.247 52.951 1.00 93.75 543 ASN A C 1
ATOM 4380 O O . ASN A 1 543 ? -32.802 -6.668 52.072 1.00 93.75 543 ASN A O 1
ATOM 4384 N N . SER A 1 544 ? -33.080 -7.149 54.238 1.00 94.31 544 SER A N 1
ATOM 4385 C CA . SER A 1 544 ? -31.899 -6.386 54.668 1.00 94.31 544 SER A CA 1
ATOM 4386 C C . SER A 1 544 ? -30.585 -7.021 54.189 1.00 94.31 544 SER A C 1
ATOM 4388 O O . SER A 1 544 ? -29.697 -6.314 53.709 1.00 94.31 544 SER A O 1
ATOM 4390 N N . LYS A 1 545 ? -30.468 -8.357 54.244 1.00 96.06 545 LYS A N 1
ATOM 4391 C CA . LYS A 1 545 ? -29.300 -9.103 53.748 1.00 96.06 545 LYS A CA 1
ATOM 4392 C C . LYS A 1 545 ? -29.145 -8.928 52.240 1.00 96.06 545 LYS A C 1
ATOM 4394 O O . LYS A 1 545 ? -28.026 -8.717 51.776 1.00 96.06 545 LYS A O 1
ATOM 4399 N N . ASP A 1 546 ? -30.246 -8.949 51.495 1.00 95.31 546 ASP A N 1
ATOM 4400 C CA . ASP A 1 546 ? -30.239 -8.780 50.041 1.00 95.31 546 ASP A CA 1
ATOM 4401 C C . ASP A 1 546 ? -29.984 -7.327 49.624 1.00 95.31 546 ASP A C 1
ATOM 4403 O O . ASP A 1 546 ? -29.178 -7.090 48.725 1.00 95.31 546 ASP A O 1
ATOM 4407 N N . MET A 1 547 ? -30.508 -6.342 50.362 1.00 95.50 547 MET A N 1
ATOM 4408 C CA . MET A 1 547 ? -30.097 -4.940 50.221 1.00 95.50 547 MET A CA 1
ATOM 4409 C C . MET A 1 547 ? -28.581 -4.775 50.438 1.00 95.50 547 MET A C 1
ATOM 4411 O O . MET A 1 547 ? -27.923 -4.081 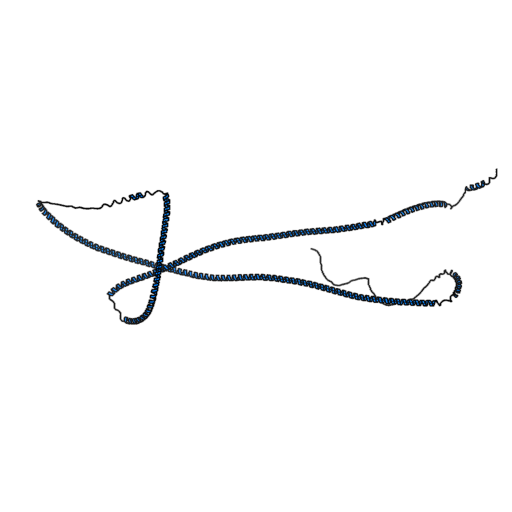49.664 1.00 95.50 547 MET A O 1
ATOM 4415 N N . PHE A 1 548 ? -27.992 -5.445 51.438 1.00 95.25 548 PHE A N 1
ATOM 4416 C CA . PHE A 1 548 ? -26.541 -5.417 51.664 1.00 95.25 548 PHE A CA 1
ATOM 4417 C C . PHE A 1 548 ? -25.723 -6.154 50.586 1.00 95.25 548 PHE A C 1
ATOM 4419 O O . PHE A 1 548 ? -24.574 -5.768 50.354 1.00 95.25 548 PHE A O 1
ATOM 4426 N N . LYS A 1 549 ? -26.266 -7.185 49.917 1.00 95.75 549 LYS A N 1
ATOM 4427 C CA . LYS A 1 549 ? -25.640 -7.794 48.723 1.00 95.75 549 LYS A CA 1
ATOM 4428 C C . LYS A 1 549 ? -25.643 -6.799 47.564 1.00 95.75 549 LYS A C 1
ATOM 4430 O O . LYS A 1 549 ? -24.575 -6.422 47.085 1.00 95.75 549 LYS A O 1
ATOM 4435 N N . LEU A 1 550 ? -26.820 -6.275 47.222 1.00 95.44 550 LEU A N 1
ATOM 4436 C CA . LEU A 1 550 ? -27.015 -5.346 46.110 1.00 95.44 550 LEU A CA 1
ATOM 4437 C C . LEU A 1 550 ? -26.207 -4.047 46.294 1.00 95.44 550 LEU A C 1
ATOM 4439 O O . LEU A 1 550 ? -25.644 -3.514 45.341 1.00 95.44 550 LEU A O 1
ATOM 4443 N N . GLN A 1 551 ? -26.066 -3.564 47.535 1.00 96.00 551 GLN A N 1
ATOM 4444 C CA . GLN A 1 551 ? -25.199 -2.429 47.864 1.00 96.00 551 GLN A CA 1
ATOM 4445 C C . GLN A 1 551 ? -23.711 -2.747 47.635 1.00 96.00 551 GLN A C 1
ATOM 4447 O O . GLN A 1 551 ? -22.983 -1.903 47.109 1.00 96.00 551 GLN A O 1
ATOM 4452 N N . LYS A 1 552 ? -23.238 -3.952 47.991 1.00 94.88 552 LYS A N 1
ATOM 4453 C CA . LYS A 1 552 ? -21.858 -4.381 47.703 1.00 94.88 552 LYS A CA 1
ATOM 4454 C C . LYS A 1 552 ? -21.621 -4.477 46.198 1.00 94.88 552 LYS A C 1
ATOM 4456 O O . LYS A 1 552 ? -20.652 -3.892 45.721 1.00 94.88 552 LYS A O 1
ATOM 4461 N N . GLU A 1 553 ? -22.519 -5.135 45.471 1.00 95.44 553 GLU A N 1
ATOM 4462 C CA . GLU A 1 553 ? -22.481 -5.282 44.009 1.00 95.44 553 GLU A CA 1
ATOM 4463 C C . GLU A 1 553 ? -22.456 -3.916 43.311 1.00 95.44 553 GLU A C 1
ATOM 4465 O O . GLU A 1 553 ? -21.560 -3.657 42.509 1.00 95.44 553 GLU A O 1
ATOM 4470 N N . TYR A 1 554 ? -23.333 -2.987 43.710 1.00 95.25 554 TYR A N 1
ATOM 4471 C CA . TYR A 1 554 ? -23.319 -1.604 43.229 1.00 95.25 554 TYR A CA 1
ATOM 4472 C C . TYR A 1 554 ? -21.971 -0.907 43.490 1.00 95.25 554 TYR A C 1
ATOM 4474 O O . TYR A 1 554 ? -21.430 -0.263 42.592 1.00 95.25 554 TYR A O 1
ATOM 4482 N N . THR A 1 555 ? -21.366 -1.063 44.677 1.00 96.44 555 THR A N 1
ATOM 4483 C CA . THR A 1 555 ? -20.027 -0.492 44.946 1.00 96.44 555 THR A CA 1
ATOM 4484 C C . THR A 1 555 ? -18.879 -1.208 44.225 1.00 96.44 555 THR A C 1
ATOM 4486 O O . THR A 1 555 ? -17.798 -0.628 44.107 1.00 96.44 555 THR A O 1
ATOM 4489 N N . GLY A 1 556 ? -19.082 -2.440 43.748 1.00 97.00 556 GLY A N 1
ATOM 4490 C CA . GLY A 1 556 ? -18.176 -3.137 42.833 1.00 97.00 556 GLY A CA 1
ATOM 4491 C C . GLY A 1 556 ? -18.269 -2.535 41.434 1.00 97.00 556 GLY A C 1
ATOM 4492 O O . GLY A 1 556 ? -17.311 -1.920 40.967 1.00 97.00 556 GLY A O 1
ATOM 4493 N N . MET A 1 557 ? -19.470 -2.575 40.850 1.00 95.12 557 MET A N 1
ATOM 4494 C CA . MET A 1 557 ? -19.799 -1.972 39.554 1.00 95.12 557 MET A CA 1
ATOM 4495 C C . MET A 1 557 ? -19.364 -0.503 39.463 1.00 95.12 557 MET A C 1
ATOM 4497 O O . MET A 1 557 ? -18.800 -0.085 38.458 1.00 95.12 557 MET A O 1
ATOM 4501 N N . GLN A 1 558 ? -19.550 0.295 40.521 1.00 95.56 558 GLN A N 1
ATOM 4502 C CA . GLN A 1 558 ? -19.119 1.696 40.541 1.00 95.56 558 GLN A CA 1
ATOM 4503 C C . GLN A 1 558 ? -17.587 1.853 40.466 1.00 95.56 558 GLN A C 1
ATOM 4505 O O . GLN A 1 558 ? -17.110 2.806 39.851 1.00 95.56 558 GLN A O 1
ATOM 4510 N N . LYS A 1 559 ? -16.803 0.938 41.054 1.00 93.62 559 LYS A N 1
ATOM 4511 C CA . LYS A 1 559 ? -15.329 0.951 40.954 1.00 93.62 559 LYS A CA 1
ATOM 4512 C C . LYS A 1 559 ? -14.855 0.486 39.583 1.00 93.62 559 LYS A C 1
ATOM 4514 O O . LYS A 1 559 ? -13.949 1.097 39.025 1.00 93.62 559 LYS A O 1
ATOM 4519 N N . GLU A 1 560 ? -15.477 -0.556 39.039 1.00 96.44 560 GLU A N 1
ATOM 4520 C CA . GLU A 1 560 ? -15.195 -1.048 37.687 1.00 96.44 560 GLU A CA 1
ATOM 4521 C C . GLU A 1 560 ? -15.505 0.030 36.645 1.00 96.44 560 GLU A C 1
ATOM 4523 O O . GLU A 1 560 ? -14.659 0.323 35.803 1.00 96.44 560 GLU A O 1
ATOM 4528 N N . ARG A 1 561 ? -16.642 0.727 36.781 1.00 97.25 561 ARG A N 1
ATOM 4529 C CA . ARG A 1 561 ? -17.000 1.878 35.943 1.00 97.25 561 ARG A CA 1
ATOM 4530 C C . ARG A 1 561 ? -15.937 2.978 35.993 1.00 97.25 561 ARG A C 1
ATOM 4532 O O . ARG A 1 561 ? -15.514 3.426 34.938 1.00 97.25 561 ARG A O 1
ATOM 4539 N N . ILE A 1 562 ? -15.451 3.358 37.180 1.00 96.44 562 ILE A N 1
ATOM 4540 C CA . ILE A 1 562 ? -14.384 4.368 37.337 1.00 96.44 562 ILE A CA 1
ATOM 4541 C C . ILE A 1 562 ? -13.054 3.892 36.722 1.00 96.44 562 ILE A C 1
ATOM 4543 O O . ILE A 1 562 ? -12.316 4.689 36.143 1.00 96.44 562 ILE A O 1
ATOM 4547 N N . CYS A 1 563 ? -12.741 2.597 36.809 1.00 96.38 563 CYS A N 1
ATOM 4548 C CA . CYS A 1 563 ? -11.548 2.025 36.184 1.00 96.38 563 CYS A CA 1
ATOM 4549 C C . CYS A 1 563 ? -11.639 2.053 34.647 1.00 96.38 563 CYS A C 1
ATOM 4551 O O . CYS A 1 563 ? -10.684 2.457 33.985 1.00 96.38 563 CYS A O 1
ATOM 4553 N N . LEU A 1 564 ? -12.804 1.711 34.088 1.00 96.50 564 LEU A N 1
ATOM 4554 C CA . LEU A 1 564 ? -13.082 1.787 32.651 1.00 96.50 564 LEU A CA 1
ATOM 4555 C C . LEU A 1 564 ? -13.116 3.239 32.147 1.00 96.50 564 LEU A C 1
ATOM 4557 O O . LEU A 1 564 ? -12.522 3.527 31.113 1.00 96.50 564 LEU A O 1
ATOM 4561 N N . GLU A 1 565 ? -13.734 4.161 32.893 1.00 97.12 565 GLU A N 1
ATOM 4562 C CA . GLU A 1 565 ? -13.698 5.609 32.632 1.00 97.12 565 GLU A CA 1
ATOM 4563 C C . GLU A 1 565 ? -12.243 6.101 32.540 1.00 97.12 565 GLU A C 1
ATOM 4565 O O . GLU A 1 565 ? -11.864 6.735 31.555 1.00 97.12 565 GLU A O 1
ATOM 4570 N N . SER A 1 566 ? -11.393 5.723 33.502 1.00 96.62 566 SER A N 1
ATOM 4571 C CA . SER A 1 566 ? -9.978 6.107 33.510 1.00 96.62 566 SER A CA 1
ATOM 4572 C C . SER A 1 566 ? -9.165 5.476 32.368 1.00 96.62 566 SER A C 1
ATOM 4574 O O . SER A 1 566 ? -8.318 6.158 31.788 1.00 96.62 566 SER A O 1
ATOM 4576 N N . GLN A 1 567 ? -9.439 4.223 31.977 1.00 97.44 567 GLN A N 1
ATOM 4577 C CA . GLN A 1 567 ? -8.801 3.622 30.798 1.00 97.44 567 GLN A CA 1
ATOM 4578 C C . GLN A 1 567 ? -9.222 4.348 29.514 1.00 97.44 567 GLN A C 1
ATOM 4580 O O . GLN A 1 567 ? -8.368 4.681 28.698 1.00 97.44 567 GLN A O 1
ATOM 4585 N N . VAL A 1 568 ? -10.507 4.677 29.347 1.00 96.12 568 VAL A N 1
ATOM 4586 C CA . VAL A 1 568 ? -10.995 5.451 28.190 1.00 96.12 568 VAL A CA 1
ATOM 4587 C C . VAL A 1 568 ? -10.337 6.838 28.124 1.00 96.12 568 VAL A C 1
ATOM 4589 O O . VAL A 1 568 ? -10.004 7.304 27.034 1.00 96.12 568 VAL A O 1
ATOM 4592 N N . GLU A 1 569 ? -10.058 7.477 29.265 1.00 97.00 569 GLU A N 1
ATOM 4593 C CA . GLU A 1 569 ? -9.267 8.716 29.323 1.00 97.00 569 GLU A CA 1
ATOM 4594 C C . GLU A 1 569 ? -7.782 8.534 28.950 1.00 97.00 569 GLU A C 1
ATOM 4596 O O . GLU A 1 569 ? -7.152 9.505 28.520 1.00 97.00 569 GLU A O 1
ATOM 4601 N N . VAL A 1 570 ? -7.194 7.341 29.114 1.00 96.75 570 VAL A N 1
ATOM 4602 C CA . VAL A 1 570 ? -5.854 7.002 28.585 1.00 96.75 570 VAL A CA 1
ATOM 4603 C C . VAL A 1 570 ? -5.930 6.837 27.069 1.00 96.75 570 VAL A C 1
ATOM 4605 O O . VAL A 1 570 ? -5.298 7.610 26.352 1.00 96.75 570 VAL A O 1
ATOM 4608 N N . GLU A 1 571 ? -6.780 5.933 26.574 1.00 95.44 571 GLU A N 1
ATOM 4609 C CA . GLU A 1 571 ? -6.949 5.662 25.135 1.00 95.44 571 GLU A CA 1
ATOM 4610 C C . GLU A 1 571 ? -7.279 6.938 24.338 1.00 95.44 571 GLU A C 1
ATOM 4612 O O . GLU A 1 571 ? -6.813 7.134 23.213 1.00 95.44 571 GLU A O 1
ATOM 4617 N N . HIS A 1 572 ? -8.062 7.856 24.919 1.00 97.00 572 HIS A N 1
ATOM 4618 C CA . HIS A 1 572 ? -8.382 9.134 24.286 1.00 97.00 572 HIS A CA 1
ATOM 4619 C C . HIS A 1 572 ? -7.170 10.075 24.181 1.00 97.00 572 HIS A C 1
ATOM 4621 O O . HIS A 1 572 ? -7.016 10.756 23.163 1.00 97.00 572 HIS A O 1
ATOM 4627 N N . ARG A 1 573 ? -6.289 10.108 25.191 1.00 97.44 573 ARG A N 1
ATOM 4628 C CA . ARG A 1 573 ? -5.034 10.878 25.136 1.00 97.44 573 ARG A CA 1
ATOM 4629 C C . ARG A 1 573 ? -4.077 10.285 24.110 1.00 97.44 573 ARG A C 1
ATOM 4631 O O . ARG A 1 573 ? -3.591 11.022 23.255 1.00 97.44 573 ARG A O 1
ATOM 4638 N N . ASP A 1 574 ? -3.900 8.971 24.125 1.00 96.25 574 ASP A N 1
ATOM 4639 C CA . ASP A 1 574 ? -3.003 8.266 23.210 1.00 96.25 574 ASP A CA 1
ATOM 4640 C C . ASP A 1 574 ? -3.486 8.416 21.756 1.00 96.25 574 ASP A C 1
ATOM 4642 O O . ASP A 1 574 ? -2.699 8.741 20.863 1.00 96.25 574 ASP A O 1
ATOM 4646 N N . LYS A 1 575 ? -4.804 8.342 21.513 1.00 95.88 575 LYS A N 1
ATOM 4647 C CA . LYS A 1 575 ? -5.412 8.707 20.222 1.00 95.88 575 LYS A CA 1
ATOM 4648 C C . LYS A 1 575 ? -5.100 10.152 19.817 1.00 95.88 575 LYS A C 1
ATOM 4650 O O . LYS A 1 575 ? -4.775 10.394 18.655 1.00 95.88 575 LYS A O 1
ATOM 4655 N N . MET A 1 576 ? -5.206 11.116 20.731 1.00 97.38 576 MET A N 1
ATOM 4656 C CA . MET A 1 576 ? -4.922 12.528 20.438 1.00 97.38 576 MET A CA 1
ATOM 4657 C C . MET A 1 576 ? -3.437 12.772 20.120 1.00 97.38 576 MET A C 1
ATOM 4659 O O . MET A 1 576 ? -3.127 13.583 19.239 1.00 97.38 576 MET A O 1
ATOM 4663 N N . GLU A 1 577 ? -2.516 12.042 20.754 1.00 97.06 577 GLU A N 1
ATOM 4664 C CA . GLU A 1 577 ? -1.092 12.067 20.399 1.00 97.06 577 GLU A CA 1
ATOM 4665 C C . GLU A 1 577 ? -0.817 11.391 19.049 1.00 97.06 577 GLU A C 1
ATOM 4667 O O . GLU A 1 577 ? -0.120 11.966 18.210 1.00 97.06 577 GLU A O 1
ATOM 4672 N N . LEU A 1 578 ? -1.427 10.235 18.769 1.00 96.75 578 LEU A N 1
ATOM 4673 C CA . LEU A 1 578 ? -1.351 9.579 17.459 1.00 96.75 578 LEU A CA 1
ATOM 4674 C C . LEU A 1 578 ? -1.919 10.465 16.340 1.00 96.75 578 LEU A C 1
ATOM 4676 O O . LEU A 1 578 ? -1.315 10.576 15.274 1.00 96.75 578 LEU A O 1
ATOM 4680 N N . GLU A 1 579 ? -3.026 11.171 16.578 1.00 97.31 579 GLU A N 1
ATOM 4681 C CA . GLU A 1 579 ? -3.567 12.154 15.639 1.00 97.31 579 GLU A CA 1
ATOM 4682 C C . GLU A 1 579 ? -2.621 13.340 15.414 1.00 97.31 579 GLU A C 1
ATOM 4684 O O . GLU A 1 579 ? -2.490 13.813 14.283 1.00 97.31 579 GLU A O 1
ATOM 4689 N N . LYS A 1 580 ? -1.961 13.837 16.466 1.00 97.44 580 LYS A N 1
ATOM 4690 C CA . LYS A 1 580 ? -0.949 14.900 16.376 1.00 97.44 580 LYS A CA 1
ATOM 4691 C C . LYS A 1 580 ? 0.262 14.436 15.559 1.00 97.44 580 LYS A C 1
ATOM 4693 O O . LYS A 1 580 ? 0.695 15.162 14.666 1.00 97.44 580 LYS A O 1
ATOM 4698 N N . ASN A 1 581 ? 0.733 13.213 15.790 1.00 97.62 581 ASN A N 1
ATOM 4699 C CA . ASN A 1 581 ? 1.843 12.599 15.059 1.00 97.62 581 ASN A CA 1
ATOM 4700 C C . ASN A 1 581 ? 1.471 12.299 13.592 1.00 97.62 581 ASN A C 1
ATOM 4702 O O . ASN A 1 581 ? 2.268 12.515 12.682 1.00 97.62 581 ASN A O 1
ATOM 4706 N N . ALA A 1 582 ? 0.225 11.907 13.313 1.00 95.56 582 ALA A N 1
ATOM 4707 C CA . ALA A 1 582 ? -0.281 11.791 11.945 1.00 95.56 582 ALA A CA 1
ATOM 4708 C C . ALA A 1 582 ? -0.387 13.159 11.241 1.00 95.56 582 ALA A C 1
ATOM 4710 O O . ALA A 1 582 ? -0.175 13.252 10.030 1.00 95.56 582 ALA A O 1
ATOM 4711 N N . LYS A 1 583 ? -0.700 14.237 11.976 1.00 97.50 583 LYS A N 1
ATOM 4712 C CA . LYS A 1 583 ? -0.734 15.614 11.450 1.00 97.50 583 LYS A CA 1
ATOM 4713 C C . LYS A 1 583 ? 0.680 16.139 11.145 1.00 97.50 583 LYS A C 1
ATOM 4715 O O . LYS A 1 583 ? 0.856 16.746 10.089 1.00 97.50 583 LYS A O 1
ATOM 4720 N N . THR A 1 584 ? 1.692 15.856 11.975 1.00 97.62 584 THR A N 1
ATOM 4721 C CA . THR A 1 584 ? 3.095 16.213 11.666 1.00 97.62 584 THR A CA 1
ATOM 4722 C C . THR A 1 584 ? 3.637 15.418 10.479 1.00 97.62 584 THR A C 1
ATOM 4724 O O . THR A 1 584 ? 4.102 16.035 9.525 1.00 97.62 584 THR A O 1
ATOM 4727 N N . LEU A 1 585 ? 3.464 14.090 10.454 1.00 96.62 585 LEU A N 1
ATOM 4728 C CA . LEU A 1 585 ? 3.900 13.240 9.335 1.00 96.62 585 LEU A CA 1
ATOM 4729 C C . LEU A 1 585 ? 3.253 13.638 7.997 1.00 96.62 585 LEU A C 1
ATOM 4731 O O . LEU A 1 585 ? 3.931 13.664 6.973 1.00 96.62 585 LEU A O 1
ATOM 4735 N N . ARG A 1 586 ? 1.967 14.021 7.983 1.00 96.31 586 ARG A N 1
ATOM 4736 C CA . ARG A 1 586 ? 1.323 14.604 6.787 1.00 96.31 586 ARG A CA 1
ATOM 4737 C C . ARG A 1 586 ? 1.962 15.932 6.375 1.00 96.31 586 ARG A C 1
ATOM 4739 O O . ARG A 1 586 ? 2.158 16.162 5.185 1.00 96.31 586 ARG A O 1
ATOM 4746 N N . GLY A 1 587 ? 2.314 16.786 7.336 1.00 97.88 587 GLY A N 1
ATOM 4747 C CA . GLY A 1 587 ? 3.061 18.019 7.082 1.00 97.88 587 GLY A CA 1
ATOM 4748 C C . GLY A 1 587 ? 4.443 17.762 6.474 1.00 97.88 587 GLY A C 1
ATOM 4749 O O . GLY A 1 587 ? 4.841 18.466 5.550 1.00 97.88 587 GLY A O 1
ATOM 4750 N N . ASP A 1 588 ? 5.152 16.733 6.936 1.00 97.19 588 ASP A N 1
ATOM 4751 C CA . ASP A 1 588 ? 6.475 16.366 6.421 1.00 97.19 588 ASP A CA 1
ATOM 4752 C C . ASP A 1 588 ? 6.410 15.680 5.048 1.00 97.19 588 ASP A C 1
ATOM 4754 O O . ASP A 1 588 ? 7.224 15.991 4.180 1.00 97.19 588 ASP A O 1
ATOM 4758 N N . LEU A 1 589 ? 5.385 14.861 4.782 1.00 95.62 589 LEU A N 1
ATOM 4759 C CA . LEU A 1 589 ? 5.086 14.353 3.436 1.00 95.62 589 LEU A CA 1
ATOM 4760 C C . LEU A 1 589 ? 4.758 15.486 2.451 1.00 95.62 589 LEU A C 1
ATOM 4762 O O . LEU A 1 589 ? 5.208 15.453 1.308 1.00 95.62 589 LEU A O 1
ATOM 4766 N N . LEU A 1 590 ? 4.027 16.522 2.882 1.00 97.44 590 LEU A N 1
ATOM 4767 C CA . LEU A 1 590 ? 3.781 17.706 2.052 1.00 97.44 590 LEU A CA 1
ATOM 4768 C C . LEU A 1 590 ? 5.079 18.482 1.775 1.00 97.44 590 LEU A C 1
ATOM 4770 O O . LEU A 1 590 ? 5.323 18.840 0.623 1.00 97.44 590 LEU A O 1
ATOM 4774 N N . LYS A 1 591 ? 5.952 18.680 2.776 1.00 97.81 591 LYS A N 1
ATOM 4775 C CA . LYS A 1 591 ? 7.290 19.271 2.561 1.00 97.81 591 LYS A CA 1
ATOM 4776 C C . LYS A 1 591 ? 8.089 18.451 1.547 1.00 97.81 591 LYS A C 1
ATOM 4778 O O . LYS A 1 591 ? 8.570 19.026 0.572 1.00 97.81 591 LYS A O 1
ATOM 4783 N N . LEU A 1 592 ? 8.174 17.131 1.734 1.00 97.06 592 LEU A N 1
ATOM 4784 C CA . LEU A 1 592 ? 8.878 16.216 0.834 1.00 97.06 592 LEU A CA 1
ATOM 4785 C C . LEU A 1 592 ? 8.344 16.329 -0.599 1.00 97.06 592 LEU A C 1
ATOM 4787 O O . LEU A 1 592 ? 9.127 16.544 -1.516 1.00 97.06 592 LEU A O 1
ATOM 4791 N N . ASN A 1 593 ? 7.023 16.297 -0.787 1.00 95.62 593 ASN A N 1
ATOM 4792 C CA . ASN A 1 593 ? 6.407 16.460 -2.103 1.00 95.62 593 ASN A CA 1
ATOM 4793 C C . ASN A 1 593 ? 6.728 17.829 -2.727 1.00 95.62 593 ASN A C 1
ATOM 4795 O O . ASN A 1 593 ? 7.059 17.886 -3.906 1.00 95.62 593 ASN A O 1
ATOM 4799 N N . THR A 1 594 ? 6.726 18.931 -1.962 1.00 96.88 594 THR A N 1
ATOM 4800 C CA . THR A 1 594 ? 7.151 20.237 -2.512 1.00 96.88 594 THR A CA 1
ATOM 4801 C C . THR A 1 594 ? 8.637 20.287 -2.875 1.00 96.88 594 THR A C 1
ATOM 4803 O O . THR A 1 594 ? 8.998 20.994 -3.815 1.00 96.88 594 THR A O 1
ATOM 4806 N N . LEU A 1 595 ? 9.502 19.542 -2.177 1.00 97.25 595 LEU A N 1
ATOM 4807 C CA . LEU A 1 595 ? 10.917 19.407 -2.531 1.00 97.25 595 LEU A CA 1
ATOM 4808 C C . LEU A 1 595 ? 11.103 18.533 -3.778 1.00 97.25 595 LEU A C 1
ATOM 4810 O O . LEU A 1 595 ? 11.879 18.908 -4.649 1.00 97.25 595 LEU A O 1
ATOM 4814 N N . ILE A 1 596 ? 10.348 17.439 -3.913 1.00 96.56 596 ILE A N 1
ATOM 4815 C CA . ILE A 1 596 ? 10.331 16.590 -5.114 1.00 96.56 596 ILE A CA 1
ATOM 4816 C C . ILE A 1 596 ? 9.862 17.398 -6.331 1.00 96.56 596 ILE A C 1
ATOM 4818 O O . ILE A 1 596 ? 10.548 17.397 -7.348 1.00 96.56 596 ILE A O 1
ATOM 4822 N N . SER A 1 597 ? 8.767 18.162 -6.223 1.00 96.81 597 SER A N 1
ATOM 4823 C CA . SER A 1 597 ? 8.292 19.023 -7.317 1.00 96.81 597 SER A CA 1
ATOM 4824 C C . SER A 1 597 ? 9.312 20.098 -7.704 1.00 96.81 597 SER A C 1
ATOM 4826 O O . SER A 1 597 ? 9.526 20.326 -8.892 1.00 96.81 597 SER A O 1
ATOM 4828 N N . LYS A 1 598 ? 9.986 20.727 -6.730 1.00 97.25 598 LYS A N 1
ATOM 4829 C CA . LYS A 1 598 ? 11.075 21.684 -7.000 1.00 97.25 598 LYS A CA 1
ATOM 4830 C C . LYS A 1 598 ? 12.280 21.016 -7.661 1.00 97.25 598 LYS A C 1
ATOM 4832 O O . LYS A 1 598 ? 12.848 21.583 -8.584 1.00 97.25 598 LYS A O 1
ATOM 4837 N N . ASN A 1 599 ? 12.660 19.818 -7.223 1.00 96.69 599 ASN A N 1
ATOM 4838 C CA . ASN A 1 599 ? 13.775 19.082 -7.813 1.00 96.69 599 ASN A CA 1
ATOM 4839 C C . ASN A 1 599 ? 13.451 18.607 -9.239 1.00 96.69 599 ASN A C 1
ATOM 4841 O O . ASN A 1 599 ? 14.313 18.669 -10.104 1.00 96.69 599 ASN A O 1
ATOM 4845 N N . GLY A 1 600 ? 12.203 18.212 -9.508 1.00 96.94 600 GLY A N 1
ATOM 4846 C CA . GLY A 1 600 ? 11.721 17.924 -10.862 1.00 96.94 600 GLY A CA 1
ATOM 4847 C C . GLY A 1 600 ? 11.732 19.161 -11.764 1.00 96.94 600 GLY A C 1
ATOM 4848 O O . GLY A 1 600 ? 12.212 19.086 -12.887 1.00 96.94 600 GLY A O 1
ATOM 4849 N N . GLN A 1 601 ? 11.294 20.320 -11.256 1.00 96.44 601 GLN A N 1
ATOM 4850 C CA . GLN A 1 601 ? 11.399 21.601 -11.971 1.00 96.44 601 GLN A CA 1
ATOM 4851 C C . GLN A 1 601 ? 12.856 21.978 -12.279 1.00 96.44 601 GLN A C 1
ATOM 4853 O O . GLN A 1 601 ? 13.137 22.446 -13.377 1.00 96.44 601 GLN A O 1
ATOM 4858 N N . LEU A 1 602 ? 13.784 21.746 -11.344 1.00 97.19 602 LEU A N 1
ATOM 4859 C CA . LEU A 1 602 ? 15.216 21.971 -11.562 1.00 97.19 602 LEU A CA 1
ATOM 4860 C C . LEU A 1 602 ? 15.826 20.969 -12.555 1.00 97.19 602 LEU A C 1
ATOM 4862 O O . LEU A 1 602 ? 16.651 21.378 -13.361 1.00 97.19 602 LEU A O 1
ATOM 4866 N N . SER A 1 603 ? 15.406 19.699 -12.540 1.00 97.19 603 SER A N 1
ATOM 4867 C CA . SER A 1 603 ? 15.837 18.697 -13.528 1.00 97.19 603 SER A CA 1
ATOM 4868 C C . SER A 1 603 ? 15.414 19.119 -14.934 1.00 97.19 603 SER A C 1
ATOM 4870 O O . SER A 1 603 ? 16.266 19.297 -15.793 1.00 97.19 603 SER A O 1
ATOM 4872 N N . VAL A 1 604 ? 14.126 19.431 -15.128 1.00 97.19 604 VAL A N 1
ATOM 4873 C CA . VAL A 1 604 ? 13.586 19.883 -16.422 1.00 97.19 604 VAL A CA 1
ATOM 4874 C C . VAL A 1 604 ? 14.235 21.191 -16.894 1.00 97.19 604 VAL A C 1
ATOM 4876 O O . VAL A 1 604 ? 14.486 21.345 -18.084 1.00 97.19 604 VAL A O 1
ATOM 4879 N N . ALA A 1 605 ? 14.555 22.121 -15.987 1.00 97.00 605 ALA A N 1
ATOM 4880 C CA . ALA A 1 605 ? 15.291 23.337 -16.338 1.00 97.00 605 ALA A CA 1
ATOM 4881 C C . ALA A 1 605 ? 16.736 23.041 -16.786 1.00 97.00 605 ALA A C 1
ATOM 4883 O O . ALA A 1 605 ? 17.182 23.591 -17.784 1.00 97.00 605 ALA A O 1
ATOM 4884 N N . LEU A 1 606 ? 17.450 22.141 -16.098 1.00 96.56 606 LEU A N 1
ATOM 4885 C CA . LEU A 1 606 ? 18.803 21.721 -16.487 1.00 96.56 606 LEU A CA 1
ATOM 4886 C C . LEU A 1 606 ? 18.809 20.899 -17.785 1.00 96.56 606 LEU A C 1
ATOM 4888 O O . LEU A 1 606 ? 19.739 21.010 -18.576 1.00 96.56 606 LEU A O 1
ATOM 4892 N N . GLU A 1 607 ? 17.779 20.087 -18.020 1.00 95.31 607 GLU A N 1
ATOM 4893 C CA . GLU A 1 607 ? 17.555 19.370 -19.280 1.00 95.31 607 GLU A CA 1
ATOM 4894 C C . GLU A 1 607 ? 17.352 20.370 -20.431 1.00 95.31 607 GLU A C 1
ATOM 4896 O O . GLU A 1 607 ? 18.046 20.276 -21.440 1.00 95.31 607 GLU A O 1
ATOM 4901 N N . GLN A 1 608 ? 16.511 21.395 -20.244 1.00 96.38 608 GLN A N 1
ATOM 4902 C CA . GLN A 1 608 ? 16.295 22.470 -21.224 1.00 96.38 608 GLN A CA 1
ATOM 4903 C C . GLN A 1 608 ? 17.546 23.331 -21.462 1.00 96.38 608 GLN A C 1
ATOM 4905 O O . GLN A 1 608 ? 17.867 23.626 -22.612 1.00 96.38 608 GLN A O 1
ATOM 4910 N N . ASP A 1 609 ? 18.288 23.704 -20.415 1.00 97.25 609 ASP A N 1
ATOM 4911 C CA . ASP A 1 609 ? 19.550 24.446 -20.553 1.00 97.25 609 ASP A CA 1
ATOM 4912 C C . ASP A 1 609 ? 20.615 23.618 -21.300 1.00 97.25 609 ASP A C 1
ATOM 4914 O O . ASP A 1 609 ? 21.374 24.172 -22.100 1.00 97.25 609 ASP A O 1
ATOM 4918 N N . ASN A 1 610 ? 20.652 22.294 -21.099 1.00 96.25 610 ASN A N 1
ATOM 4919 C CA . ASN A 1 610 ? 21.522 21.390 -21.856 1.00 96.25 610 ASN A CA 1
ATOM 4920 C C . ASN A 1 610 ? 21.085 21.267 -23.325 1.00 96.25 610 ASN A C 1
ATOM 4922 O O . ASN A 1 610 ? 21.933 21.405 -24.203 1.00 96.25 610 ASN A O 1
ATOM 4926 N N . GLU A 1 611 ? 19.791 21.075 -23.615 1.00 95.81 611 GLU A N 1
ATOM 4927 C CA . GLU A 1 611 ? 19.263 21.063 -24.992 1.00 95.81 611 GLU A CA 1
ATOM 4928 C C . GLU A 1 611 ? 19.601 22.369 -25.728 1.00 95.81 611 GLU A C 1
ATOM 4930 O O . GLU A 1 611 ? 20.102 22.348 -26.857 1.00 95.81 611 GLU A O 1
ATOM 4935 N N . LEU A 1 612 ? 19.401 23.519 -25.074 1.00 96.50 612 LEU A N 1
ATOM 4936 C CA . LEU A 1 612 ? 19.788 24.822 -25.611 1.00 96.50 612 LEU A CA 1
ATOM 4937 C C . LEU A 1 612 ? 21.297 24.875 -25.881 1.00 96.50 612 LEU A C 1
ATOM 4939 O O . LEU A 1 612 ? 21.693 25.221 -26.995 1.00 96.50 612 LEU A O 1
ATOM 4943 N N . MET A 1 613 ? 22.137 24.469 -24.924 1.00 95.62 613 MET A N 1
ATOM 4944 C CA . MET A 1 613 ? 23.595 24.461 -25.084 1.00 95.62 613 MET A CA 1
ATOM 4945 C C . MET A 1 613 ? 24.065 23.533 -26.218 1.00 95.62 613 MET A C 1
ATOM 4947 O O . MET A 1 613 ? 24.964 23.907 -26.974 1.00 95.62 613 MET A O 1
ATOM 4951 N N . GLU A 1 614 ? 23.439 22.366 -26.397 1.00 95.56 614 GLU A N 1
ATOM 4952 C CA . GLU A 1 614 ? 23.696 21.471 -27.530 1.00 95.56 614 GLU A CA 1
ATOM 4953 C C . GLU A 1 614 ? 23.304 22.113 -28.866 1.00 95.56 614 GLU A C 1
ATOM 4955 O O . GLU A 1 614 ? 24.091 22.067 -29.816 1.00 95.56 614 GLU A O 1
ATOM 4960 N N . THR A 1 615 ? 22.141 22.772 -28.958 1.00 97.00 615 THR A N 1
ATOM 4961 C CA . THR A 1 615 ? 21.766 23.494 -30.189 1.00 97.00 615 THR A CA 1
ATOM 4962 C C . THR A 1 615 ? 22.725 24.643 -30.505 1.00 97.00 615 THR A C 1
ATOM 4964 O O . THR A 1 615 ? 23.061 24.846 -31.674 1.00 97.00 615 THR A O 1
ATOM 4967 N N . ASP A 1 616 ? 23.241 25.327 -29.482 1.00 97.19 616 ASP A N 1
ATOM 4968 C CA . ASP A 1 616 ? 24.224 26.403 -29.608 1.00 97.19 616 ASP A CA 1
ATOM 4969 C C . ASP A 1 616 ? 25.590 25.871 -30.082 1.00 97.19 616 ASP A C 1
ATOM 4971 O O . ASP A 1 616 ? 26.190 26.421 -31.010 1.00 97.19 616 ASP A O 1
ATOM 4975 N N . PHE A 1 617 ? 26.063 24.748 -29.526 1.00 96.06 617 PHE A N 1
ATOM 4976 C CA . PHE A 1 617 ? 27.269 24.064 -30.008 1.00 96.06 617 PHE A CA 1
ATOM 4977 C C . PHE A 1 617 ? 27.108 23.566 -31.449 1.00 96.06 617 PHE A C 1
ATOM 4979 O O . PHE A 1 617 ? 28.008 23.770 -32.266 1.00 96.06 617 PHE A O 1
ATOM 4986 N N . LEU A 1 618 ? 25.960 22.978 -31.799 1.00 97.44 618 LEU A N 1
ATOM 4987 C CA . LEU A 1 618 ? 25.651 22.557 -33.168 1.00 97.44 618 LEU A CA 1
ATOM 4988 C C . LEU A 1 618 ? 25.555 23.744 -34.138 1.00 97.44 618 LEU A C 1
ATOM 4990 O O . LEU A 1 618 ? 25.876 23.584 -35.317 1.00 97.44 618 LEU A O 1
ATOM 4994 N N . HIS A 1 619 ? 25.136 24.928 -33.679 1.00 96.25 619 HIS A N 1
ATOM 4995 C CA . HIS A 1 619 ? 25.138 26.134 -34.505 1.00 96.25 619 HIS A CA 1
ATOM 4996 C C . HIS A 1 619 ? 26.566 26.617 -34.773 1.00 96.25 619 HIS A C 1
ATOM 4998 O O . HIS A 1 619 ? 26.949 26.758 -35.935 1.00 96.25 619 HIS A O 1
ATOM 5004 N N . ARG A 1 620 ? 27.374 26.774 -33.716 1.00 96.50 620 ARG A N 1
ATOM 5005 C CA . ARG A 1 620 ? 28.781 27.204 -33.802 1.00 96.50 620 ARG A CA 1
ATOM 5006 C C . ARG A 1 620 ? 29.628 26.233 -34.632 1.00 96.50 620 ARG A C 1
ATOM 5008 O O . ARG A 1 620 ? 30.479 26.664 -35.406 1.00 96.50 620 ARG A O 1
ATOM 5015 N N . LEU A 1 621 ? 29.361 24.928 -34.531 1.00 96.75 621 LEU A N 1
ATOM 5016 C CA . LEU A 1 621 ? 29.989 23.902 -35.369 1.00 96.75 621 LEU A CA 1
ATOM 5017 C C . LEU A 1 621 ? 29.625 24.097 -36.849 1.00 96.75 621 LEU A C 1
ATOM 5019 O O . LEU A 1 621 ? 30.523 24.163 -37.682 1.00 96.75 621 LEU A O 1
ATOM 5023 N N . LYS A 1 622 ? 28.343 24.308 -37.177 1.00 97.25 622 LYS A N 1
ATOM 5024 C CA . LYS A 1 622 ? 27.898 24.604 -38.555 1.00 97.25 622 LYS A CA 1
ATOM 5025 C C . LYS A 1 622 ? 28.427 25.938 -39.088 1.00 97.25 622 LYS A C 1
ATOM 5027 O O . LYS A 1 622 ? 28.566 26.107 -40.296 1.00 97.25 622 LYS A O 1
ATOM 5032 N N . GLU A 1 623 ? 28.706 26.917 -38.233 1.00 96.44 623 GLU A N 1
ATOM 5033 C CA . GLU A 1 623 ? 29.401 28.149 -38.629 1.00 96.44 623 GLU A CA 1
ATOM 5034 C C . GLU A 1 623 ? 30.876 27.888 -38.947 1.00 96.44 623 GLU A C 1
ATOM 5036 O O . GLU A 1 623 ? 31.332 28.276 -40.023 1.00 96.44 623 GLU A O 1
ATOM 5041 N N . ALA A 1 624 ? 31.584 27.149 -38.089 1.00 95.31 624 ALA A N 1
ATOM 5042 C CA . ALA A 1 624 ? 32.968 26.744 -38.328 1.00 95.31 624 ALA A CA 1
ATOM 5043 C C . ALA A 1 624 ? 33.119 25.866 -39.588 1.00 95.31 624 ALA A C 1
ATOM 5045 O O . ALA A 1 624 ? 34.057 26.065 -40.359 1.00 95.31 624 ALA A O 1
ATOM 5046 N N . GLU A 1 625 ? 32.178 24.955 -39.857 1.00 95.31 625 GLU A N 1
ATOM 5047 C CA . GLU A 1 625 ? 32.110 24.181 -41.106 1.00 95.31 625 GLU A CA 1
ATOM 5048 C C . GLU A 1 625 ? 31.967 25.097 -42.329 1.00 95.31 625 GLU A C 1
ATOM 5050 O O . GLU A 1 625 ? 32.746 24.992 -43.278 1.00 95.31 625 GLU A O 1
ATOM 5055 N N . ARG A 1 626 ? 31.017 26.045 -42.306 1.00 96.56 626 ARG A N 1
ATOM 5056 C CA . ARG A 1 626 ? 30.830 27.019 -43.398 1.00 96.56 626 ARG A CA 1
ATOM 5057 C C . ARG A 1 626 ? 32.075 27.875 -43.614 1.00 96.56 626 ARG A C 1
ATOM 5059 O O . ARG A 1 626 ? 32.408 28.158 -44.762 1.00 96.56 626 ARG A O 1
ATOM 5066 N N . ASP A 1 627 ? 32.751 28.303 -42.553 1.00 96.31 627 ASP A N 1
ATOM 5067 C CA . ASP A 1 627 ? 33.973 29.104 -42.662 1.00 96.31 627 ASP A CA 1
ATOM 5068 C C . ASP A 1 627 ? 35.169 28.279 -43.147 1.00 96.31 627 ASP A C 1
ATOM 5070 O O . ASP A 1 627 ? 35.940 28.767 -43.974 1.00 96.31 627 ASP A O 1
ATOM 5074 N N . SER A 1 628 ? 35.265 27.007 -42.754 1.00 94.50 628 SER A N 1
ATOM 5075 C CA . SER A 1 628 ? 36.224 26.053 -43.317 1.00 94.50 628 SER A CA 1
ATOM 5076 C C . SER A 1 628 ? 36.011 25.876 -44.827 1.00 94.50 628 SER A C 1
ATOM 5078 O O . SER A 1 628 ? 36.942 26.076 -45.606 1.00 94.50 628 SER A O 1
ATOM 5080 N N . ILE A 1 629 ? 34.765 25.658 -45.269 1.00 96.50 629 ILE A N 1
ATOM 5081 C CA . ILE A 1 629 ? 34.398 25.569 -46.695 1.00 96.50 629 ILE A CA 1
ATOM 5082 C C . ILE A 1 629 ? 34.723 26.881 -47.437 1.00 96.50 629 ILE A C 1
ATOM 5084 O O . ILE A 1 629 ? 35.283 26.849 -48.533 1.00 96.50 629 ILE A O 1
ATOM 5088 N N . LYS A 1 630 ? 34.460 28.058 -46.844 1.00 96.44 630 LYS A N 1
ATOM 5089 C CA . LYS A 1 630 ? 34.867 29.359 -47.420 1.00 96.44 630 LYS A CA 1
ATOM 5090 C C . LYS A 1 630 ? 36.386 29.487 -47.565 1.00 96.44 630 LYS A C 1
ATOM 5092 O O . LYS A 1 630 ? 36.838 30.126 -48.514 1.00 96.44 630 LYS A O 1
ATOM 5097 N N . MET A 1 631 ? 37.176 28.944 -46.638 1.00 94.31 631 MET A N 1
ATOM 5098 C CA . MET A 1 631 ? 38.639 28.951 -46.747 1.00 94.31 631 MET A CA 1
ATOM 5099 C C . MET A 1 631 ? 39.144 27.921 -47.762 1.00 94.31 631 MET A C 1
ATOM 5101 O O . MET A 1 631 ? 40.063 28.241 -48.513 1.00 94.31 631 MET A O 1
ATOM 5105 N N . GLN A 1 632 ? 38.507 26.752 -47.871 1.00 95.56 632 GLN A N 1
ATOM 5106 C CA . GLN A 1 632 ? 38.818 25.764 -48.904 1.00 95.56 632 GLN A CA 1
ATOM 5107 C C . GLN A 1 632 ? 38.549 26.319 -50.312 1.00 95.56 632 GLN A C 1
ATOM 5109 O O . GLN A 1 632 ? 39.460 26.312 -51.131 1.00 95.56 632 GLN A O 1
ATOM 5114 N N . MET A 1 633 ? 37.385 26.930 -50.569 1.00 95.88 633 MET A N 1
ATOM 5115 C CA . MET A 1 633 ? 37.096 27.562 -51.871 1.00 95.88 633 MET A CA 1
ATOM 5116 C C . MET A 1 633 ? 38.083 28.692 -52.224 1.00 95.88 633 MET A C 1
ATOM 5118 O O . MET A 1 633 ? 38.421 28.894 -53.391 1.00 95.88 633 MET A O 1
ATOM 5122 N N . LYS A 1 634 ? 38.587 29.441 -51.228 1.00 96.56 634 LYS A N 1
ATOM 5123 C CA . LYS A 1 634 ? 39.678 30.413 -51.441 1.00 96.56 634 LYS A CA 1
ATOM 5124 C C . LYS A 1 634 ? 40.995 29.713 -51.785 1.00 96.56 634 LYS A C 1
ATOM 5126 O O . LYS A 1 634 ? 41.730 30.199 -52.643 1.00 96.56 634 LYS A O 1
ATOM 5131 N N . HIS A 1 635 ? 41.305 28.598 -51.124 1.00 96.19 635 HIS A N 1
ATOM 5132 C CA . HIS A 1 635 ? 42.510 27.822 -51.398 1.00 96.19 635 HIS A CA 1
ATOM 5133 C C . HIS A 1 635 ? 42.479 27.232 -52.812 1.00 96.19 635 HIS A C 1
ATOM 5135 O O . HIS A 1 635 ? 43.406 27.468 -53.577 1.00 96.19 635 HIS A O 1
ATOM 5141 N N . GLU A 1 636 ? 41.376 26.590 -53.194 1.00 96.50 636 GLU A N 1
ATOM 5142 C CA . GLU A 1 636 ? 41.127 26.074 -54.545 1.00 96.50 636 GLU A CA 1
ATOM 5143 C C . GLU A 1 636 ? 41.286 27.186 -55.589 1.00 96.50 636 GLU A C 1
ATOM 5145 O O . GLU A 1 636 ? 42.104 27.057 -56.496 1.00 96.50 636 GLU A O 1
ATOM 5150 N N . LYS A 1 637 ? 40.631 28.342 -55.403 1.00 96.62 637 LYS A N 1
ATOM 5151 C CA . LYS A 1 637 ? 40.795 29.496 -56.302 1.00 96.62 637 LYS A CA 1
ATOM 5152 C C . LYS A 1 637 ? 42.253 29.973 -56.412 1.00 96.62 637 LYS A C 1
ATOM 5154 O O . LYS A 1 637 ? 42.723 30.240 -57.515 1.00 96.62 637 LYS A O 1
ATOM 5159 N N . THR A 1 638 ? 42.977 30.086 -55.297 1.00 95.19 638 THR A N 1
ATOM 5160 C CA . THR A 1 638 ? 44.400 30.494 -55.320 1.00 95.19 638 THR A CA 1
ATOM 5161 C C . THR A 1 638 ? 45.313 29.428 -55.932 1.00 95.19 638 THR A C 1
ATOM 5163 O O . THR A 1 638 ? 46.337 29.774 -56.523 1.00 95.19 638 THR A O 1
ATOM 5166 N N . GLN A 1 639 ? 44.937 28.147 -55.867 1.00 96.50 639 GLN A N 1
ATOM 5167 C CA . GLN A 1 639 ? 45.608 27.076 -56.598 1.00 96.50 639 GLN A CA 1
ATOM 5168 C C . GLN A 1 639 ? 45.322 27.160 -58.104 1.00 96.50 639 GLN A C 1
ATOM 5170 O O . GLN A 1 639 ? 46.273 27.113 -58.880 1.00 96.50 639 GLN A O 1
ATOM 5175 N N . GLU A 1 640 ? 44.077 27.382 -58.536 1.00 96.25 640 GLU A N 1
ATOM 5176 C CA . GLU A 1 640 ? 43.779 27.621 -59.954 1.00 96.25 640 GLU A CA 1
ATOM 5177 C C . GLU A 1 640 ? 44.535 28.850 -60.495 1.00 96.25 640 GLU A C 1
ATOM 5179 O O . GLU A 1 640 ? 45.045 28.835 -61.612 1.00 96.25 640 GLU A O 1
ATOM 5184 N N . GLU A 1 641 ? 44.612 29.941 -59.723 1.00 95.75 641 GLU A N 1
ATOM 5185 C CA . GLU A 1 641 ? 45.373 31.144 -60.087 1.00 95.75 641 GLU A CA 1
ATOM 5186 C C . GLU A 1 641 ? 46.877 30.845 -60.196 1.00 95.75 641 GLU A C 1
ATOM 5188 O O . GLU A 1 641 ? 47.514 31.257 -61.166 1.00 95.75 641 GLU A O 1
ATOM 5193 N N . LYS A 1 642 ? 47.437 30.054 -59.272 1.00 96.44 642 LYS A N 1
ATOM 5194 C CA . LYS A 1 642 ? 48.814 29.543 -59.353 1.00 96.44 642 LYS A CA 1
ATOM 5195 C C . LYS A 1 642 ? 49.032 28.668 -60.593 1.00 96.44 642 LYS A C 1
ATOM 5197 O O . LYS A 1 642 ? 50.059 28.811 -61.246 1.00 96.44 642 LYS A O 1
ATOM 5202 N N . GLU A 1 643 ? 48.104 27.777 -60.930 1.00 95.56 643 GLU A N 1
ATOM 5203 C CA . GLU A 1 643 ? 48.205 26.887 -62.096 1.00 95.56 643 GLU A CA 1
ATOM 5204 C C . GLU A 1 643 ? 48.083 27.661 -63.417 1.00 95.56 643 GLU A C 1
ATOM 5206 O O . GLU A 1 643 ? 48.887 27.454 -64.324 1.00 95.56 643 GLU A O 1
ATOM 5211 N N . ARG A 1 644 ? 47.179 28.647 -63.497 1.00 96.50 644 ARG A N 1
ATOM 5212 C CA . ARG A 1 644 ? 47.106 29.613 -64.611 1.00 96.50 644 ARG A CA 1
ATOM 5213 C C . ARG A 1 644 ? 48.423 30.377 -64.779 1.00 96.50 644 ARG A C 1
ATOM 5215 O O . ARG A 1 644 ? 48.924 30.492 -65.896 1.00 96.50 644 ARG A O 1
ATOM 5222 N N . LEU A 1 645 ? 49.012 30.857 -63.679 1.00 95.38 645 LEU A N 1
ATOM 5223 C CA . LEU A 1 645 ? 50.304 31.550 -63.702 1.00 95.38 645 LEU A CA 1
ATOM 5224 C C . LEU A 1 645 ? 51.456 30.621 -64.118 1.00 95.38 645 LEU A C 1
ATOM 5226 O O . LEU A 1 645 ? 52.279 31.027 -64.936 1.00 95.38 645 LEU A O 1
ATOM 5230 N N . LEU A 1 646 ? 51.493 29.374 -63.637 1.00 95.94 646 LEU A N 1
ATOM 5231 C CA . LEU A 1 646 ? 52.476 28.368 -64.058 1.00 95.94 646 LEU A CA 1
ATOM 5232 C C . LEU A 1 646 ? 52.359 28.040 -65.552 1.00 95.94 646 LEU A C 1
ATOM 5234 O O . LEU A 1 646 ? 53.380 27.990 -66.233 1.00 95.94 646 LEU A O 1
ATOM 5238 N N . ASN A 1 647 ? 51.143 27.900 -66.082 1.00 95.56 647 ASN A N 1
ATOM 5239 C CA . ASN A 1 647 ? 50.928 27.695 -67.515 1.00 95.56 647 ASN A CA 1
ATOM 5240 C C . ASN A 1 647 ? 51.416 28.906 -68.326 1.00 95.56 647 ASN A C 1
ATOM 5242 O O . ASN A 1 647 ? 52.196 28.731 -69.258 1.00 95.56 647 ASN A O 1
ATOM 5246 N N . SER A 1 648 ? 51.083 30.136 -67.911 1.00 95.31 648 SER A N 1
ATOM 5247 C CA . SER A 1 648 ? 51.592 31.351 -68.572 1.00 95.31 648 SER A CA 1
ATOM 5248 C C . SER A 1 648 ? 53.123 31.491 -68.491 1.00 95.31 648 SER A C 1
ATOM 5250 O O . SER A 1 648 ? 53.750 32.019 -69.409 1.00 95.31 648 SER A O 1
ATOM 5252 N N . LEU A 1 649 ? 53.752 30.969 -67.430 1.00 95.38 649 LEU A N 1
ATOM 5253 C CA . LEU A 1 649 ? 55.207 30.916 -67.288 1.00 95.38 649 LEU A CA 1
ATOM 5254 C C . LEU A 1 649 ? 55.831 29.872 -68.226 1.00 95.38 649 LEU A C 1
ATOM 5256 O O . LEU A 1 649 ? 56.862 30.155 -68.831 1.00 95.38 649 LEU A O 1
ATOM 5260 N N . LEU A 1 650 ? 55.214 28.697 -68.385 1.00 96.69 650 LEU A N 1
ATOM 5261 C CA . LEU A 1 650 ? 55.646 27.666 -69.338 1.00 96.69 650 LEU A CA 1
ATOM 5262 C C . LEU A 1 650 ? 55.464 28.123 -70.794 1.00 96.69 650 LEU A C 1
ATOM 5264 O O . LEU A 1 650 ? 56.331 27.872 -71.633 1.00 96.69 650 LEU A O 1
ATOM 5268 N N . GLU A 1 651 ? 54.389 28.852 -71.095 1.00 95.19 651 GLU A N 1
ATOM 5269 C CA . GLU A 1 651 ? 54.193 29.527 -72.382 1.00 95.19 651 GLU A CA 1
ATOM 5270 C C . GLU A 1 651 ? 55.275 30.589 -72.616 1.00 95.19 651 GLU A C 1
ATOM 5272 O O . GLU A 1 651 ? 55.916 30.584 -73.666 1.00 95.19 651 GLU A O 1
ATOM 5277 N N . ALA A 1 652 ? 55.553 31.452 -71.632 1.00 94.38 652 ALA A N 1
ATOM 5278 C CA . ALA A 1 652 ? 56.609 32.459 -71.725 1.00 94.38 652 ALA A CA 1
ATOM 5279 C C . ALA A 1 652 ? 58.005 31.833 -71.899 1.00 94.38 652 ALA A C 1
ATOM 5281 O O . ALA A 1 652 ? 58.776 32.290 -72.741 1.00 94.38 652 ALA A O 1
ATOM 5282 N N . GLN A 1 653 ? 58.320 30.752 -71.177 1.00 93.00 653 GLN A N 1
ATOM 5283 C CA . GLN A 1 653 ? 59.547 29.970 -71.371 1.00 93.00 653 GLN A CA 1
ATOM 5284 C C . GLN A 1 653 ? 59.605 29.357 -72.775 1.00 93.00 653 GLN A C 1
ATOM 5286 O O . GLN A 1 653 ? 60.637 29.443 -73.436 1.00 93.00 653 GLN A O 1
ATOM 5291 N N . SER A 1 654 ? 58.496 28.813 -73.279 1.00 93.56 654 SER A N 1
ATOM 5292 C CA . SER A 1 654 ? 58.414 28.277 -74.643 1.00 93.56 654 SER A CA 1
ATOM 5293 C C . SER A 1 654 ? 58.636 29.366 -75.698 1.00 93.56 654 SER A C 1
ATOM 5295 O O . SER A 1 654 ? 59.349 29.140 -76.675 1.00 93.56 654 SER A O 1
ATOM 5297 N N . GLN A 1 655 ? 58.102 30.574 -75.487 1.00 94.12 655 GLN A N 1
ATOM 5298 C CA . GLN A 1 655 ? 58.375 31.732 -76.341 1.00 94.12 655 GLN A CA 1
ATOM 5299 C C . GLN A 1 655 ? 59.843 32.170 -76.258 1.00 94.12 655 GLN A C 1
ATOM 5301 O O . GLN A 1 655 ? 60.440 32.436 -77.298 1.00 94.12 655 GLN A O 1
ATOM 5306 N N . ILE A 1 656 ? 60.457 32.191 -75.069 1.00 92.75 656 ILE A N 1
ATOM 5307 C CA . ILE A 1 656 ? 61.894 32.472 -74.909 1.00 92.75 656 ILE A CA 1
ATOM 5308 C C . ILE A 1 656 ? 62.720 31.452 -75.702 1.00 92.75 656 ILE A C 1
ATOM 5310 O O . ILE A 1 656 ? 63.506 31.865 -76.548 1.00 92.75 656 ILE A O 1
ATOM 5314 N N . MET A 1 657 ? 62.470 30.148 -75.547 1.00 92.81 657 MET A N 1
ATOM 5315 C CA . MET A 1 657 ? 63.156 29.089 -76.306 1.00 92.81 657 MET A CA 1
ATOM 5316 C C . MET A 1 657 ? 62.965 29.227 -77.830 1.00 92.81 657 MET A C 1
ATOM 5318 O O . MET A 1 657 ? 63.897 28.992 -78.603 1.00 92.81 657 MET A O 1
ATOM 5322 N N . LEU A 1 658 ? 61.775 29.637 -78.290 1.00 95.81 658 LEU A N 1
ATOM 5323 C CA . LEU A 1 658 ? 61.510 29.924 -79.706 1.00 95.81 658 LEU A CA 1
ATOM 5324 C C . LEU A 1 658 ? 62.297 31.146 -80.204 1.00 95.81 658 LEU A C 1
ATOM 5326 O O . LEU A 1 658 ? 62.860 31.102 -81.301 1.00 95.81 658 LEU A O 1
ATOM 5330 N N . TRP A 1 659 ? 62.374 32.220 -79.414 1.00 96.62 659 TRP A N 1
ATOM 5331 C CA . TRP A 1 659 ? 63.164 33.407 -79.745 1.00 96.62 659 TRP A CA 1
ATOM 5332 C C . TRP A 1 659 ? 64.668 33.140 -79.682 1.00 96.62 659 TRP A C 1
ATOM 5334 O O . TRP A 1 659 ? 65.377 33.586 -80.578 1.00 96.62 659 TRP A O 1
ATOM 5344 N N . GLU A 1 660 ? 65.158 32.362 -78.718 1.00 92.88 660 GLU A N 1
ATOM 5345 C CA . GLU A 1 660 ? 66.551 31.911 -78.650 1.00 92.88 660 GLU A CA 1
ATOM 5346 C C . GLU A 1 660 ? 66.916 31.066 -79.869 1.00 92.88 660 GLU A C 1
ATOM 5348 O O . GLU A 1 660 ? 67.896 31.377 -80.543 1.00 92.88 660 GLU A O 1
ATOM 5353 N N . LYS A 1 661 ? 66.087 30.080 -80.241 1.00 93.44 661 LYS A N 1
ATOM 5354 C CA . LYS A 1 661 ? 66.285 29.294 -81.468 1.00 93.44 661 LYS A CA 1
ATOM 5355 C C . LYS A 1 661 ? 66.247 30.168 -82.724 1.00 93.44 661 LYS A C 1
ATOM 5357 O O . LYS A 1 661 ? 67.035 29.955 -83.640 1.00 93.44 661 LYS A O 1
ATOM 5362 N N . LYS A 1 662 ? 65.373 31.177 -82.780 1.00 94.31 662 LYS A N 1
ATOM 5363 C CA . LYS A 1 662 ? 65.307 32.133 -83.897 1.00 94.31 662 LYS A CA 1
ATOM 5364 C C . LYS A 1 662 ? 66.533 33.051 -83.944 1.00 94.31 662 LYS A C 1
ATOM 5366 O O . LYS A 1 662 ? 67.041 33.316 -85.027 1.00 94.31 662 LYS A O 1
ATOM 5371 N N . ILE A 1 663 ? 67.046 33.492 -82.795 1.00 90.38 663 ILE A N 1
ATOM 5372 C CA . ILE A 1 663 ? 68.299 34.251 -82.672 1.00 90.38 663 ILE A CA 1
ATOM 5373 C C . ILE A 1 663 ? 69.496 33.375 -83.053 1.00 90.38 663 ILE A C 1
ATOM 5375 O O . ILE A 1 663 ? 70.404 33.866 -83.717 1.00 90.38 663 ILE A O 1
ATOM 5379 N N . GLN A 1 664 ? 69.505 32.095 -82.678 1.00 89.56 664 GLN A N 1
ATOM 5380 C CA . GLN A 1 664 ? 70.530 31.137 -83.082 1.00 89.56 664 GLN A CA 1
ATOM 5381 C C . GLN A 1 664 ? 70.502 30.917 -84.595 1.00 89.56 664 GLN A C 1
ATOM 5383 O O . GLN A 1 664 ? 71.529 31.121 -85.227 1.00 89.56 664 GLN A O 1
ATOM 5388 N N . LEU A 1 665 ? 69.338 30.643 -85.193 1.00 90.19 665 LEU A N 1
ATOM 5389 C CA . LEU A 1 665 ? 69.199 30.542 -86.649 1.00 90.19 665 LEU A CA 1
ATOM 5390 C C . LEU A 1 665 ? 69.637 31.832 -87.355 1.00 90.19 665 LEU A C 1
ATOM 5392 O O . LEU A 1 665 ? 70.334 31.753 -88.354 1.00 90.19 665 LEU A O 1
ATOM 5396 N N . VAL A 1 666 ? 69.315 33.017 -86.821 1.00 89.88 666 VAL A N 1
ATOM 5397 C CA . VAL A 1 666 ? 69.795 34.299 -87.372 1.00 89.88 666 VAL A CA 1
ATOM 5398 C C . VAL A 1 666 ? 71.313 34.457 -87.222 1.00 89.88 666 VAL A C 1
ATOM 5400 O O . VAL A 1 666 ? 71.949 34.972 -88.138 1.00 89.88 666 VAL A O 1
ATOM 5403 N N . LYS A 1 667 ? 71.919 34.001 -86.117 1.00 87.19 667 LYS A N 1
ATOM 5404 C CA . LYS A 1 667 ? 73.383 33.974 -85.931 1.00 87.19 667 LYS A CA 1
ATOM 5405 C C . LYS A 1 667 ? 74.061 32.983 -86.878 1.00 87.19 667 LYS A C 1
ATOM 5407 O O . LYS A 1 667 ? 75.103 33.323 -87.417 1.00 87.19 667 LYS A O 1
ATOM 5412 N N . GLU A 1 668 ? 73.472 31.810 -87.094 1.00 83.25 668 GLU A N 1
ATOM 5413 C CA . GLU A 1 668 ? 73.968 30.753 -87.985 1.00 83.25 668 GLU A CA 1
ATOM 5414 C C . GLU A 1 668 ? 73.831 31.144 -89.459 1.00 83.25 668 GLU A C 1
ATOM 5416 O O . GLU A 1 668 ? 74.790 31.029 -90.213 1.00 83.25 668 GLU A O 1
ATOM 5421 N N . THR A 1 669 ? 72.688 31.693 -89.885 1.00 79.94 669 THR A N 1
ATOM 5422 C CA . THR A 1 669 ? 72.551 32.232 -91.247 1.00 79.94 669 THR A CA 1
ATOM 5423 C C . THR A 1 669 ? 73.442 33.446 -91.449 1.00 79.94 669 THR A C 1
ATOM 5425 O O . THR A 1 669 ? 74.022 33.599 -92.518 1.00 79.94 669 THR A O 1
ATOM 5428 N N . ARG A 1 670 ? 73.594 34.304 -90.429 1.00 77.88 670 ARG A N 1
ATOM 5429 C CA . ARG A 1 670 ? 74.527 35.427 -90.508 1.00 77.88 670 ARG A CA 1
ATOM 5430 C C . ARG A 1 670 ? 75.968 34.938 -90.596 1.00 77.88 670 ARG A C 1
ATOM 5432 O O . ARG A 1 670 ? 76.691 35.466 -91.423 1.00 77.88 670 ARG A O 1
ATOM 5439 N N . SER A 1 671 ? 76.392 33.940 -89.821 1.00 76.31 671 SER A N 1
ATOM 5440 C CA . SER A 1 671 ? 77.749 33.399 -89.944 1.00 76.31 671 SER A CA 1
ATOM 5441 C C . SER A 1 671 ? 77.951 32.680 -91.278 1.00 76.31 671 SER A C 1
ATOM 5443 O O . SER A 1 671 ? 78.988 32.869 -91.890 1.00 76.31 671 SER A O 1
ATOM 5445 N N . ALA A 1 672 ? 76.957 31.967 -91.811 1.00 74.31 672 ALA A N 1
ATOM 5446 C CA . ALA A 1 672 ? 77.027 31.387 -93.156 1.00 74.31 672 ALA A CA 1
ATOM 5447 C C . ALA A 1 672 ? 77.120 32.436 -94.291 1.00 74.31 672 ALA A C 1
ATOM 5449 O O . ALA A 1 672 ? 77.546 32.098 -95.392 1.00 74.31 672 ALA A O 1
ATOM 5450 N N . VAL A 1 673 ? 76.737 33.692 -94.028 1.00 68.38 673 VAL A N 1
ATOM 5451 C CA . VAL A 1 673 ? 76.873 34.838 -94.950 1.00 68.38 673 VAL A CA 1
ATOM 5452 C C . VAL A 1 673 ? 78.156 35.646 -94.689 1.00 68.38 673 VAL A C 1
ATOM 5454 O O . VAL A 1 673 ? 78.789 36.097 -95.640 1.00 68.38 673 VAL A O 1
ATOM 5457 N N . ASP A 1 674 ? 78.560 35.807 -93.425 1.00 60.41 674 ASP A N 1
ATOM 5458 C CA . ASP A 1 674 ? 79.758 36.548 -93.002 1.00 60.41 674 ASP A CA 1
ATOM 5459 C C . ASP A 1 674 ? 81.053 35.697 -93.108 1.00 60.41 674 ASP A C 1
ATOM 5461 O O . ASP A 1 674 ? 82.142 36.266 -93.163 1.00 60.41 674 ASP A O 1
ATOM 5465 N N . ILE A 1 675 ? 80.977 34.356 -93.183 1.00 57.41 675 ILE A N 1
ATOM 5466 C CA . ILE A 1 675 ? 82.113 33.467 -93.512 1.00 57.41 675 ILE A CA 1
ATOM 5467 C C . ILE A 1 675 ? 82.376 33.538 -95.022 1.00 57.41 675 ILE A C 1
ATOM 5469 O O . ILE A 1 675 ? 81.844 32.730 -95.775 1.00 57.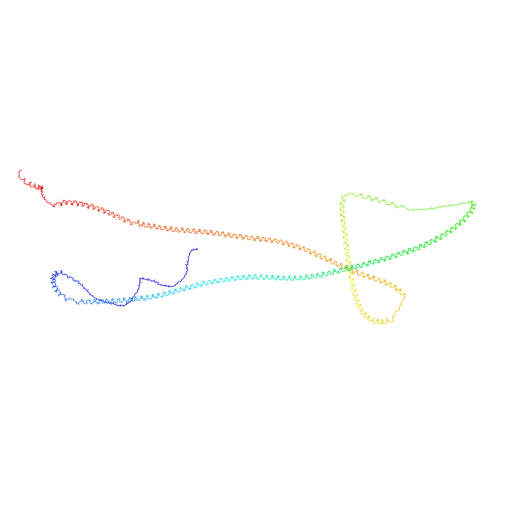41 675 ILE A O 1
ATOM 5473 N N . ASP A 1 676 ? 83.190 34.521 -95.425 1.00 56.47 676 ASP A N 1
ATOM 5474 C CA . ASP A 1 676 ? 84.148 34.625 -96.553 1.00 56.47 676 ASP A CA 1
ATOM 5475 C C . ASP A 1 676 ? 83.833 34.098 -97.978 1.00 56.47 676 ASP A C 1
ATOM 5477 O O . ASP A 1 676 ? 84.549 34.453 -98.919 1.00 56.47 676 ASP A O 1
ATOM 5481 N N . LEU A 1 677 ? 82.739 33.368 -98.201 1.00 55.09 677 LEU A N 1
ATOM 5482 C CA . LEU A 1 677 ? 82.273 32.831 -99.486 1.00 55.09 677 LEU A CA 1
ATOM 5483 C C . LEU A 1 677 ? 81.928 33.925 -100.510 1.00 55.09 677 LEU A C 1
ATOM 5485 O O . LEU A 1 677 ? 81.820 33.643 -101.697 1.00 55.09 677 LEU A O 1
ATOM 5489 N N . GLY A 1 678 ? 81.767 35.174 -100.062 1.00 58.19 678 GLY A N 1
ATOM 5490 C CA . GLY A 1 678 ? 81.630 36.339 -100.935 1.00 58.19 678 GLY A CA 1
ATOM 5491 C C . GLY A 1 678 ? 82.923 37.135 -101.140 1.00 58.19 678 GLY A C 1
ATOM 5492 O O . GLY A 1 678 ? 83.104 37.719 -102.204 1.00 58.19 678 GLY A O 1
ATOM 5493 N N . GLN A 1 679 ? 83.832 37.197 -100.157 1.00 59.88 679 GLN A N 1
ATOM 5494 C CA . GLN A 1 679 ? 84.959 38.141 -100.226 1.00 59.88 679 GLN A CA 1
ATOM 5495 C C . GLN A 1 679 ? 86.035 37.713 -101.226 1.00 59.88 679 GLN A C 1
ATOM 5497 O O . GLN A 1 679 ? 86.529 38.568 -101.960 1.00 59.88 679 GLN A O 1
ATOM 5502 N N . GLY A 1 680 ? 86.364 36.419 -101.302 1.00 63.75 680 GLY A N 1
ATOM 5503 C CA . GLY A 1 680 ? 87.340 35.905 -102.272 1.00 63.75 680 GLY A CA 1
ATOM 5504 C C . GLY A 1 680 ? 86.928 36.210 -103.714 1.00 63.75 680 GLY A C 1
ATOM 5505 O O . GLY A 1 680 ? 87.645 36.905 -104.438 1.00 63.75 680 GLY A O 1
ATOM 5506 N N . ASP A 1 681 ? 85.725 35.780 -104.094 1.00 65.00 681 ASP A N 1
ATOM 5507 C CA . ASP A 1 681 ? 85.197 35.961 -105.448 1.00 65.00 681 ASP A CA 1
ATOM 5508 C C . ASP A 1 681 ? 84.894 37.429 -105.773 1.00 65.00 681 ASP A C 1
ATOM 5510 O O . ASP A 1 681 ? 85.146 37.870 -106.892 1.00 65.00 681 ASP A O 1
ATOM 5514 N N . PHE A 1 682 ? 84.446 38.241 -104.808 1.00 67.25 682 PHE A N 1
ATOM 5515 C CA . PHE A 1 682 ? 84.242 39.676 -105.032 1.00 67.25 682 PHE A CA 1
ATOM 5516 C C . PHE A 1 682 ? 85.567 40.434 -105.213 1.00 67.25 682 PHE A C 1
ATOM 5518 O O . PHE A 1 682 ? 85.627 41.383 -105.999 1.00 67.25 682 PHE A O 1
ATOM 5525 N N . GLN A 1 683 ? 86.653 40.010 -104.552 1.00 69.69 683 GLN A N 1
ATOM 5526 C CA . GLN A 1 683 ? 87.979 40.589 -104.780 1.00 69.69 683 GLN A CA 1
ATOM 5527 C C . GLN A 1 683 ? 88.589 40.117 -106.112 1.00 69.69 683 GLN A C 1
ATOM 5529 O O . GLN A 1 683 ? 89.181 40.930 -106.819 1.00 69.69 683 GLN A O 1
ATOM 5534 N N . MET A 1 684 ? 88.386 38.851 -106.499 1.00 71.50 684 MET A N 1
ATOM 5535 C CA . MET A 1 684 ? 88.766 38.319 -107.820 1.00 71.50 684 MET A CA 1
ATOM 5536 C C . MET A 1 684 ? 87.983 38.988 -108.960 1.00 71.50 684 MET A C 1
ATOM 5538 O O . MET A 1 684 ? 88.552 39.356 -109.986 1.00 71.50 684 MET A O 1
ATOM 5542 N N . MET A 1 685 ? 86.685 39.229 -108.768 1.00 72.06 685 MET A N 1
ATOM 5543 C CA . MET A 1 685 ? 85.865 39.970 -109.723 1.00 72.06 685 MET A CA 1
ATOM 5544 C C . MET A 1 685 ? 86.317 41.432 -109.817 1.00 72.06 685 MET A C 1
ATOM 5546 O O . MET A 1 685 ? 86.387 41.965 -110.919 1.00 72.06 685 MET A O 1
ATOM 5550 N N . LYS A 1 686 ? 86.707 42.078 -108.708 1.00 74.94 686 LYS A N 1
ATOM 5551 C CA . LYS A 1 686 ? 87.314 43.421 -108.745 1.00 74.94 686 LYS A CA 1
ATOM 5552 C C . LYS A 1 686 ? 88.649 43.456 -109.488 1.00 74.94 686 LYS A C 1
ATOM 5554 O O . LYS A 1 686 ? 88.875 44.402 -110.239 1.00 74.94 686 LYS A O 1
ATOM 5559 N N . THR A 1 687 ? 89.534 42.474 -109.306 1.00 76.81 687 THR A N 1
ATOM 5560 C CA . THR A 1 687 ? 90.821 42.460 -110.021 1.00 76.81 687 THR A CA 1
ATOM 5561 C C . THR A 1 687 ? 90.644 42.172 -111.510 1.00 76.81 687 THR A C 1
ATOM 5563 O O . THR A 1 687 ? 91.319 42.813 -112.314 1.00 76.81 687 THR A O 1
ATOM 5566 N N . GLU A 1 688 ? 89.701 41.312 -111.911 1.00 78.94 688 GLU A N 1
ATOM 5567 C CA . GLU A 1 688 ? 89.387 41.094 -113.331 1.00 78.94 688 GLU A CA 1
ATOM 5568 C C . GLU A 1 688 ? 88.604 42.273 -113.947 1.00 78.94 688 GLU A C 1
ATOM 5570 O O . GLU A 1 688 ? 88.897 42.650 -115.079 1.00 78.94 688 GLU A O 1
ATOM 5575 N N . ILE A 1 689 ? 87.715 42.952 -113.205 1.00 77.06 689 ILE A N 1
ATOM 5576 C CA . ILE A 1 689 ? 87.130 44.243 -113.624 1.00 77.06 689 ILE A CA 1
ATOM 5577 C C . ILE A 1 689 ? 88.247 45.260 -113.865 1.00 77.06 689 ILE A C 1
ATOM 5579 O O . ILE A 1 689 ? 88.304 45.848 -114.941 1.00 77.06 689 ILE A O 1
ATOM 5583 N N . HIS A 1 690 ? 89.191 45.419 -112.935 1.00 80.62 690 HIS A N 1
ATOM 5584 C CA . HIS A 1 690 ? 90.297 46.362 -113.108 1.00 80.62 690 HIS A CA 1
ATOM 5585 C C . HIS A 1 690 ? 91.224 45.966 -114.273 1.00 80.62 690 HIS A C 1
ATOM 5587 O O . HIS A 1 690 ? 91.715 46.813 -115.021 1.00 80.62 690 HIS A O 1
ATOM 5593 N N . ARG A 1 691 ? 91.403 44.663 -114.520 1.00 82.00 691 ARG A N 1
ATOM 5594 C CA . ARG A 1 691 ? 92.091 44.141 -115.710 1.00 82.00 691 ARG A CA 1
ATOM 5595 C C . ARG A 1 691 ? 91.327 44.458 -117.000 1.00 82.00 691 ARG A C 1
ATOM 5597 O O . ARG A 1 691 ? 91.958 44.793 -118.003 1.00 82.00 691 ARG A O 1
ATOM 5604 N N . MET A 1 692 ? 89.994 44.407 -116.986 1.00 75.12 692 MET A N 1
ATOM 5605 C CA . MET A 1 692 ? 89.138 44.837 -118.096 1.00 75.12 692 MET A CA 1
ATOM 5606 C C . MET A 1 692 ? 89.169 46.358 -118.298 1.00 75.12 692 MET A C 1
ATOM 5608 O O . MET A 1 692 ? 89.258 46.791 -119.442 1.00 75.12 692 MET A O 1
ATOM 5612 N N . GLU A 1 693 ? 89.199 47.170 -117.239 1.00 77.75 693 GLU A N 1
ATOM 5613 C CA . GLU A 1 693 ? 89.401 48.627 -117.312 1.00 77.75 693 GLU A CA 1
ATOM 5614 C C . GLU A 1 693 ? 90.763 48.972 -117.932 1.00 77.75 693 GLU A C 1
ATOM 5616 O O . GLU A 1 693 ? 90.856 49.828 -118.816 1.00 77.75 693 GLU A O 1
ATOM 5621 N N . VAL A 1 694 ? 91.829 48.266 -117.537 1.00 81.00 694 VAL A N 1
ATOM 5622 C CA . VAL A 1 694 ? 93.160 48.385 -118.152 1.00 81.00 694 VAL A CA 1
ATOM 5623 C C . VAL A 1 694 ? 93.125 47.954 -119.622 1.00 81.00 694 VAL A C 1
ATOM 5625 O O . VAL A 1 694 ? 93.700 48.638 -120.470 1.00 81.00 694 VAL A O 1
ATOM 5628 N N . ARG A 1 695 ? 92.413 46.873 -119.964 1.00 80.44 695 ARG A N 1
ATOM 5629 C CA . ARG A 1 695 ? 92.254 46.391 -121.348 1.00 80.44 695 ARG A CA 1
ATOM 5630 C C . ARG A 1 695 ? 91.429 47.351 -122.216 1.00 80.44 695 ARG A C 1
ATOM 5632 O O . ARG A 1 695 ? 91.760 47.543 -123.382 1.00 80.44 695 ARG A O 1
ATOM 5639 N N . LEU A 1 696 ? 90.419 48.008 -121.648 1.00 78.56 696 LEU A N 1
ATOM 5640 C CA . LEU A 1 696 ? 89.621 49.050 -122.299 1.00 78.56 696 LEU A CA 1
ATOM 5641 C C . LEU A 1 696 ? 90.458 50.318 -122.526 1.00 78.56 696 LEU A C 1
ATOM 5643 O O . LEU A 1 696 ? 90.445 50.874 -123.620 1.00 78.56 696 LEU A O 1
ATOM 5647 N N . ASN A 1 697 ? 91.285 50.717 -121.556 1.00 81.12 697 ASN A N 1
ATOM 5648 C CA . ASN A 1 697 ? 92.264 51.795 -121.733 1.00 81.12 697 ASN A CA 1
ATOM 5649 C C . ASN A 1 697 ? 93.342 51.459 -122.784 1.00 81.12 697 ASN A C 1
ATOM 5651 O O . ASN A 1 697 ? 93.786 52.342 -123.520 1.00 81.12 697 ASN A O 1
ATOM 5655 N N . GLN A 1 698 ? 93.760 50.193 -122.893 1.00 78.38 698 GLN A N 1
ATOM 5656 C CA . GLN A 1 698 ? 94.642 49.733 -123.972 1.00 78.38 698 GLN A CA 1
ATOM 5657 C C . GLN A 1 698 ? 93.942 49.785 -125.338 1.00 78.38 698 GLN A C 1
ATOM 5659 O O . GLN A 1 698 ? 94.556 50.247 -126.299 1.00 78.38 698 GLN A O 1
ATOM 5664 N N . LEU A 1 699 ? 92.664 49.398 -125.418 1.00 79.62 699 LEU A N 1
ATOM 5665 C CA . LEU A 1 699 ? 91.842 49.527 -126.627 1.00 79.62 699 LEU A CA 1
ATOM 5666 C C . LEU A 1 699 ? 91.657 50.991 -127.046 1.00 79.62 699 LEU A C 1
ATOM 5668 O O . LEU A 1 699 ? 91.877 51.299 -128.213 1.00 79.62 699 LEU A O 1
ATOM 5672 N N . MET A 1 700 ? 91.377 51.920 -126.123 1.00 75.12 700 MET A N 1
ATOM 5673 C CA . MET A 1 700 ? 91.323 53.354 -126.454 1.00 75.12 700 MET A CA 1
ATOM 5674 C C . MET A 1 700 ? 92.668 53.866 -126.994 1.00 75.12 700 MET A C 1
ATOM 5676 O O . MET A 1 700 ? 92.705 54.566 -128.003 1.00 75.12 700 MET A O 1
ATOM 5680 N N . LYS A 1 701 ? 93.795 53.448 -126.400 1.00 78.56 701 LYS A N 1
ATOM 5681 C CA . LYS A 1 701 ? 95.149 53.783 -126.890 1.00 78.56 701 LYS A CA 1
ATOM 5682 C C . LYS A 1 701 ? 95.522 53.098 -128.213 1.00 78.56 701 LYS A C 1
ATOM 5684 O O . LYS A 1 701 ? 96.472 53.531 -128.868 1.00 78.56 701 LYS A O 1
ATOM 5689 N N . GLN A 1 702 ? 94.814 52.042 -128.615 1.00 75.69 702 GLN A N 1
ATOM 5690 C CA . GLN A 1 702 ? 94.893 51.463 -129.960 1.00 75.69 702 GLN A CA 1
ATOM 5691 C C . GLN A 1 702 ? 93.982 52.215 -130.940 1.00 75.69 702 GLN A C 1
ATOM 5693 O O . GLN A 1 702 ? 94.414 52.498 -132.052 1.00 75.69 702 GLN A O 1
ATOM 5698 N N . GLN A 1 703 ? 92.784 52.628 -130.520 1.00 73.50 703 GLN A N 1
ATOM 5699 C CA . GLN A 1 703 ? 91.859 53.437 -131.318 1.00 73.50 703 GLN A CA 1
ATOM 5700 C C . GLN A 1 703 ? 92.440 54.823 -131.644 1.00 73.50 703 GLN A C 1
ATOM 5702 O O . GLN A 1 703 ? 92.404 55.234 -132.797 1.00 73.50 703 GLN A O 1
ATOM 5707 N N . GLU A 1 704 ? 93.075 55.501 -130.683 1.00 74.25 704 GLU A N 1
ATOM 5708 C CA . GLU A 1 704 ? 93.863 56.722 -130.925 1.00 74.25 704 GLU A CA 1
ATOM 5709 C C . GLU A 1 704 ? 95.017 56.508 -131.921 1.00 74.25 704 GLU A C 1
ATOM 5711 O O . GLU A 1 704 ? 95.385 57.416 -132.668 1.00 74.25 704 GLU A O 1
ATOM 5716 N N . ARG A 1 705 ? 95.641 55.325 -131.907 1.00 76.12 705 ARG A N 1
ATOM 5717 C CA . ARG A 1 705 ? 96.772 55.003 -132.787 1.00 76.12 705 ARG A CA 1
ATOM 5718 C C . ARG A 1 705 ? 96.291 54.744 -134.211 1.00 76.12 705 ARG A C 1
ATOM 5720 O O . ARG A 1 705 ? 96.856 55.303 -135.141 1.00 76.12 705 ARG A O 1
ATOM 5727 N N . LEU A 1 706 ? 95.194 54.000 -134.353 1.00 73.19 706 LEU A N 1
ATOM 5728 C CA . LEU A 1 706 ? 94.486 53.799 -135.615 1.00 73.19 706 LEU A CA 1
ATOM 5729 C C . LEU A 1 706 ? 93.896 55.105 -136.163 1.00 73.19 706 LEU A C 1
ATOM 5731 O O . LEU A 1 706 ? 93.915 55.299 -137.373 1.00 73.19 706 LEU A O 1
ATOM 5735 N N . LEU A 1 707 ? 93.445 56.031 -135.308 1.00 75.44 707 LEU A N 1
ATOM 5736 C CA . LEU A 1 707 ? 93.047 57.380 -135.726 1.00 75.44 707 LEU A CA 1
ATOM 5737 C C . LEU A 1 707 ? 94.235 58.146 -136.322 1.00 75.44 707 LEU A C 1
ATOM 5739 O O . LEU A 1 707 ? 94.147 58.551 -137.479 1.00 75.44 707 LEU A O 1
ATOM 5743 N N . ARG A 1 708 ? 95.374 58.234 -135.621 1.00 77.19 708 ARG A N 1
ATOM 5744 C CA . ARG A 1 708 ? 96.595 58.878 -136.154 1.00 77.19 708 ARG A CA 1
ATOM 5745 C C . ARG A 1 708 ? 97.133 58.193 -137.418 1.00 77.19 708 ARG A C 1
ATOM 5747 O O . ARG A 1 708 ? 97.634 58.860 -138.319 1.00 77.19 708 ARG A O 1
ATOM 5754 N N . GLU A 1 709 ? 97.007 56.872 -137.535 1.00 71.31 709 GLU A N 1
ATOM 5755 C CA . GLU A 1 709 ? 97.350 56.135 -138.760 1.00 71.31 709 GLU A CA 1
ATOM 5756 C C . GLU A 1 709 ? 96.333 56.374 -139.894 1.00 71.31 709 GLU A C 1
ATOM 5758 O O . GLU A 1 709 ? 96.722 56.431 -141.065 1.00 71.31 709 GLU A O 1
ATOM 5763 N N . SER A 1 710 ? 95.053 56.601 -139.576 1.00 68.69 710 SER A N 1
ATOM 5764 C CA . SER A 1 710 ? 94.031 57.018 -140.543 1.00 68.69 710 SER A CA 1
ATOM 5765 C C . SER A 1 710 ? 94.287 58.442 -141.052 1.00 68.69 710 SER A C 1
ATOM 5767 O O . SER A 1 710 ? 94.348 58.648 -142.259 1.00 68.69 710 SER A O 1
ATOM 5769 N N . GLU A 1 711 ? 94.595 59.399 -140.173 1.00 70.75 711 GLU A N 1
ATOM 5770 C CA . GLU A 1 711 ? 95.006 60.765 -140.529 1.00 70.75 711 GLU A CA 1
ATOM 5771 C C . GLU A 1 711 ? 96.264 60.736 -141.411 1.00 70.75 711 GLU A C 1
ATOM 5773 O O . GLU A 1 711 ? 96.299 61.310 -142.502 1.00 70.75 711 GLU A O 1
ATOM 5778 N N . ALA A 1 712 ? 97.273 59.956 -141.010 1.00 67.19 712 ALA A N 1
ATOM 5779 C CA . ALA A 1 712 ? 98.498 59.775 -141.780 1.00 67.19 712 ALA A CA 1
ATOM 5780 C C . ALA A 1 712 ? 98.291 59.022 -143.108 1.00 67.19 712 ALA A C 1
ATOM 5782 O O . ALA A 1 712 ? 99.179 59.074 -143.962 1.00 67.19 712 ALA A O 1
ATOM 5783 N N . THR A 1 713 ? 97.179 58.308 -143.316 1.00 66.69 713 THR A N 1
ATOM 5784 C CA . THR A 1 713 ? 96.823 57.702 -144.615 1.00 66.69 713 THR A CA 1
ATOM 5785 C C . THR A 1 713 ? 95.875 58.571 -145.443 1.00 66.69 713 THR A C 1
ATOM 5787 O O . THR A 1 713 ? 95.934 58.491 -146.669 1.00 66.69 713 THR A O 1
ATOM 5790 N N . VAL A 1 714 ? 95.104 59.474 -144.828 1.00 65.38 714 VAL A N 1
ATOM 5791 C CA . VAL A 1 714 ? 94.367 60.553 -145.509 1.00 65.38 714 VAL A CA 1
ATOM 5792 C C . VAL A 1 714 ? 95.341 61.574 -146.099 1.00 65.38 714 VAL A C 1
ATOM 5794 O O . VAL A 1 714 ? 95.306 61.785 -147.307 1.00 65.38 714 VAL A O 1
ATOM 5797 N N . ALA A 1 715 ? 96.318 62.072 -145.334 1.00 60.91 715 ALA A N 1
ATOM 5798 C CA . ALA A 1 715 ? 97.356 62.976 -145.855 1.00 60.91 715 ALA A CA 1
ATOM 5799 C C . ALA A 1 715 ? 98.195 62.337 -146.992 1.00 60.91 715 ALA A C 1
ATOM 5801 O O . ALA A 1 715 ? 98.607 62.999 -147.952 1.00 60.91 715 ALA A O 1
ATOM 5802 N N . ARG A 1 716 ? 98.409 61.011 -146.931 1.00 60.69 716 ARG A N 1
ATOM 5803 C CA . ARG A 1 716 ? 99.015 60.225 -148.026 1.00 60.69 716 ARG A CA 1
ATOM 5804 C C . ARG A 1 716 ? 98.063 59.976 -149.204 1.00 60.69 716 ARG A C 1
ATOM 5806 O O . ARG A 1 716 ? 98.544 59.736 -150.304 1.00 60.69 716 ARG A O 1
ATOM 5813 N N . ARG A 1 717 ? 96.740 60.046 -149.019 1.00 58.62 717 ARG A N 1
ATOM 5814 C CA . ARG A 1 717 ? 95.754 60.009 -150.114 1.00 58.62 717 ARG A CA 1
ATOM 5815 C C . ARG A 1 717 ? 95.626 61.362 -150.801 1.00 58.62 717 ARG A C 1
ATOM 5817 O O . ARG A 1 717 ? 95.638 61.379 -152.023 1.00 58.62 717 ARG A O 1
ATOM 5824 N N . GLU A 1 718 ? 95.596 62.475 -150.077 1.00 52.81 718 GLU A N 1
ATOM 5825 C CA . GLU A 1 718 ? 95.546 63.830 -150.658 1.00 52.81 718 GLU A CA 1
ATOM 5826 C C . GLU A 1 718 ? 96.749 64.090 -151.581 1.00 52.81 718 GLU A C 1
ATOM 5828 O O . GLU A 1 718 ? 96.588 64.488 -152.736 1.00 52.81 718 GLU A O 1
ATOM 5833 N N . THR A 1 719 ? 97.955 63.717 -151.138 1.00 55.09 719 THR A N 1
ATOM 5834 C CA . THR A 1 719 ? 99.190 63.780 -151.949 1.00 55.09 719 THR A CA 1
ATOM 5835 C C . THR A 1 719 ? 99.278 62.741 -153.084 1.00 55.09 719 THR A C 1
ATOM 5837 O O . THR A 1 719 ? 100.214 62.789 -153.887 1.00 55.09 719 THR A O 1
ATOM 5840 N N . ILE A 1 720 ? 98.301 61.831 -153.202 1.00 50.94 720 ILE A N 1
ATOM 5841 C CA . ILE A 1 720 ? 98.145 60.879 -154.318 1.00 50.94 720 ILE A CA 1
ATOM 5842 C C . ILE A 1 720 ? 96.984 61.280 -155.251 1.00 50.94 720 ILE A C 1
ATOM 5844 O O . ILE A 1 720 ? 97.098 61.084 -156.460 1.00 50.94 720 ILE A O 1
ATOM 5848 N N . VAL A 1 721 ? 95.914 61.899 -154.739 1.00 50.78 721 VAL A N 1
ATOM 5849 C CA . VAL A 1 721 ? 94.805 62.472 -155.529 1.00 50.78 721 VAL A CA 1
ATOM 5850 C C . VAL A 1 721 ? 95.309 63.649 -156.363 1.00 50.78 721 VAL A C 1
ATOM 5852 O O . VAL A 1 721 ? 95.233 63.591 -157.590 1.00 50.78 721 VAL A O 1
ATOM 5855 N N . LEU A 1 722 ? 96.008 64.606 -155.738 1.00 49.62 722 LEU A N 1
ATOM 5856 C CA . LEU A 1 722 ? 96.670 65.731 -156.423 1.00 49.62 722 LEU A CA 1
ATOM 5857 C C . LEU A 1 722 ? 97.785 65.301 -157.406 1.00 49.62 722 LEU A C 1
ATOM 5859 O O . LEU A 1 722 ? 98.355 66.131 -158.111 1.00 49.62 722 LEU A O 1
ATOM 5863 N N . ARG A 1 723 ? 98.112 64.001 -157.466 1.00 46.50 723 ARG A N 1
ATOM 5864 C CA . ARG A 1 723 ? 99.032 63.386 -158.439 1.00 46.50 723 ARG A CA 1
ATOM 5865 C C . ARG A 1 723 ? 98.352 62.486 -159.476 1.00 46.50 723 ARG A C 1
ATOM 5867 O O . ARG A 1 723 ? 99.033 62.029 -160.391 1.00 46.50 723 ARG A O 1
ATOM 5874 N N . ARG A 1 724 ? 97.045 62.234 -159.353 1.00 42.28 724 ARG A N 1
ATOM 5875 C CA . ARG A 1 724 ? 96.211 61.517 -160.337 1.00 42.28 724 ARG A CA 1
ATOM 5876 C C . ARG A 1 724 ? 95.304 62.435 -161.151 1.00 42.28 724 ARG A C 1
ATOM 5878 O O . ARG A 1 724 ? 94.900 62.045 -162.237 1.00 42.28 724 ARG A O 1
ATOM 5885 N N . GLU A 1 725 ? 95.038 63.648 -160.678 1.00 39.22 725 GLU A N 1
ATOM 5886 C CA . GLU A 1 725 ? 94.226 64.652 -161.387 1.00 39.22 725 GLU A CA 1
ATOM 5887 C C . GLU A 1 725 ? 95.003 65.417 -162.482 1.00 39.22 725 GLU A C 1
ATOM 5889 O O . GLU A 1 725 ? 94.542 66.424 -163.011 1.00 39.22 725 GLU A O 1
ATOM 5894 N N . ALA A 1 726 ? 96.168 64.901 -162.887 1.00 44.31 726 ALA A N 1
ATOM 5895 C CA . ALA A 1 726 ? 96.866 65.305 -164.102 1.00 44.31 726 ALA A CA 1
ATOM 5896 C C . ALA A 1 726 ? 96.750 64.197 -165.168 1.00 44.31 726 ALA A C 1
ATOM 5898 O O . ALA A 1 726 ? 97.141 63.062 -164.910 1.00 44.31 726 ALA A O 1
ATOM 5899 N N . MET A 1 727 ? 96.311 64.575 -166.380 1.00 36.31 727 MET A N 1
ATOM 5900 C CA . MET A 1 727 ? 96.153 63.758 -167.607 1.00 36.31 727 MET A CA 1
ATOM 5901 C C . MET A 1 727 ? 94.811 63.030 -167.863 1.00 36.31 727 MET A C 1
ATOM 5903 O O . MET A 1 727 ? 94.805 61.819 -168.044 1.00 36.31 727 MET A O 1
ATOM 5907 N N . VAL A 1 728 ? 93.728 63.782 -168.118 1.00 40.06 728 VAL A N 1
ATOM 5908 C CA . VAL A 1 728 ? 92.975 63.664 -169.398 1.00 40.06 728 VAL A CA 1
ATOM 5909 C C . VAL A 1 728 ? 92.464 65.047 -169.829 1.00 40.06 728 VAL A C 1
ATOM 5911 O O . VAL A 1 728 ? 91.383 65.455 -169.434 1.00 40.06 728 VAL A O 1
ATOM 5914 N N . HIS A 1 729 ? 93.272 65.774 -170.607 1.00 37.38 729 HIS A N 1
ATOM 5915 C CA . HIS A 1 729 ? 92.920 66.710 -171.698 1.00 37.38 729 HIS A CA 1
ATOM 5916 C C . HIS A 1 729 ? 94.175 67.531 -172.054 1.00 37.38 729 HIS A C 1
ATOM 5918 O O . HIS A 1 729 ? 95.053 67.738 -171.217 1.00 37.38 729 HIS A O 1
ATOM 5924 N N . THR A 1 730 ? 94.327 67.924 -173.321 1.00 30.98 730 THR A N 1
ATOM 5925 C CA . THR A 1 730 ? 95.626 68.315 -173.898 1.00 30.98 730 THR A CA 1
ATOM 5926 C C . THR A 1 730 ? 95.627 69.714 -174.512 1.00 30.98 730 THR A C 1
ATOM 5928 O O . THR A 1 730 ? 94.745 70.052 -175.296 1.00 30.98 730 THR A O 1
ATOM 5931 N N . SER A 1 731 ? 96.698 70.488 -174.287 1.00 28.16 731 SER A N 1
ATOM 5932 C CA . SER A 1 731 ? 97.714 70.809 -175.320 1.00 28.16 731 SER A CA 1
ATOM 5933 C C . SER A 1 731 ? 98.567 72.058 -174.989 1.00 28.16 731 SER A C 1
ATOM 5935 O O . SER A 1 731 ? 98.272 72.798 -174.062 1.00 28.16 731 SER A O 1
ATOM 5937 N N . ILE A 1 732 ? 99.619 72.276 -175.799 1.00 36.22 732 ILE A N 1
ATOM 5938 C CA . ILE A 1 732 ? 100.473 73.486 -175.904 1.00 36.22 732 ILE A CA 1
ATOM 5939 C C . ILE A 1 732 ? 101.530 73.707 -174.787 1.00 36.22 732 ILE A C 1
ATOM 5941 O O . ILE A 1 732 ? 101.249 74.236 -173.724 1.00 36.22 732 ILE A O 1
ATOM 5945 N N . LYS A 1 733 ? 102.779 73.320 -175.121 1.00 30.17 733 LYS A N 1
ATOM 5946 C CA . LYS A 1 733 ? 104.069 74.079 -175.111 1.00 30.17 733 LYS A CA 1
ATOM 5947 C C . LYS A 1 733 ? 104.279 75.198 -174.045 1.00 30.17 733 LYS A C 1
ATOM 5949 O O . LYS A 1 733 ? 103.401 76.013 -173.830 1.00 30.17 733 LYS A O 1
ATOM 5954 N N . GLN A 1 734 ? 105.479 75.416 -173.477 1.00 34.03 734 GLN A N 1
ATOM 5955 C CA . GLN A 1 734 ? 106.834 75.122 -173.993 1.00 34.03 734 GLN A CA 1
ATOM 5956 C C . GLN A 1 734 ? 107.928 75.087 -172.892 1.00 34.03 734 GLN A C 1
ATOM 5958 O O . GLN A 1 734 ? 107.727 75.586 -171.792 1.00 34.03 734 GLN A O 1
ATOM 5963 N N . ASN A 1 735 ? 109.114 74.545 -173.213 1.00 30.95 735 ASN A N 1
ATOM 5964 C CA . ASN A 1 735 ? 110.250 74.390 -172.286 1.00 30.95 735 ASN A CA 1
ATOM 5965 C C . ASN A 1 735 ? 111.202 75.606 -172.236 1.00 30.95 735 ASN A C 1
ATOM 5967 O O . ASN A 1 735 ? 111.644 76.076 -173.285 1.00 30.95 735 ASN A O 1
ATOM 5971 N N . THR A 1 736 ? 111.722 75.927 -171.045 1.00 37.34 736 THR A N 1
ATOM 5972 C CA . THR A 1 736 ? 113.089 76.459 -170.833 1.00 37.34 736 THR A CA 1
ATOM 5973 C C . THR A 1 736 ? 113.738 75.664 -169.682 1.00 37.34 736 THR A C 1
ATOM 5975 O O . THR A 1 736 ? 113.158 75.544 -168.614 1.00 37.34 736 THR A O 1
ATOM 5978 N N . LYS A 1 737 ? 114.833 74.901 -169.834 1.00 40.62 737 LYS A N 1
ATOM 5979 C CA . LYS A 1 737 ? 116.149 75.104 -170.492 1.00 40.62 737 LYS A CA 1
ATOM 5980 C C . LYS A 1 737 ? 117.190 75.850 -169.625 1.00 40.62 737 LYS A C 1
ATOM 5982 O O . LYS A 1 737 ? 117.915 76.701 -170.125 1.00 40.62 737 LYS A O 1
ATOM 5987 N N . GLY A 1 738 ? 117.291 75.487 -168.340 1.00 45.62 738 GLY A N 1
ATOM 5988 C CA . GLY A 1 738 ? 118.371 75.929 -167.436 1.00 45.62 738 GLY A CA 1
ATOM 5989 C C . GLY A 1 738 ? 119.564 74.961 -167.326 1.00 45.62 738 GLY A C 1
ATOM 5990 O O . GLY A 1 738 ? 120.717 75.383 -167.377 1.00 45.62 738 GLY A O 1
ATOM 5991 N N . GLU A 1 739 ? 119.320 73.651 -167.215 1.00 44.09 739 GLU A N 1
ATOM 5992 C CA . GLU A 1 739 ? 120.376 72.689 -166.833 1.00 44.09 739 GLU A CA 1
ATOM 5993 C C . GLU A 1 739 ? 121.364 72.329 -167.957 1.00 44.09 739 GLU A C 1
ATOM 5995 O O . GLU A 1 739 ? 122.499 71.936 -167.680 1.00 44.09 739 GLU A O 1
ATOM 6000 N N . LEU A 1 740 ? 121.006 72.586 -169.222 1.00 46.81 740 LEU A N 1
ATOM 6001 C CA . LEU A 1 740 ? 121.917 72.433 -170.367 1.00 46.81 740 LEU A CA 1
ATOM 6002 C C . LEU A 1 740 ? 123.163 73.341 -170.290 1.00 46.81 740 LEU A C 1
ATOM 6004 O O . LEU A 1 740 ? 124.164 73.051 -170.942 1.00 46.81 740 LEU A O 1
ATOM 6008 N N . ASN A 1 741 ? 123.152 74.395 -169.465 1.00 47.69 741 ASN A N 1
ATOM 6009 C CA . ASN A 1 741 ? 124.281 75.322 -169.354 1.00 47.69 741 ASN A CA 1
ATOM 6010 C C . ASN A 1 741 ? 125.423 74.823 -168.447 1.00 47.69 741 ASN A C 1
ATOM 6012 O O . ASN A 1 741 ? 126.540 75.328 -168.566 1.00 47.69 741 ASN A O 1
ATOM 6016 N N . ARG A 1 742 ? 125.204 73.816 -167.583 1.00 53.72 742 ARG A N 1
ATOM 6017 C CA . ARG A 1 742 ? 126.301 73.218 -166.788 1.00 53.72 742 ARG A CA 1
ATOM 6018 C C . ARG A 1 742 ? 127.140 72.225 -167.598 1.00 53.72 742 ARG A C 1
ATOM 6020 O O . ARG A 1 742 ? 128.349 72.167 -167.405 1.00 53.72 742 ARG A O 1
ATOM 6027 N N . ALA A 1 743 ? 126.535 71.517 -168.554 1.00 51.38 743 ALA A N 1
ATOM 6028 C CA . ALA A 1 743 ? 127.248 70.581 -169.427 1.00 51.38 743 ALA A CA 1
ATOM 6029 C C . ALA A 1 743 ? 128.241 71.280 -170.383 1.00 51.38 743 ALA A C 1
ATOM 6031 O O . ALA A 1 743 ? 129.308 70.743 -170.670 1.00 51.38 743 ALA A O 1
ATOM 6032 N N . ILE A 1 744 ? 127.919 72.491 -170.855 1.00 54.47 744 ILE A N 1
ATOM 6033 C CA . ILE A 1 744 ? 128.707 73.184 -171.890 1.00 54.47 744 ILE A CA 1
ATOM 6034 C C . ILE A 1 744 ? 129.959 73.878 -171.315 1.00 54.47 744 ILE A C 1
ATOM 6036 O O . ILE A 1 744 ? 131.014 73.850 -171.953 1.00 54.47 744 ILE A O 1
ATOM 6040 N N . GLN A 1 745 ? 129.913 74.409 -170.082 1.00 50.41 745 GLN A N 1
ATOM 6041 C CA . GLN A 1 745 ? 131.106 75.007 -169.455 1.00 50.41 745 GLN A CA 1
ATOM 6042 C C . GLN A 1 745 ? 132.258 74.004 -169.258 1.00 50.41 745 GLN A C 1
ATOM 6044 O O . GLN A 1 745 ? 133.423 74.397 -169.333 1.00 50.41 745 GLN A O 1
ATOM 6049 N N . CYS A 1 746 ? 131.961 72.716 -169.054 1.00 51.81 746 CYS A N 1
ATOM 6050 C CA . CYS A 1 746 ? 132.980 71.673 -168.896 1.00 51.81 746 CYS A CA 1
ATOM 6051 C C . CYS A 1 746 ? 133.690 71.272 -170.203 1.00 51.81 746 CYS A C 1
ATOM 6053 O O . CYS A 1 746 ? 134.723 70.608 -170.132 1.00 51.81 746 CYS A O 1
ATOM 6055 N N . LEU A 1 747 ? 133.177 71.672 -171.375 1.00 49.97 747 LEU A N 1
ATOM 6056 C CA . LEU A 1 747 ? 133.797 71.373 -172.674 1.00 49.97 747 LEU A CA 1
ATOM 6057 C C . LEU A 1 747 ? 134.508 72.579 -173.302 1.00 49.97 747 LEU A C 1
ATOM 6059 O O . LEU A 1 747 ? 135.543 72.398 -173.936 1.00 49.97 747 LEU A O 1
ATOM 6063 N N . GLN A 1 748 ? 134.040 73.813 -173.080 1.00 47.16 748 GLN A N 1
ATOM 6064 C CA . GLN A 1 748 ? 134.742 74.995 -173.607 1.00 47.16 748 GLN A CA 1
ATOM 6065 C C . GLN A 1 748 ? 136.001 75.368 -172.809 1.00 47.16 748 GLN A C 1
ATOM 6067 O O . GLN A 1 748 ? 136.966 75.851 -173.395 1.00 47.16 748 GLN A O 1
ATOM 6072 N N . ARG A 1 749 ? 136.080 75.021 -171.515 1.00 53.31 749 ARG A N 1
ATOM 6073 C CA . ARG A 1 749 ? 137.307 75.176 -170.705 1.00 53.31 749 ARG A CA 1
ATOM 6074 C C . ARG A 1 749 ? 138.400 74.125 -171.009 1.00 53.31 749 ARG A C 1
ATOM 6076 O O . ARG A 1 749 ? 139.313 73.955 -170.215 1.00 53.31 749 ARG A O 1
ATOM 6083 N N . LYS A 1 750 ? 138.283 73.389 -172.125 1.00 48.47 750 LYS A N 1
ATOM 6084 C CA . LYS A 1 750 ? 139.235 72.359 -172.589 1.00 48.47 750 LYS A CA 1
ATOM 6085 C C . LYS A 1 750 ? 139.749 72.559 -174.026 1.00 48.47 750 LYS A C 1
ATOM 6087 O O . LYS A 1 750 ? 140.409 71.665 -174.544 1.00 48.47 750 LYS A O 1
ATOM 6092 N N . ILE A 1 751 ? 139.448 73.689 -174.678 1.00 47.41 751 ILE A N 1
ATOM 6093 C CA . ILE A 1 751 ? 139.802 73.925 -176.097 1.00 47.41 751 ILE A CA 1
ATOM 6094 C C . ILE A 1 751 ? 140.680 75.175 -176.331 1.00 47.41 751 ILE A C 1
ATOM 6096 O O . ILE A 1 751 ? 141.278 75.281 -177.397 1.00 47.41 751 ILE A O 1
ATOM 6100 N N . GLN A 1 752 ? 140.821 76.100 -175.368 1.00 46.41 752 GLN A N 1
ATOM 6101 C CA . GLN A 1 752 ? 141.623 77.330 -175.554 1.00 46.41 752 GLN A CA 1
ATOM 6102 C C . GLN A 1 752 ? 142.676 77.626 -174.465 1.00 46.41 752 GLN A C 1
ATOM 6104 O O . GLN A 1 752 ? 143.119 78.760 -174.347 1.00 46.41 752 GLN A O 1
ATOM 6109 N N . ASP A 1 753 ? 143.191 76.589 -173.794 1.00 43.16 753 ASP A N 1
ATOM 6110 C CA . ASP A 1 753 ? 144.533 76.619 -173.168 1.00 43.16 753 ASP A CA 1
ATOM 6111 C C . ASP A 1 753 ? 145.633 76.191 -174.175 1.00 43.16 753 ASP A C 1
ATOM 6113 O O . ASP A 1 753 ? 146.625 75.552 -173.831 1.00 43.16 753 ASP A O 1
ATOM 6117 N N . THR A 1 754 ? 145.459 76.524 -175.461 1.00 42.88 754 THR A N 1
ATOM 6118 C CA . THR A 1 754 ? 146.499 76.377 -176.494 1.00 42.88 754 THR A CA 1
ATOM 6119 C C . THR A 1 754 ? 146.460 77.551 -177.472 1.00 42.88 754 THR A C 1
ATOM 6121 O O . THR A 1 754 ? 145.481 77.701 -178.203 1.00 42.88 754 THR A O 1
ATOM 6124 N N . HIS A 1 755 ? 147.573 78.290 -177.547 1.00 35.22 755 HIS A N 1
ATOM 6125 C CA . HIS A 1 755 ? 147.826 79.484 -178.372 1.00 35.22 755 HIS A CA 1
ATOM 6126 C C . HIS A 1 755 ? 147.065 80.754 -177.912 1.00 35.22 755 HIS A C 1
ATOM 6128 O O . HIS A 1 755 ? 145.858 80.853 -178.092 1.00 35.22 755 HIS A O 1
ATOM 6134 N N . LYS A 1 756 ? 147.726 81.800 -177.387 1.00 43.03 756 LYS A N 1
ATOM 6135 C CA . LYS A 1 756 ? 149.135 82.212 -177.574 1.00 43.03 756 LYS A CA 1
ATOM 6136 C C . LYS A 1 756 ? 149.781 82.820 -176.319 1.00 43.03 756 LYS A C 1
ATOM 6138 O O . LYS A 1 756 ? 149.175 83.698 -175.720 1.00 43.03 756 LYS A O 1
ATOM 6143 N N . VAL A 1 757 ? 151.057 82.445 -176.129 1.00 38.78 757 VAL A N 1
ATOM 6144 C CA . VAL A 1 757 ? 152.077 82.974 -175.192 1.00 38.78 757 VAL A CA 1
ATOM 6145 C C . VAL A 1 757 ? 151.675 82.897 -173.722 1.00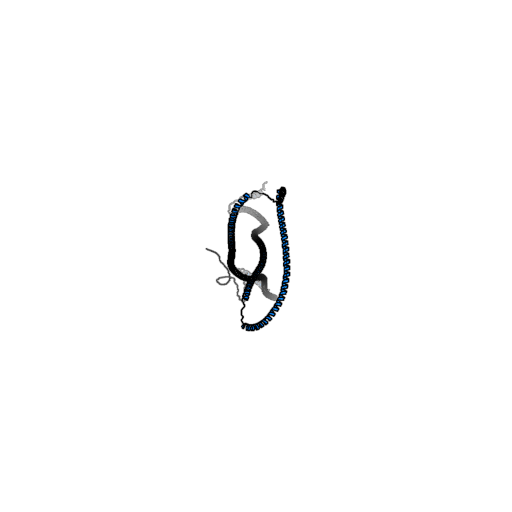 38.78 757 VAL A C 1
ATOM 6147 O O . VAL A 1 757 ? 151.131 83.887 -173.196 1.00 38.78 757 VAL A O 1
#

Organism: NCBI:txid56723